Protein AF-A0A922Z106-F1 (afdb_monomer)

Sequence (443 aa):
MLRDERNDAAANDSRLRHDCAYTIRCSPRTTSAGAAPHAAPPEKPSVLLQRLDRYILKMATIAAIVLLIGLTSVIWVTQALREVDLITGKGQTVLIFFTVTLLSLPALIAGIAPVALFMATLYTLNRLNSDSELIVMNAAGVAPHRITRPFIVLTIAVSLLVGWMTLSVMPTGFRMLRDLITLIRADFVANVVKEGQFVALDSGVTFHYRERSGDALVGIFMQDRRDPNQPSIYIAERGRTVDVDGNSFLMLEKGTIQRETKNTDTSSIISFERYALNLSALSGDTTGGAGEGDGDKAVYKPRERSTWQLLNQDPNETYYKFQAGRFRAELHNRLSAPLYPMAFMLIAFACIGEARTTRQGRAFAIQSAILIVAATRIGAYMAWTASVRSPLAAAMLYILPVAAIVVSTAVILYGQTVRPLLARAAAPLLLPFSALSARFRRA

pLDDT: mean 77.93, std 18.94, range [30.33, 98.31]

Nearest PDB structures (foldseek):
  6mit-assembly1_F  TM=6.354E-01  e=9.664E-15  Enterobacter cloacae
  8ufh-assembly1_F  TM=6.726E-01  e=2.479E-12  Acinetobacter baylyi ADP1
  5x5y-assembly1_F  TM=5.860E-01  e=3.565E-13  Pseudomonas aeruginosa PAO1
  6mit-assembly1_G  TM=5.768E-01  e=6.108E-12  Enterobacter cloacae subsp. cloacae ATCC 13047
  8frn-assembly1_F  TM=7.310E-01  e=7.278E-10  Acinetobacter baylyi ADP1

Mean predicted aligned error: 15.07 Å

Foldseek 3Di:
DDDDDDDDDDDDDDDDDDDDDPDPDDDDDDDDDDDDPPPPPPDDPVVVLVVLLVVLLVQLVVQLVVLLCVVLVVVLVVVLVVVCVVVVLLVDDPVLSCLLSVLCSLVSSLLCNLVSSLVSLLVSLVVCQVVVVLVVCVVVVNALVSSCVSSVVVLLVSLVSSLCSLQPSQLQSVQVSVVSVLLSLLVSVQPDDPAPDWDQAPQQKIWYFHDDDDQKTAFIWMWHCNDVQKIKIKTAGIWGWDDDPNWIWIKGAFIWIWIDGPPDPDIDIDTDRIDIHTSSVVSDLVLDPPDDDDDDDSDDDLSNDHLVCLVVPDPPDPSCVVQVLLSLLSNLLSVLSSLSSLLLSLLSCLLRSHRDDPPDDSPVSVVVSVVLSVVLVVQLVVLSVCSSPDVVSSVSSNCSSVVSNVLSVCCSVVVVPSVVVVCVVCVVVCVVVVVVVVVVVVD

Structure (mmCIF, N/CA/C/O backbone):
data_AF-A0A922Z106-F1
#
_entry.id   AF-A0A922Z106-F1
#
loop_
_atom_site.group_PDB
_atom_site.id
_atom_site.type_symbol
_atom_site.label_atom_id
_atom_site.label_alt_id
_atom_site.label_comp_id
_atom_site.label_asym_id
_atom_site.label_entity_id
_atom_site.label_seq_id
_atom_site.pdbx_PDB_ins_code
_atom_site.Cartn_x
_atom_site.Cartn_y
_atom_site.Cartn_z
_atom_site.occupancy
_atom_site.B_iso_or_equiv
_atom_site.auth_seq_id
_atom_site.auth_comp_id
_atom_site.auth_asym_id
_atom_site.auth_atom_id
_atom_site.pdbx_PDB_model_num
ATOM 1 N N . MET A 1 1 ? 47.993 51.297 -13.891 1.00 41.34 1 MET A N 1
ATOM 2 C CA . MET A 1 1 ? 48.349 49.920 -13.487 1.00 41.34 1 MET A CA 1
ATOM 3 C C . MET A 1 1 ? 47.682 48.951 -14.447 1.00 41.34 1 MET A C 1
ATOM 5 O O . MET A 1 1 ? 46.467 48.880 -14.428 1.00 41.34 1 MET A O 1
ATOM 9 N N . LEU A 1 2 ? 48.334 48.220 -15.336 1.00 40.34 2 LEU A N 1
ATOM 10 C CA . LEU A 1 2 ? 49.664 48.262 -15.940 1.00 40.34 2 LEU A CA 1
ATOM 11 C C . LEU A 1 2 ? 49.460 47.481 -17.250 1.00 40.34 2 LEU A C 1
ATOM 13 O O . LEU A 1 2 ? 48.942 46.366 -17.234 1.00 40.34 2 LEU A O 1
ATOM 17 N N . ARG A 1 3 ? 49.787 48.116 -18.370 1.00 36.66 3 ARG A N 1
ATOM 18 C CA . ARG A 1 3 ? 49.833 47.544 -19.711 1.00 36.66 3 ARG A CA 1
ATOM 19 C C . ARG A 1 3 ? 51.198 47.951 -20.228 1.00 36.66 3 ARG A C 1
ATOM 21 O O . ARG A 1 3 ? 51.342 49.116 -20.557 1.00 36.66 3 ARG A O 1
ATOM 28 N N . ASP A 1 4 ? 52.164 47.049 -20.209 1.00 37.59 4 ASP A N 1
ATOM 29 C CA . ASP A 1 4 ? 53.276 47.025 -21.156 1.00 37.59 4 ASP A CA 1
ATOM 30 C C . ASP A 1 4 ? 54.152 45.808 -20.881 1.00 37.59 4 ASP A C 1
ATOM 32 O O . ASP A 1 4 ? 54.296 45.421 -19.729 1.00 37.59 4 ASP A O 1
ATOM 36 N N . GLU A 1 5 ? 54.639 45.203 -21.957 1.00 38.47 5 GLU A N 1
ATOM 37 C CA . GLU A 1 5 ? 55.960 44.577 -22.132 1.00 38.47 5 GLU A CA 1
ATOM 38 C C . GLU A 1 5 ? 55.877 43.692 -23.383 1.00 38.47 5 GLU A C 1
ATOM 40 O O . GLU A 1 5 ? 55.663 42.478 -23.365 1.00 38.47 5 GLU A O 1
ATOM 45 N N . ARG A 1 6 ? 55.974 44.381 -24.523 1.00 35.50 6 ARG A N 1
ATOM 46 C CA . ARG A 1 6 ? 56.392 43.838 -25.813 1.00 35.50 6 ARG A CA 1
ATOM 47 C C . ARG A 1 6 ? 57.749 44.454 -26.138 1.00 35.50 6 ARG A C 1
ATOM 49 O O . ARG A 1 6 ? 57.920 45.648 -25.930 1.00 35.50 6 ARG A O 1
ATOM 56 N N . ASN A 1 7 ? 58.581 43.640 -26.783 1.00 32.09 7 ASN A N 1
ATOM 57 C CA . ASN A 1 7 ? 59.912 43.902 -27.335 1.00 32.09 7 ASN A CA 1
ATOM 58 C C . ASN A 1 7 ? 61.069 43.846 -26.341 1.00 32.09 7 ASN A C 1
ATOM 60 O O . ASN A 1 7 ? 61.334 44.810 -25.645 1.00 32.09 7 ASN A O 1
ATOM 64 N N . ASP A 1 8 ? 61.822 42.748 -26.415 1.00 33.12 8 ASP A N 1
ATOM 65 C CA . ASP A 1 8 ? 63.207 42.836 -26.869 1.00 33.12 8 ASP A CA 1
ATOM 66 C C . ASP A 1 8 ? 63.679 41.511 -27.491 1.00 33.12 8 ASP A C 1
ATOM 68 O O . ASP A 1 8 ? 63.189 40.431 -27.168 1.00 33.12 8 ASP A O 1
ATOM 72 N N . ALA A 1 9 ? 64.644 41.651 -28.401 1.00 32.72 9 ALA A N 1
ATOM 73 C CA . ALA A 1 9 ? 65.505 40.622 -28.987 1.00 32.72 9 ALA A CA 1
ATOM 74 C C . ALA A 1 9 ? 64.924 39.713 -30.091 1.00 32.72 9 ALA A C 1
ATOM 76 O O . ALA A 1 9 ? 64.709 38.511 -29.939 1.00 32.72 9 ALA A O 1
ATOM 77 N N . ALA A 1 10 ? 64.830 40.296 -31.288 1.00 33.44 10 ALA A N 1
ATOM 78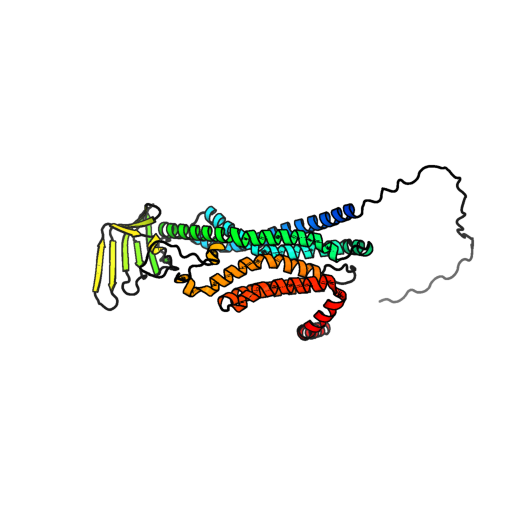 C CA . ALA A 1 10 ? 65.251 39.599 -32.498 1.00 33.44 10 ALA A CA 1
ATOM 79 C C . ALA A 1 10 ? 66.791 39.449 -32.527 1.00 33.44 10 ALA A C 1
ATOM 81 O O . ALA A 1 10 ? 67.492 40.298 -31.983 1.00 33.44 10 ALA A O 1
ATOM 82 N N . ALA A 1 11 ? 67.258 38.437 -33.271 1.00 32.94 11 ALA A N 1
ATOM 83 C CA . ALA A 1 11 ? 68.623 38.198 -33.779 1.00 32.94 11 ALA A CA 1
ATOM 84 C C . ALA A 1 11 ? 69.493 37.169 -33.029 1.00 32.94 11 ALA A C 1
ATOM 86 O O . ALA A 1 11 ? 70.209 37.506 -32.095 1.00 32.94 11 ALA A O 1
ATOM 87 N N . ASN A 1 12 ? 69.444 35.926 -33.525 1.00 30.55 12 ASN A N 1
ATOM 88 C CA . ASN A 1 12 ? 70.511 34.921 -33.727 1.00 30.55 12 ASN A CA 1
ATOM 89 C C . ASN A 1 12 ? 69.843 33.540 -33.637 1.00 30.55 12 ASN A C 1
ATOM 91 O O . ASN A 1 12 ? 69.016 33.314 -32.770 1.00 30.55 12 ASN A O 1
ATOM 95 N N . ASP A 1 13 ? 70.109 32.531 -34.442 1.00 32.84 13 ASP A N 1
ATOM 96 C CA . ASP A 1 13 ? 71.112 32.320 -35.461 1.00 32.84 13 ASP A CA 1
ATOM 97 C C . ASP A 1 13 ? 70.564 31.160 -36.300 1.00 32.84 13 ASP A C 1
ATOM 99 O O . ASP A 1 13 ? 70.066 30.148 -35.801 1.00 32.84 13 ASP A O 1
ATOM 103 N N . SER A 1 14 ? 70.602 31.355 -37.603 1.00 36.03 14 SER A N 1
ATOM 104 C CA . SER A 1 14 ? 70.469 30.324 -38.609 1.00 36.03 14 SER A CA 1
ATOM 105 C C . SER A 1 14 ? 71.502 29.220 -38.395 1.00 36.03 14 SER A C 1
ATOM 107 O O . SER A 1 14 ? 72.675 29.453 -38.664 1.00 36.03 14 SER A O 1
ATOM 109 N N . ARG A 1 15 ? 71.091 27.995 -38.043 1.00 34.75 15 ARG A N 1
ATOM 110 C CA . ARG A 1 15 ? 71.795 26.765 -38.455 1.00 34.75 15 ARG A CA 1
ATOM 111 C C . ARG A 1 15 ? 71.027 25.504 -38.068 1.00 34.75 15 ARG A C 1
ATOM 113 O O . ARG A 1 15 ? 70.429 25.423 -37.007 1.00 34.75 15 ARG A O 1
ATOM 120 N N . LEU A 1 16 ? 71.154 24.513 -38.952 1.00 37.75 16 LEU A N 1
ATOM 121 C CA . LEU A 1 16 ? 70.816 23.096 -38.783 1.00 37.75 16 LEU A CA 1
ATOM 122 C C . LEU A 1 16 ? 69.356 22.715 -39.060 1.00 37.75 16 LEU A C 1
ATOM 124 O O . LEU A 1 16 ? 68.618 22.201 -38.226 1.00 37.75 16 LEU A O 1
ATOM 128 N N . ARG A 1 17 ? 69.013 22.837 -40.349 1.00 34.25 17 ARG A N 1
ATOM 129 C CA . ARG A 1 17 ? 68.288 21.767 -41.042 1.00 34.25 17 ARG A CA 1
ATOM 130 C C . ARG A 1 17 ? 69.083 20.468 -40.873 1.00 34.25 17 ARG A C 1
ATOM 132 O O . ARG A 1 17 ? 70.209 20.401 -41.352 1.00 34.25 17 ARG A O 1
ATOM 139 N N . HIS A 1 18 ? 68.495 19.458 -40.247 1.00 37.00 18 HIS A N 1
ATOM 140 C CA . HIS A 1 18 ? 68.815 18.073 -40.561 1.00 37.00 18 HIS A CA 1
ATOM 141 C C . HIS A 1 18 ? 67.569 17.202 -40.439 1.00 37.00 18 HIS A C 1
ATOM 143 O O . HIS A 1 18 ? 66.842 17.222 -39.450 1.00 37.00 18 HIS A O 1
ATOM 149 N N . ASP A 1 19 ? 67.354 16.488 -41.532 1.00 36.62 19 ASP A N 1
ATOM 150 C CA . ASP A 1 19 ? 66.436 15.395 -41.779 1.00 36.62 19 ASP A CA 1
ATOM 151 C C . ASP A 1 19 ? 66.160 14.477 -40.582 1.00 36.62 19 ASP A C 1
ATOM 153 O O . ASP A 1 19 ? 67.073 13.947 -39.953 1.00 36.62 19 ASP A O 1
ATOM 157 N N . CYS A 1 20 ? 64.881 14.161 -40.374 1.00 34.28 20 CYS A N 1
ATOM 158 C CA . CYS A 1 20 ? 64.475 12.837 -39.908 1.00 34.28 20 CYS A CA 1
ATOM 159 C C . CYS A 1 20 ? 63.059 12.523 -40.400 1.00 34.28 20 CYS A C 1
ATOM 161 O O . CYS A 1 20 ? 62.062 12.660 -39.693 1.00 34.28 20 CYS A O 1
ATOM 163 N N . ALA A 1 21 ? 62.987 12.087 -41.658 1.00 36.94 21 ALA A N 1
ATOM 164 C CA . ALA A 1 21 ? 61.873 11.309 -42.170 1.00 36.94 21 ALA A CA 1
ATOM 165 C C . ALA A 1 21 ? 61.854 9.944 -41.457 1.00 36.94 21 ALA A C 1
ATOM 167 O O . ALA A 1 21 ? 62.708 9.090 -41.702 1.00 36.94 21 ALA A O 1
ATOM 168 N N . TYR A 1 22 ? 60.887 9.722 -40.564 1.00 38.25 22 TYR A N 1
ATOM 169 C CA . TYR A 1 22 ? 60.673 8.408 -39.959 1.00 38.25 22 TYR A CA 1
ATOM 170 C C . TYR A 1 22 ? 59.857 7.525 -40.912 1.00 38.25 22 TYR A C 1
ATOM 172 O O . TYR A 1 22 ? 58.638 7.404 -40.824 1.00 38.25 22 TYR A O 1
ATOM 180 N N . THR A 1 23 ? 60.561 6.926 -41.867 1.00 38.75 23 THR A N 1
ATOM 181 C CA . THR A 1 23 ? 60.069 5.829 -42.707 1.00 38.75 23 THR A CA 1
ATOM 182 C C . THR A 1 23 ? 60.157 4.530 -41.904 1.00 38.75 23 THR A C 1
ATOM 184 O O . THR A 1 23 ? 61.252 4.013 -41.676 1.00 38.75 23 THR A O 1
ATOM 187 N N . ILE A 1 24 ? 59.020 3.986 -41.460 1.00 42.62 24 ILE A N 1
ATOM 188 C CA . ILE A 1 24 ? 58.967 2.659 -40.830 1.00 42.62 24 ILE A CA 1
ATOM 189 C C . ILE A 1 24 ? 59.237 1.606 -41.908 1.00 42.62 24 ILE A C 1
ATOM 191 O O . ILE A 1 24 ? 58.401 1.311 -42.760 1.00 42.62 24 ILE A O 1
ATOM 195 N N . ARG A 1 25 ? 60.450 1.058 -41.871 1.00 33.31 25 ARG A N 1
ATOM 196 C CA . ARG A 1 25 ? 60.934 -0.032 -42.716 1.00 33.31 25 ARG A CA 1
ATOM 197 C C . ARG A 1 25 ? 60.332 -1.352 -42.210 1.00 33.31 25 ARG A C 1
ATOM 199 O O . ARG A 1 25 ? 60.657 -1.798 -41.113 1.00 33.31 25 ARG A O 1
ATOM 206 N N . CYS A 1 26 ? 59.460 -1.980 -43.002 1.00 35.97 26 CYS A N 1
ATOM 207 C CA . CYS A 1 26 ? 59.032 -3.363 -42.773 1.00 35.97 26 CYS A CA 1
ATOM 208 C C . CYS A 1 26 ? 60.238 -4.304 -42.927 1.00 35.97 26 CYS A C 1
ATOM 210 O O . CYS A 1 26 ? 60.896 -4.303 -43.965 1.00 35.97 26 CYS A O 1
ATOM 212 N N . SER A 1 27 ? 60.518 -5.098 -41.893 1.00 35.34 27 SER A N 1
ATOM 213 C CA . SER A 1 27 ? 61.472 -6.211 -41.933 1.00 35.34 27 SER A CA 1
ATOM 214 C C . SER A 1 27 ? 60.692 -7.530 -42.024 1.00 35.34 27 SER A C 1
ATOM 216 O O . SER A 1 27 ? 59.724 -7.695 -41.275 1.00 35.34 27 SER A O 1
ATOM 218 N N . PRO A 1 28 ? 61.064 -8.466 -42.916 1.00 45.06 28 PRO A N 1
ATOM 219 C CA . PRO A 1 28 ? 60.373 -9.738 -43.051 1.00 45.06 28 PRO A CA 1
ATOM 220 C C . PRO A 1 28 ? 60.806 -10.656 -41.906 1.00 45.06 28 PRO A C 1
ATOM 222 O O . PRO A 1 28 ? 61.946 -11.120 -41.863 1.00 45.06 28 PRO A O 1
ATOM 225 N N . ARG A 1 29 ? 59.902 -10.916 -40.954 1.00 39.09 29 ARG A N 1
ATOM 226 C CA . ARG A 1 29 ? 60.135 -11.935 -39.928 1.00 39.09 29 ARG A CA 1
ATOM 227 C C . ARG A 1 29 ? 59.640 -13.283 -40.434 1.00 39.09 29 ARG A C 1
ATOM 229 O O . ARG A 1 29 ? 58.473 -13.461 -40.765 1.00 39.09 29 ARG A O 1
ATOM 236 N N . THR A 1 30 ? 60.602 -14.185 -40.499 1.00 41.50 30 THR A N 1
ATOM 237 C CA . THR A 1 30 ? 60.522 -15.612 -40.766 1.00 41.50 30 THR A CA 1
ATOM 238 C C . THR A 1 30 ? 59.333 -16.296 -40.091 1.00 41.50 30 THR A C 1
ATOM 240 O O . THR A 1 30 ? 59.036 -16.106 -38.913 1.00 41.50 30 THR A O 1
ATOM 243 N N . THR A 1 31 ? 58.679 -17.141 -40.879 1.00 45.88 31 THR A N 1
ATOM 244 C CA . THR A 1 31 ? 57.683 -18.136 -40.492 1.00 45.88 31 THR A CA 1
ATOM 245 C C . THR A 1 31 ? 58.230 -19.083 -39.421 1.00 45.88 31 THR A C 1
ATOM 247 O O . THR A 1 31 ? 59.038 -19.957 -39.729 1.00 45.88 31 THR A O 1
ATOM 250 N N . SER A 1 32 ? 57.745 -18.966 -38.183 1.00 40.72 32 SER A N 1
ATOM 251 C CA . SER A 1 32 ? 57.681 -20.094 -37.250 1.00 40.72 32 SER A CA 1
ATOM 252 C C . SER A 1 32 ? 56.220 -20.497 -37.081 1.00 40.72 32 SER A C 1
ATOM 254 O O . SER A 1 32 ? 55.388 -19.721 -36.609 1.00 40.72 32 SER A O 1
ATOM 256 N N . ALA A 1 33 ? 55.916 -21.709 -37.526 1.00 46.78 33 ALA A N 1
ATOM 257 C CA . ALA A 1 33 ? 54.630 -22.354 -37.364 1.00 46.78 33 ALA A CA 1
ATOM 258 C C . ALA A 1 33 ? 54.289 -22.560 -35.878 1.00 46.78 33 ALA A C 1
ATOM 260 O O . ALA A 1 33 ? 55.163 -22.877 -35.077 1.00 46.78 33 ALA A O 1
ATOM 261 N N . GLY A 1 34 ? 52.995 -22.466 -35.556 1.00 48.16 34 GLY A N 1
ATOM 262 C CA . GLY A 1 34 ? 52.405 -23.190 -34.428 1.00 48.16 34 GLY A CA 1
ATOM 263 C C . GLY A 1 34 ? 52.253 -22.430 -33.111 1.00 48.16 34 GLY A C 1
ATOM 264 O O . GLY A 1 34 ? 52.932 -22.743 -32.145 1.00 48.16 34 GLY A O 1
ATOM 265 N N . ALA A 1 35 ? 51.279 -21.521 -33.044 1.00 41.03 35 ALA A N 1
ATOM 266 C CA . ALA A 1 35 ? 50.415 -21.348 -31.870 1.00 41.03 35 ALA A CA 1
ATOM 267 C C . ALA A 1 35 ? 49.226 -20.471 -32.280 1.00 41.03 35 ALA A C 1
ATOM 269 O O . ALA A 1 35 ? 49.298 -19.243 -32.268 1.00 41.03 35 ALA A O 1
ATOM 270 N N . ALA A 1 36 ? 48.134 -21.104 -32.710 1.00 49.97 36 ALA A N 1
ATOM 271 C CA . ALA A 1 36 ? 46.867 -20.404 -32.864 1.00 49.97 36 ALA A CA 1
ATOM 272 C C . ALA A 1 36 ? 46.459 -19.826 -31.495 1.00 49.97 36 ALA A C 1
ATOM 274 O O . ALA A 1 36 ? 46.555 -20.546 -30.496 1.00 49.97 36 ALA A O 1
ATOM 275 N N . PRO A 1 37 ? 45.981 -18.572 -31.401 1.00 50.16 37 PRO A N 1
ATOM 276 C CA . PRO A 1 37 ? 45.274 -18.159 -30.204 1.00 50.16 37 PRO A CA 1
ATOM 277 C C . PRO A 1 37 ? 44.054 -19.074 -30.093 1.00 50.16 37 PRO A C 1
ATOM 279 O O . PRO A 1 37 ? 43.252 -19.149 -31.024 1.00 50.16 37 PRO A O 1
ATOM 282 N N . HIS A 1 38 ? 43.939 -19.813 -28.987 1.00 53.53 38 HIS A N 1
ATOM 283 C CA . HIS A 1 38 ? 42.717 -20.528 -28.641 1.00 53.53 38 HIS A CA 1
ATOM 284 C C . HIS A 1 38 ? 41.582 -19.500 -28.564 1.00 53.53 38 HIS A C 1
ATOM 286 O O . HIS A 1 38 ? 41.354 -18.874 -27.531 1.00 53.53 38 HIS A O 1
ATOM 292 N N . ALA A 1 39 ? 40.895 -19.288 -29.686 1.00 55.50 39 ALA A N 1
ATOM 293 C CA . ALA A 1 39 ? 39.631 -18.588 -29.723 1.00 55.50 39 ALA A CA 1
ATOM 294 C C . ALA A 1 39 ? 38.683 -19.393 -28.835 1.00 55.50 39 ALA A C 1
ATOM 296 O O . ALA A 1 39 ? 38.383 -20.555 -29.124 1.00 55.50 39 ALA A O 1
ATOM 297 N N . ALA A 1 40 ? 38.286 -18.795 -27.711 1.00 57.06 40 ALA A N 1
ATOM 298 C CA . ALA A 1 40 ? 37.275 -19.363 -26.839 1.00 57.06 40 ALA A CA 1
ATOM 299 C C . ALA A 1 40 ? 36.061 -19.770 -27.695 1.00 57.06 40 ALA A C 1
ATOM 301 O O . ALA A 1 40 ? 35.667 -19.005 -28.585 1.00 57.06 40 ALA A O 1
ATOM 302 N N . PRO A 1 41 ? 35.485 -20.966 -27.484 1.00 56.38 41 PRO A N 1
ATOM 303 C CA . PRO A 1 41 ? 34.347 -21.406 -28.276 1.00 56.38 41 PRO A CA 1
ATOM 304 C C . PRO A 1 41 ? 33.207 -20.386 -28.130 1.00 56.38 41 PRO A C 1
ATOM 306 O O . PRO A 1 41 ? 33.014 -19.859 -27.030 1.00 56.38 41 PRO A O 1
ATOM 309 N N . PRO A 1 42 ? 32.444 -20.092 -29.199 1.00 55.59 42 PRO A N 1
ATOM 310 C CA . PRO A 1 42 ? 31.324 -19.165 -29.115 1.00 55.59 42 PRO A CA 1
ATOM 311 C C . PRO A 1 42 ? 30.325 -19.694 -28.079 1.00 55.59 42 PRO A C 1
ATOM 313 O O . PRO A 1 42 ? 29.664 -20.712 -28.302 1.00 55.59 42 PRO A O 1
ATOM 316 N N . GLU A 1 43 ? 30.235 -19.035 -26.917 1.00 56.00 43 GLU A N 1
ATOM 317 C CA . GLU A 1 43 ? 29.192 -19.336 -25.937 1.00 56.00 43 GLU A CA 1
ATOM 318 C C . GLU A 1 43 ? 27.840 -19.213 -26.649 1.00 56.00 43 GLU A C 1
ATOM 320 O O . GLU A 1 43 ? 27.534 -18.193 -27.271 1.00 56.00 43 GLU A O 1
ATOM 325 N N . LYS A 1 44 ? 27.027 -20.277 -26.589 1.00 48.84 44 LYS A N 1
ATOM 326 C CA . LYS A 1 44 ? 25.702 -20.296 -27.218 1.00 48.84 44 LYS A CA 1
ATOM 327 C C . LYS A 1 44 ? 24.916 -19.061 -26.747 1.00 48.84 44 LYS A C 1
ATOM 329 O O . LYS A 1 44 ? 24.841 -18.840 -25.534 1.00 48.84 44 LYS A O 1
ATOM 334 N N . PRO A 1 45 ? 24.273 -18.295 -27.651 1.00 57.38 45 PRO A N 1
ATOM 335 C CA . PRO A 1 45 ? 23.611 -17.037 -27.303 1.00 57.38 45 PRO A CA 1
ATOM 336 C C . PRO A 1 45 ? 22.604 -17.184 -26.151 1.00 57.38 45 PRO A C 1
ATOM 338 O O . PRO A 1 45 ? 22.452 -16.268 -25.350 1.00 57.38 45 PRO A O 1
ATOM 341 N N . SER A 1 46 ? 21.981 -18.359 -25.986 1.00 62.06 46 SER A N 1
ATOM 342 C CA . SER A 1 46 ? 21.060 -18.662 -24.882 1.00 62.06 46 SER A CA 1
ATOM 343 C C . SER A 1 46 ? 21.684 -18.575 -23.482 1.00 62.06 46 SER A C 1
ATOM 345 O O . SER A 1 46 ? 20.983 -18.223 -22.538 1.00 62.06 46 SER A O 1
ATOM 347 N N . VAL A 1 47 ? 22.976 -18.878 -23.325 1.00 63.91 47 VAL A N 1
ATOM 348 C CA . VAL A 1 47 ? 23.651 -18.927 -22.014 1.00 63.91 47 VAL A CA 1
ATOM 349 C C . VAL A 1 47 ? 24.068 -17.523 -21.565 1.00 63.91 47 VAL A C 1
ATOM 351 O O . VAL A 1 47 ? 23.857 -17.147 -20.413 1.00 63.91 47 VAL A O 1
ATOM 354 N N . LEU A 1 48 ? 24.576 -16.711 -22.497 1.00 61.81 48 LEU A N 1
ATOM 355 C CA . LEU A 1 48 ? 24.919 -15.300 -22.277 1.00 61.81 48 LEU A CA 1
ATOM 356 C C . LEU A 1 48 ? 23.667 -14.461 -21.965 1.00 61.81 48 LEU A C 1
ATOM 358 O O . LEU A 1 48 ? 23.669 -13.653 -21.036 1.00 61.81 48 LEU A O 1
ATOM 362 N N . LEU A 1 49 ? 22.562 -14.738 -22.669 1.00 64.50 49 LEU A N 1
ATOM 363 C CA . LEU A 1 49 ? 21.250 -14.130 -22.418 1.00 64.50 49 LEU A CA 1
ATOM 364 C C . LEU A 1 49 ? 20.736 -14.426 -20.997 1.00 64.50 49 LEU A C 1
ATOM 366 O O . LEU A 1 49 ? 20.269 -13.521 -20.311 1.00 64.50 49 LEU A O 1
ATOM 370 N N . GLN A 1 50 ? 20.895 -15.660 -20.507 1.00 80.06 50 GLN A N 1
ATOM 371 C CA . GLN A 1 50 ? 20.500 -16.024 -19.139 1.00 80.06 50 GLN A CA 1
ATOM 372 C C . GLN A 1 50 ? 21.350 -15.339 -18.057 1.00 80.06 50 GLN A C 1
ATOM 374 O O . GLN A 1 50 ? 20.853 -15.081 -16.958 1.00 80.06 50 GLN A O 1
ATOM 379 N N . ARG A 1 51 ? 22.624 -15.034 -18.341 1.00 86.75 51 ARG A N 1
ATOM 380 C CA . ARG A 1 51 ? 23.498 -14.316 -17.398 1.00 86.75 51 ARG A CA 1
ATOM 381 C C . ARG A 1 51 ? 23.101 -12.846 -17.261 1.00 86.75 51 ARG A C 1
ATOM 383 O O . ARG A 1 51 ? 23.030 -12.366 -16.131 1.00 86.75 51 ARG A O 1
ATOM 390 N N . LEU A 1 52 ? 22.788 -12.168 -18.370 1.00 89.50 52 LEU A N 1
ATOM 391 C CA . LEU A 1 52 ? 22.309 -10.777 -18.360 1.00 89.50 52 LEU A CA 1
ATOM 392 C C . LEU A 1 52 ? 20.983 -10.639 -17.606 1.00 89.50 52 LEU A C 1
ATOM 394 O O . LEU A 1 52 ? 20.876 -9.810 -16.703 1.00 89.50 52 LEU A O 1
ATOM 398 N N . ASP A 1 53 ? 20.008 -11.502 -17.902 1.00 91.06 53 ASP A N 1
ATOM 399 C CA . ASP A 1 53 ? 18.713 -11.488 -17.215 1.00 91.06 53 ASP A CA 1
ATOM 400 C C . ASP A 1 53 ? 18.883 -11.696 -15.703 1.00 91.06 53 ASP A C 1
ATOM 402 O O . ASP A 1 53 ? 18.295 -10.974 -14.899 1.00 91.06 53 ASP A O 1
ATOM 406 N N . ARG A 1 54 ? 19.743 -12.639 -15.293 1.00 93.25 54 ARG A N 1
ATOM 407 C CA . ARG A 1 54 ? 20.035 -12.900 -13.876 1.00 93.25 54 ARG A CA 1
ATOM 408 C C . ARG A 1 54 ? 20.748 -11.733 -13.198 1.00 93.25 54 ARG A C 1
ATOM 410 O O . ARG A 1 54 ? 20.454 -11.446 -12.039 1.00 93.25 54 ARG A O 1
ATOM 417 N N . TYR A 1 55 ? 21.676 -11.079 -13.891 1.00 94.81 55 TYR A N 1
ATOM 418 C CA . TYR A 1 55 ? 22.387 -9.913 -13.375 1.00 94.81 55 TYR A CA 1
ATOM 419 C C . TYR A 1 55 ? 21.421 -8.754 -13.103 1.00 94.81 55 TYR A C 1
ATOM 421 O O . TYR A 1 55 ? 21.351 -8.270 -11.970 1.00 94.81 55 TYR A O 1
ATOM 429 N N . ILE A 1 56 ? 20.600 -8.390 -14.096 1.00 95.25 56 ILE A N 1
ATOM 430 C CA . ILE A 1 56 ? 19.609 -7.312 -13.973 1.00 95.25 56 ILE A CA 1
ATOM 431 C C . ILE A 1 56 ? 18.565 -7.664 -12.910 1.00 95.25 56 ILE A C 1
ATOM 433 O O . ILE A 1 56 ? 18.245 -6.827 -12.066 1.00 95.25 56 ILE A O 1
ATOM 437 N N . LEU A 1 57 ? 18.078 -8.911 -12.890 1.00 96.12 57 LEU A N 1
ATOM 438 C CA . LEU A 1 57 ? 17.122 -9.378 -11.886 1.00 96.12 57 LEU A CA 1
ATOM 439 C C . LEU A 1 57 ? 17.697 -9.275 -10.471 1.00 96.12 57 LEU A C 1
ATOM 441 O O . LEU A 1 57 ? 17.027 -8.752 -9.583 1.00 96.12 57 LEU A O 1
ATOM 445 N N . LYS A 1 58 ? 18.934 -9.737 -10.245 1.00 97.12 58 LYS A N 1
ATOM 446 C CA . LYS A 1 58 ? 19.596 -9.658 -8.935 1.00 97.12 58 LYS A CA 1
ATOM 447 C C . LYS A 1 58 ? 19.740 -8.206 -8.490 1.00 97.12 58 LYS A C 1
ATOM 449 O O . LYS A 1 58 ? 19.403 -7.877 -7.356 1.00 97.12 58 LYS A O 1
ATOM 454 N N . MET A 1 59 ? 20.192 -7.337 -9.389 1.00 97.19 59 MET A N 1
ATOM 455 C CA . MET A 1 59 ? 20.366 -5.914 -9.115 1.00 97.19 59 MET A CA 1
ATOM 456 C C . MET A 1 59 ? 19.038 -5.224 -8.769 1.00 97.19 59 MET A C 1
ATOM 458 O O . MET A 1 59 ? 18.960 -4.514 -7.767 1.00 97.19 59 MET A O 1
ATOM 462 N N . ALA A 1 60 ? 17.986 -5.470 -9.555 1.00 97.12 60 ALA A N 1
ATOM 463 C CA . ALA A 1 60 ? 16.649 -4.927 -9.320 1.00 97.12 60 ALA A CA 1
ATOM 464 C C . ALA A 1 60 ? 16.017 -5.472 -8.030 1.00 97.12 60 ALA A C 1
ATOM 466 O O . ALA A 1 60 ? 15.405 -4.718 -7.280 1.00 97.12 60 ALA A O 1
ATOM 467 N N . THR A 1 61 ? 16.209 -6.760 -7.733 1.00 98.06 61 THR A N 1
ATOM 468 C CA . THR A 1 61 ? 15.679 -7.402 -6.519 1.00 98.06 61 THR A CA 1
ATOM 469 C C . THR A 1 61 ? 16.332 -6.834 -5.263 1.00 98.06 61 THR A C 1
ATOM 471 O O . THR A 1 61 ? 15.630 -6.484 -4.318 1.00 98.06 61 THR A O 1
ATOM 474 N N . ILE A 1 62 ? 17.662 -6.681 -5.257 1.00 98.25 62 ILE A N 1
ATOM 475 C CA . ILE A 1 62 ? 18.383 -6.075 -4.127 1.00 98.25 62 ILE A CA 1
ATOM 476 C C . ILE A 1 62 ? 17.901 -4.638 -3.912 1.00 98.25 62 ILE A C 1
ATOM 478 O O . ILE A 1 62 ? 17.566 -4.273 -2.787 1.00 98.25 62 ILE A O 1
ATOM 482 N N . ALA A 1 63 ? 17.798 -3.841 -4.981 1.00 97.94 63 ALA A N 1
ATOM 483 C CA . ALA A 1 63 ? 17.282 -2.478 -4.886 1.00 97.94 63 ALA A CA 1
ATOM 484 C C . ALA A 1 63 ? 15.841 -2.444 -4.344 1.00 97.94 63 ALA A C 1
ATOM 486 O O . ALA A 1 63 ? 15.543 -1.639 -3.465 1.00 97.94 63 ALA A O 1
ATOM 487 N N . ALA A 1 64 ? 14.964 -3.341 -4.808 1.00 98.00 64 ALA A N 1
ATOM 488 C CA . ALA A 1 64 ? 13.577 -3.431 -4.354 1.00 98.00 64 ALA A CA 1
ATOM 489 C C . ALA A 1 64 ? 13.466 -3.796 -2.872 1.00 98.00 64 ALA A C 1
ATOM 491 O O . ALA A 1 64 ? 12.703 -3.154 -2.158 1.00 98.00 64 ALA A O 1
ATOM 492 N N . ILE A 1 65 ? 14.248 -4.767 -2.392 1.00 98.25 65 ILE A N 1
ATOM 493 C CA . ILE A 1 65 ? 14.255 -5.168 -0.978 1.00 98.25 65 ILE A CA 1
ATOM 494 C C . ILE A 1 65 ? 14.778 -4.031 -0.098 1.00 98.25 65 ILE A C 1
ATOM 496 O O . ILE A 1 65 ? 14.141 -3.690 0.895 1.00 98.25 65 ILE A O 1
ATOM 500 N N . VAL A 1 66 ? 15.899 -3.407 -0.475 1.00 98.31 66 VAL A N 1
ATOM 501 C CA . VAL A 1 66 ? 16.489 -2.298 0.293 1.00 98.31 66 VAL A CA 1
ATOM 502 C C . VAL A 1 66 ? 15.526 -1.115 0.370 1.00 98.31 66 VAL A C 1
ATOM 504 O O . VAL A 1 66 ? 15.308 -0.574 1.452 1.00 98.31 66 VAL A O 1
ATOM 507 N N . LEU A 1 67 ? 14.905 -0.735 -0.750 1.00 97.94 67 LEU A N 1
ATOM 508 C CA . LEU A 1 67 ? 13.932 0.358 -0.782 1.00 97.94 67 LEU A CA 1
ATOM 509 C C . LEU A 1 67 ? 12.649 0.009 -0.027 1.00 97.94 67 LEU A C 1
ATOM 511 O O . LEU A 1 67 ? 12.112 0.865 0.668 1.00 97.94 67 LEU A O 1
ATOM 515 N N . LEU A 1 68 ? 12.166 -1.232 -0.125 1.00 97.69 68 LEU A N 1
ATOM 516 C CA . LEU A 1 68 ? 10.985 -1.681 0.605 1.00 97.69 68 LEU A CA 1
ATOM 517 C C . LEU A 1 68 ? 11.221 -1.627 2.113 1.00 97.69 68 LEU A C 1
ATOM 519 O O . LEU A 1 68 ? 10.411 -1.033 2.820 1.00 97.69 68 LEU A O 1
ATOM 523 N N . ILE A 1 69 ? 12.326 -2.201 2.595 1.00 97.44 69 ILE A N 1
ATOM 524 C CA . ILE A 1 69 ? 12.683 -2.185 4.017 1.00 97.44 69 ILE A CA 1
ATOM 525 C C . ILE A 1 69 ? 12.905 -0.743 4.471 1.00 97.44 69 ILE A C 1
ATOM 527 O O . ILE A 1 69 ? 12.263 -0.318 5.420 1.00 97.44 69 ILE A O 1
ATOM 531 N N . GLY A 1 70 ? 13.720 0.042 3.761 1.00 97.56 70 GLY A N 1
ATOM 532 C CA . GLY A 1 70 ? 14.019 1.425 4.138 1.00 97.56 70 GLY A CA 1
ATOM 533 C C . GLY A 1 70 ? 12.773 2.311 4.232 1.00 97.56 70 GLY A C 1
ATOM 534 O O . GLY A 1 70 ? 12.562 2.972 5.248 1.00 97.56 70 GLY A O 1
ATOM 535 N N . LEU A 1 71 ? 11.907 2.291 3.212 1.00 96.38 71 LEU A N 1
ATOM 536 C CA . LEU A 1 71 ? 10.662 3.068 3.220 1.00 96.38 71 LEU A CA 1
ATOM 537 C C . LEU A 1 71 ? 9.684 2.570 4.291 1.00 96.38 71 LEU A C 1
ATOM 539 O O . LEU A 1 71 ? 9.054 3.383 4.969 1.00 96.38 71 LEU A O 1
ATOM 543 N N . THR A 1 72 ? 9.575 1.250 4.470 1.00 95.88 72 THR A N 1
ATOM 544 C CA . THR A 1 72 ? 8.706 0.664 5.500 1.00 95.88 72 THR A CA 1
ATOM 545 C C . THR A 1 72 ? 9.196 1.027 6.892 1.00 95.88 72 THR A C 1
ATOM 547 O O . THR A 1 72 ? 8.382 1.453 7.698 1.00 95.88 72 THR A O 1
ATOM 550 N N . SER A 1 73 ? 10.497 0.943 7.174 1.00 94.94 73 SER A N 1
ATOM 551 C CA . SER A 1 73 ? 11.078 1.294 8.472 1.00 94.94 73 SER A CA 1
ATOM 552 C C . SER A 1 73 ? 10.834 2.757 8.830 1.00 94.94 73 SER A C 1
ATOM 554 O O . SER A 1 73 ? 10.390 3.034 9.939 1.00 94.94 73 SER A O 1
ATOM 556 N N . VAL A 1 74 ? 11.055 3.691 7.897 1.00 95.44 74 VAL A N 1
ATOM 557 C CA . VAL A 1 74 ? 10.808 5.123 8.145 1.00 95.44 74 VAL A CA 1
ATOM 558 C C . VAL A 1 74 ? 9.336 5.370 8.477 1.00 95.44 74 VAL A C 1
ATOM 560 O O . VAL A 1 74 ? 9.026 5.997 9.489 1.00 95.44 74 VAL A O 1
ATOM 563 N N . ILE A 1 75 ? 8.415 4.844 7.663 1.00 93.50 75 ILE A N 1
ATOM 564 C CA . ILE A 1 75 ? 6.976 5.035 7.886 1.00 93.50 75 ILE A CA 1
ATOM 565 C C . ILE A 1 75 ? 6.531 4.337 9.175 1.00 93.50 75 ILE A C 1
ATOM 567 O O . ILE A 1 75 ? 5.799 4.930 9.967 1.00 93.50 75 ILE A O 1
ATOM 571 N N . TRP A 1 76 ? 7.003 3.118 9.421 1.00 93.31 76 TRP A N 1
ATOM 572 C CA . TRP A 1 76 ? 6.685 2.348 10.617 1.00 93.31 76 TRP A CA 1
ATOM 573 C C . TRP A 1 76 ? 7.124 3.071 11.888 1.00 93.31 76 TRP A C 1
ATOM 575 O O . TRP A 1 76 ? 6.299 3.228 12.777 1.00 93.31 76 TRP A O 1
ATOM 585 N N . VAL A 1 77 ? 8.345 3.615 11.950 1.00 91.81 77 VAL A N 1
ATOM 586 C CA . VAL A 1 77 ? 8.805 4.403 13.110 1.00 91.81 77 VAL A CA 1
ATOM 587 C C . VAL A 1 77 ? 7.897 5.611 13.346 1.00 91.81 77 VAL A C 1
ATOM 589 O O . VAL A 1 77 ? 7.478 5.851 14.475 1.00 91.81 77 VAL A O 1
ATOM 592 N N . THR A 1 78 ? 7.524 6.350 12.295 1.00 89.88 78 THR A N 1
ATOM 593 C CA . THR A 1 78 ? 6.632 7.514 12.464 1.00 89.88 78 THR A CA 1
ATOM 594 C C . THR A 1 78 ? 5.226 7.141 12.940 1.00 89.88 78 THR A C 1
ATOM 596 O O . THR A 1 78 ? 4.613 7.910 13.678 1.00 89.88 78 THR A O 1
ATOM 599 N N . GLN A 1 79 ? 4.705 5.978 12.537 1.00 86.44 79 GLN A N 1
ATOM 600 C CA . GLN A 1 79 ? 3.406 5.484 13.002 1.00 86.44 79 GLN A CA 1
ATOM 601 C C . GLN A 1 79 ? 3.487 4.946 14.425 1.00 86.44 79 GLN A C 1
ATOM 603 O O . GLN A 1 79 ? 2.654 5.301 15.253 1.00 86.44 79 GLN A O 1
ATOM 608 N N . ALA A 1 80 ? 4.534 4.178 14.715 1.00 86.69 80 ALA A N 1
ATOM 609 C CA . ALA A 1 80 ? 4.838 3.653 16.031 1.00 86.69 80 ALA A CA 1
ATOM 610 C C . ALA A 1 80 ? 4.881 4.792 17.059 1.00 86.69 80 ALA A C 1
ATOM 612 O O . ALA A 1 80 ? 4.156 4.734 18.041 1.00 86.69 80 ALA A O 1
ATOM 613 N N . LEU A 1 81 ? 5.610 5.884 16.790 1.00 85.81 81 LEU A N 1
ATOM 614 C CA . LEU A 1 81 ? 5.674 7.045 17.690 1.00 85.81 81 LEU A CA 1
ATOM 615 C C . LEU A 1 81 ? 4.297 7.663 17.990 1.00 85.81 81 LEU A C 1
ATOM 617 O O . LEU A 1 81 ? 4.020 7.994 19.136 1.00 85.81 81 LEU A O 1
ATOM 621 N N . ARG A 1 82 ? 3.407 7.768 16.994 1.00 78.69 82 ARG A N 1
ATOM 622 C CA . ARG A 1 82 ? 2.039 8.282 17.208 1.00 78.69 82 ARG A CA 1
ATOM 623 C C . ARG A 1 82 ? 1.185 7.342 18.059 1.00 78.69 82 ARG A C 1
ATOM 625 O O . ARG A 1 82 ? 0.317 7.798 18.797 1.00 78.69 82 ARG A O 1
ATOM 632 N N . GLU A 1 83 ? 1.399 6.037 17.933 1.00 74.94 83 GLU A N 1
ATOM 633 C CA . GLU A 1 83 ? 0.689 5.027 18.719 1.00 74.94 83 GLU A CA 1
ATOM 634 C C . GLU A 1 83 ? 1.251 4.902 20.147 1.00 74.94 83 GLU A C 1
ATOM 636 O O . GLU A 1 83 ? 0.486 4.590 21.061 1.00 74.94 83 GLU A O 1
ATOM 641 N N . VAL A 1 84 ? 2.540 5.213 20.374 1.00 76.88 84 VAL A N 1
ATOM 642 C CA . VAL A 1 84 ? 3.154 5.238 21.718 1.00 76.88 84 VAL A CA 1
ATOM 643 C C . VAL A 1 84 ? 2.411 6.211 22.622 1.00 76.88 84 VAL A C 1
ATOM 645 O O . VAL A 1 84 ? 2.088 5.838 23.747 1.00 76.88 84 VAL A O 1
ATOM 648 N N . ASP A 1 85 ? 2.100 7.418 22.148 1.00 65.94 85 ASP A N 1
ATOM 649 C CA . ASP A 1 85 ? 1.407 8.432 22.957 1.00 65.94 85 ASP A CA 1
ATOM 650 C C . ASP A 1 85 ? 0.023 7.937 23.403 1.00 65.94 85 ASP A C 1
ATOM 652 O O . ASP A 1 85 ? -0.381 8.100 24.559 1.00 65.94 85 ASP A O 1
ATOM 656 N N . LEU A 1 86 ? -0.680 7.251 22.497 1.00 62.41 86 LEU A N 1
ATOM 657 C CA . LEU A 1 86 ? -1.998 6.679 22.757 1.00 62.41 86 LEU A CA 1
ATOM 658 C C . LEU A 1 86 ? -1.943 5.517 23.761 1.00 62.41 86 LEU A C 1
ATOM 660 O O . LEU A 1 86 ? -2.880 5.336 24.537 1.00 62.41 86 LEU A O 1
ATOM 664 N N . ILE A 1 87 ? -0.884 4.706 23.724 1.00 65.38 87 ILE A N 1
ATOM 665 C CA . ILE A 1 87 ? -0.762 3.473 24.516 1.00 65.38 87 ILE A CA 1
ATOM 666 C C . ILE A 1 87 ? -0.111 3.747 25.881 1.00 65.38 87 ILE A C 1
ATOM 668 O O . ILE A 1 87 ? -0.577 3.236 26.899 1.00 65.38 87 ILE A O 1
ATOM 672 N N . THR A 1 88 ? 0.885 4.632 25.932 1.00 62.78 88 THR A N 1
ATOM 673 C CA . THR A 1 88 ? 1.534 5.094 27.173 1.00 62.78 88 THR A CA 1
ATOM 674 C C . THR A 1 88 ? 0.573 5.927 28.011 1.00 62.78 88 THR A C 1
ATOM 676 O O . THR A 1 88 ? 0.491 5.737 29.224 1.00 62.78 88 THR A O 1
ATOM 679 N N . GLY A 1 89 ? -0.249 6.773 27.373 1.00 60.31 89 GLY A N 1
ATOM 680 C CA . GLY A 1 89 ? -1.335 7.482 28.055 1.00 60.31 89 GLY A CA 1
ATOM 681 C C . GLY A 1 89 ? -2.335 6.541 28.737 1.00 60.31 89 GLY A C 1
ATOM 682 O O . GLY A 1 89 ? -3.022 6.959 29.671 1.00 60.31 89 GLY A O 1
ATOM 683 N N . LYS A 1 90 ? -2.361 5.270 28.306 1.00 59.16 90 LYS A N 1
ATOM 684 C CA . LYS A 1 90 ? -3.230 4.210 28.803 1.00 59.16 90 LYS A CA 1
ATOM 685 C C . LYS A 1 90 ? -2.539 3.151 29.671 1.00 59.16 90 LYS A C 1
ATOM 687 O O . LYS A 1 90 ? -3.138 2.110 29.900 1.00 59.16 90 LYS A O 1
ATOM 692 N N . GLY A 1 91 ? -1.308 3.383 30.135 1.00 60.16 91 GLY A N 1
ATOM 693 C CA . GLY A 1 91 ? -0.636 2.521 31.123 1.00 60.16 91 GLY A CA 1
ATOM 694 C C . GLY A 1 91 ? -0.343 1.079 30.676 1.00 60.16 91 GLY A C 1
ATOM 695 O O . GLY A 1 91 ? -0.172 0.208 31.521 1.00 60.16 91 GLY A O 1
ATOM 696 N N . GLN A 1 92 ? -0.311 0.802 29.371 1.00 68.00 92 GLN A N 1
ATOM 697 C CA . GLN A 1 92 ? -0.144 -0.554 28.832 1.00 68.00 92 GLN A CA 1
ATOM 698 C C . GLN A 1 92 ? 1.328 -0.975 28.710 1.00 68.00 92 GLN A C 1
ATOM 700 O O . GLN A 1 92 ? 2.229 -0.145 28.581 1.00 68.00 92 GLN A O 1
ATOM 705 N N . THR A 1 93 ? 1.581 -2.288 28.702 1.00 76.19 93 THR A N 1
ATOM 706 C CA . THR A 1 93 ? 2.934 -2.847 28.566 1.00 76.19 93 THR A CA 1
ATOM 707 C C . THR A 1 93 ? 3.542 -2.537 27.193 1.00 76.19 93 THR A C 1
ATOM 709 O O . THR A 1 93 ? 2.879 -2.642 26.161 1.00 76.19 93 THR A O 1
ATOM 712 N N . VAL A 1 94 ? 4.852 -2.267 27.155 1.00 79.50 94 VAL A N 1
ATOM 713 C CA . VAL A 1 94 ? 5.634 -2.063 25.915 1.00 79.50 94 VAL A CA 1
ATOM 714 C C . VAL A 1 94 ? 5.474 -3.228 24.921 1.00 79.50 94 VAL A C 1
ATOM 716 O O . VAL A 1 94 ? 5.475 -3.031 23.709 1.00 79.50 94 VAL A O 1
ATOM 719 N N . LEU A 1 95 ? 5.269 -4.451 25.415 1.00 82.19 95 LEU A N 1
ATOM 720 C CA . LEU A 1 95 ? 5.041 -5.637 24.588 1.00 82.19 95 LEU A CA 1
ATOM 721 C C . LEU A 1 95 ? 3.720 -5.575 23.796 1.00 82.19 95 LEU A C 1
ATOM 723 O O . LEU A 1 95 ? 3.671 -5.970 22.630 1.00 82.19 95 LEU A O 1
ATOM 727 N N . ILE A 1 96 ? 2.661 -5.028 24.398 1.00 80.88 96 ILE A N 1
ATOM 728 C CA . ILE A 1 96 ? 1.364 -4.832 23.736 1.00 80.88 96 ILE A CA 1
ATOM 729 C C . ILE A 1 96 ? 1.506 -3.791 22.628 1.00 80.88 96 ILE A C 1
ATOM 731 O O . ILE A 1 96 ? 1.034 -4.007 21.514 1.00 80.88 96 ILE A O 1
ATOM 735 N N . PHE A 1 97 ? 2.238 -2.708 22.898 1.00 83.06 97 PHE A N 1
ATOM 736 C CA . PHE A 1 97 ? 2.579 -1.704 21.893 1.00 83.06 97 PHE A CA 1
ATOM 737 C C . PHE A 1 97 ? 3.282 -2.314 20.667 1.00 83.06 97 PHE A C 1
ATOM 739 O O . PHE A 1 97 ? 2.864 -2.087 19.528 1.00 83.06 97 PHE A O 1
ATOM 746 N N . PHE A 1 98 ? 4.314 -3.135 20.882 1.00 86.19 98 PHE A N 1
ATOM 747 C CA . PHE A 1 98 ? 4.991 -3.818 19.778 1.00 86.19 98 PHE A CA 1
ATOM 748 C C . PHE A 1 98 ? 4.052 -4.762 19.024 1.00 86.19 98 PHE A C 1
ATOM 750 O O . PHE A 1 98 ? 4.089 -4.804 17.801 1.00 86.19 98 PHE A O 1
ATOM 757 N N . THR A 1 99 ? 3.169 -5.474 19.723 1.00 87.06 99 THR A N 1
ATOM 758 C CA . THR A 1 99 ? 2.208 -6.389 19.089 1.00 87.06 99 THR A CA 1
ATOM 759 C C . THR A 1 99 ? 1.220 -5.638 18.189 1.00 87.06 99 THR A C 1
ATOM 761 O O . THR A 1 99 ? 1.024 -6.018 17.035 1.00 87.06 99 THR A O 1
ATOM 764 N N . VAL A 1 100 ? 0.649 -4.534 18.681 1.00 84.81 100 VAL A N 1
ATOM 765 C CA . VAL A 1 100 ? -0.276 -3.652 17.944 1.00 84.81 100 VAL A CA 1
ATOM 766 C C . VAL A 1 100 ? 0.388 -3.088 16.684 1.00 84.81 100 VAL A C 1
ATOM 768 O O . VAL A 1 100 ? -0.149 -3.216 15.581 1.00 84.81 100 VAL A O 1
ATOM 771 N N . THR A 1 101 ? 1.586 -2.518 16.828 1.00 87.19 101 THR A N 1
ATOM 772 C CA . THR A 1 101 ? 2.315 -1.908 15.705 1.00 87.19 101 THR A CA 1
ATOM 773 C C . THR A 1 101 ? 2.778 -2.946 14.677 1.00 87.19 101 THR A C 1
ATOM 775 O O . THR A 1 101 ? 2.756 -2.676 13.473 1.00 87.19 101 THR A O 1
ATOM 778 N N . LEU A 1 102 ? 3.167 -4.149 15.118 1.00 89.56 102 LEU A N 1
ATOM 779 C CA . LEU A 1 102 ? 3.581 -5.244 14.237 1.00 89.56 102 LEU A CA 1
ATOM 780 C C . LEU A 1 102 ? 2.400 -5.811 13.436 1.00 89.56 102 LEU A C 1
ATOM 782 O O . LEU A 1 102 ? 2.558 -6.131 12.260 1.00 89.56 102 LEU A O 1
ATOM 786 N N . LEU A 1 103 ? 1.200 -5.872 14.019 1.00 89.12 103 LEU A N 1
ATOM 787 C CA . LEU A 1 103 ? -0.019 -6.285 13.310 1.00 89.12 103 LEU A CA 1
ATOM 788 C C . LEU A 1 103 ? -0.420 -5.323 12.182 1.00 89.12 103 LEU A C 1
ATOM 790 O O . LEU A 1 103 ? -1.068 -5.739 11.220 1.00 89.12 103 LEU A O 1
ATOM 794 N N . SER A 1 104 ? 0.010 -4.062 12.257 1.00 86.94 104 SER A N 1
ATOM 795 C CA . SER A 1 104 ? -0.202 -3.058 11.209 1.00 86.94 104 SER A CA 1
ATOM 796 C C . SER A 1 104 ? 0.838 -3.119 10.076 1.00 86.94 104 SER A C 1
ATOM 798 O O . SER A 1 104 ? 0.573 -2.619 8.977 1.00 86.94 104 SER A O 1
ATOM 800 N N . LEU A 1 105 ? 1.997 -3.766 10.277 1.00 91.94 105 LEU A N 1
ATOM 801 C CA . LEU A 1 105 ? 3.073 -3.842 9.271 1.00 91.94 105 LEU A CA 1
ATOM 802 C C . LEU A 1 105 ? 2.658 -4.457 7.927 1.00 91.94 105 LEU A C 1
ATOM 804 O O . LEU A 1 105 ? 3.037 -3.888 6.900 1.00 91.94 105 LEU A O 1
ATOM 808 N N . PRO A 1 106 ? 1.891 -5.565 7.859 1.00 93.00 106 PRO A N 1
ATOM 809 C CA . PRO A 1 106 ? 1.490 -6.151 6.579 1.00 93.00 106 PRO A CA 1
ATOM 810 C C . PRO A 1 106 ? 0.755 -5.155 5.676 1.00 93.00 106 PRO A C 1
ATOM 812 O O . PRO A 1 106 ? 0.977 -5.124 4.465 1.00 93.00 106 PRO A O 1
ATOM 815 N N . ALA A 1 107 ? -0.074 -4.288 6.269 1.00 91.94 107 ALA A N 1
ATOM 816 C CA . ALA A 1 107 ? -0.783 -3.246 5.539 1.00 91.94 107 ALA A CA 1
ATOM 817 C C . ALA A 1 107 ? 0.167 -2.166 4.995 1.00 91.94 107 ALA A C 1
ATOM 819 O O . ALA A 1 107 ? -0.034 -1.679 3.879 1.00 91.94 107 ALA A O 1
ATOM 820 N N . LEU A 1 108 ? 1.218 -1.817 5.747 1.00 93.56 108 LEU A N 1
ATOM 821 C CA . LEU A 1 108 ? 2.253 -0.885 5.292 1.00 93.56 108 LEU A CA 1
ATOM 822 C C . LEU A 1 108 ? 3.057 -1.469 4.137 1.00 93.56 108 LEU A C 1
ATOM 824 O O . LEU A 1 108 ? 3.185 -0.822 3.099 1.00 93.56 108 LEU A O 1
ATOM 828 N N . ILE A 1 109 ? 3.526 -2.709 4.280 1.00 95.62 109 ILE A N 1
ATOM 829 C CA . ILE A 1 109 ? 4.296 -3.403 3.245 1.00 95.62 109 ILE A CA 1
ATOM 830 C C . ILE A 1 109 ? 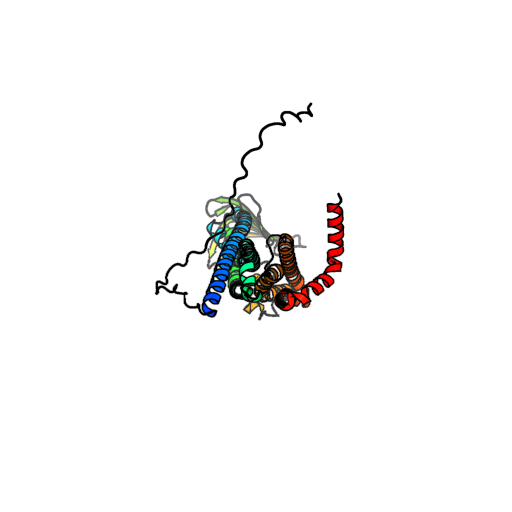3.477 -3.498 1.953 1.00 95.62 109 ILE A C 1
ATOM 832 O O . ILE A 1 109 ? 3.976 -3.130 0.890 1.00 95.62 109 ILE A O 1
ATOM 836 N N . ALA A 1 110 ? 2.206 -3.908 2.029 1.00 95.31 110 ALA A N 1
ATOM 837 C CA . ALA A 1 110 ? 1.331 -4.001 0.859 1.00 95.31 110 ALA A CA 1
ATOM 838 C C . ALA A 1 110 ? 1.112 -2.644 0.163 1.00 95.31 110 ALA A C 1
ATOM 840 O O . ALA A 1 110 ? 1.035 -2.580 -1.065 1.00 95.31 110 ALA A O 1
ATOM 841 N N . GLY A 1 111 ? 1.038 -1.550 0.930 1.00 93.50 111 GLY A N 1
ATOM 842 C CA . GLY A 1 111 ? 0.901 -0.196 0.390 1.00 93.50 111 GLY A CA 1
ATOM 843 C C . GLY A 1 111 ? 2.186 0.367 -0.231 1.00 93.50 111 GLY A C 1
ATOM 844 O O . GLY A 1 111 ? 2.112 1.111 -1.210 1.00 93.50 111 GLY A O 1
ATOM 845 N N . ILE A 1 112 ? 3.352 0.017 0.321 1.00 96.06 112 ILE A N 1
ATOM 846 C CA . ILE A 1 112 ? 4.666 0.555 -0.069 1.00 96.06 112 ILE A CA 1
ATOM 847 C C . ILE A 1 112 ? 5.310 -0.268 -1.193 1.00 96.06 112 ILE A C 1
ATOM 849 O O . ILE A 1 112 ? 5.997 0.300 -2.043 1.00 96.06 112 ILE A O 1
ATOM 853 N N . ALA A 1 113 ? 5.058 -1.578 -1.261 1.00 97.25 113 ALA A N 1
ATOM 854 C CA . ALA A 1 113 ? 5.668 -2.489 -2.233 1.00 97.25 113 ALA A CA 1
ATOM 855 C C . ALA A 1 113 ? 5.580 -2.037 -3.708 1.00 97.25 113 ALA A C 1
ATOM 857 O O . ALA A 1 113 ? 6.616 -2.070 -4.378 1.00 97.25 113 ALA A O 1
ATOM 858 N N . PRO A 1 114 ? 4.436 -1.541 -4.233 1.00 97.06 114 PRO A N 1
ATOM 859 C CA . PRO A 1 114 ? 4.376 -1.024 -5.603 1.00 97.06 114 PRO A CA 1
ATOM 860 C C . PRO A 1 114 ? 5.331 0.159 -5.839 1.00 97.06 114 PRO A C 1
ATOM 862 O O . PRO A 1 114 ? 5.962 0.260 -6.890 1.00 97.06 114 PRO A O 1
ATOM 865 N N . VAL A 1 115 ? 5.455 1.056 -4.855 1.00 96.75 115 VAL A N 1
ATOM 866 C CA . VAL A 1 115 ? 6.304 2.256 -4.938 1.00 96.75 115 VAL A CA 1
ATOM 867 C C . VAL A 1 115 ? 7.780 1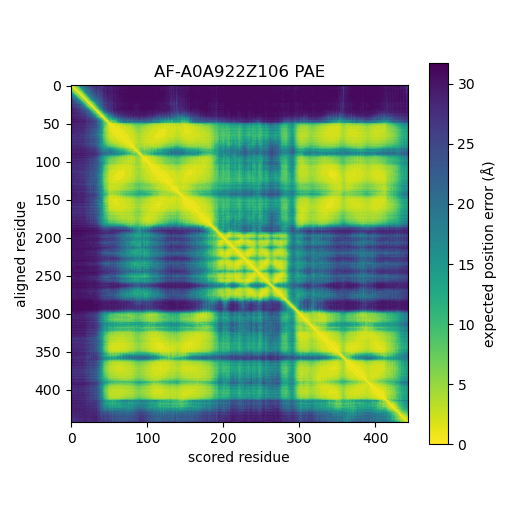.889 -4.794 1.00 96.75 115 VAL A C 1
ATOM 869 O O . VAL A 1 115 ? 8.618 2.408 -5.528 1.00 96.75 115 VAL A O 1
ATOM 872 N N . ALA A 1 116 ? 8.108 0.955 -3.900 1.00 97.75 116 ALA A N 1
ATOM 873 C CA . ALA A 1 116 ? 9.464 0.433 -3.758 1.00 97.75 116 ALA A CA 1
ATOM 874 C C . ALA A 1 116 ? 9.942 -0.253 -5.049 1.00 97.75 116 ALA A C 1
ATOM 876 O O . ALA A 1 116 ? 11.054 0.011 -5.503 1.00 97.75 116 ALA A O 1
ATOM 877 N N . LEU A 1 117 ? 9.089 -1.062 -5.689 1.00 98.12 117 LEU A N 1
ATOM 878 C CA . LEU A 1 117 ? 9.385 -1.695 -6.979 1.00 98.12 117 LEU A CA 1
ATOM 879 C C . LEU A 1 117 ? 9.616 -0.664 -8.094 1.00 98.12 117 LEU A C 1
ATOM 881 O O . LEU A 1 117 ? 10.550 -0.800 -8.887 1.00 98.12 117 LEU A O 1
ATOM 885 N N . PHE A 1 118 ? 8.788 0.381 -8.147 1.00 98.06 118 PHE A N 1
ATOM 886 C CA . PHE A 1 118 ? 8.963 1.498 -9.075 1.00 98.06 118 PHE A CA 1
ATOM 887 C C . PHE A 1 118 ? 10.321 2.178 -8.897 1.00 98.06 118 PHE A C 1
ATOM 889 O O . PHE A 1 118 ? 11.090 2.290 -9.852 1.00 98.06 118 PHE A O 1
ATOM 896 N N . MET A 1 119 ? 10.643 2.573 -7.665 1.00 97.50 119 MET A N 1
ATOM 897 C CA . MET A 1 119 ? 11.908 3.229 -7.335 1.00 97.50 119 MET A CA 1
ATOM 898 C C . MET A 1 119 ? 13.110 2.322 -7.621 1.00 97.50 119 MET A C 1
ATOM 900 O O . MET A 1 119 ? 14.116 2.794 -8.148 1.00 97.50 119 MET A O 1
ATOM 904 N N . ALA A 1 120 ? 12.997 1.020 -7.355 1.00 97.75 120 ALA A N 1
ATOM 905 C CA . ALA A 1 120 ? 14.027 0.041 -7.685 1.00 97.75 120 ALA A CA 1
ATOM 906 C C . ALA A 1 120 ? 14.247 -0.071 -9.195 1.00 97.75 120 ALA A C 1
ATOM 908 O O . ALA A 1 120 ? 15.384 -0.056 -9.656 1.00 97.75 120 ALA A O 1
ATOM 909 N N . THR A 1 121 ? 13.163 -0.104 -9.971 1.00 96.69 121 THR A N 1
ATOM 910 C CA . THR A 1 121 ? 13.222 -0.136 -11.438 1.00 96.69 121 THR A CA 1
ATOM 911 C C . THR A 1 121 ? 13.890 1.124 -11.986 1.00 96.69 121 THR A C 1
ATOM 913 O O . THR A 1 121 ? 14.796 1.027 -12.813 1.00 96.69 121 THR A O 1
ATOM 916 N N . LEU A 1 122 ? 13.504 2.305 -11.486 1.00 95.00 122 LEU A N 1
ATOM 917 C CA . LEU A 1 122 ? 14.145 3.575 -11.838 1.00 95.00 122 LEU A CA 1
ATOM 918 C C . LEU A 1 122 ? 15.639 3.565 -11.501 1.00 95.00 122 LEU A C 1
ATOM 920 O O . LEU A 1 122 ? 16.456 3.929 -12.344 1.00 95.00 122 LEU A O 1
ATOM 924 N N . TYR A 1 123 ? 15.994 3.143 -10.286 1.00 95.62 123 TYR A N 1
ATOM 925 C CA . TYR A 1 123 ? 17.377 3.078 -9.825 1.00 95.62 123 TYR A CA 1
ATOM 926 C C . TYR A 1 123 ? 18.219 2.156 -10.710 1.00 95.62 123 TYR A C 1
ATOM 928 O O . TYR A 1 123 ? 19.265 2.574 -11.205 1.00 95.62 123 TYR A O 1
ATOM 936 N N . THR A 1 124 ? 17.749 0.933 -10.965 1.00 95.94 124 THR A N 1
ATOM 937 C CA . THR A 1 124 ? 18.462 -0.048 -11.789 1.00 95.94 124 THR A CA 1
ATOM 938 C C . THR A 1 124 ? 18.616 0.444 -13.227 1.00 95.94 124 THR A C 1
ATOM 940 O O . THR A 1 124 ? 19.732 0.456 -13.737 1.00 95.94 124 THR A O 1
ATOM 943 N N . LEU A 1 125 ? 17.549 0.930 -13.872 1.00 93.56 125 LEU A N 1
ATOM 944 C CA . LEU A 1 125 ? 17.628 1.468 -15.241 1.00 93.56 125 LEU A CA 1
ATOM 945 C C . LEU A 1 125 ? 18.508 2.717 -15.344 1.00 93.56 125 LEU A C 1
ATOM 947 O O . LEU A 1 125 ? 19.134 2.958 -16.380 1.00 93.56 125 LEU A O 1
ATOM 951 N N . ASN A 1 126 ? 18.542 3.542 -14.299 1.00 92.00 126 ASN A N 1
ATOM 952 C CA . ASN A 1 126 ? 19.416 4.703 -14.273 1.00 92.00 126 ASN A CA 1
ATOM 953 C C . ASN A 1 126 ? 20.877 4.277 -14.130 1.00 92.00 126 ASN A C 1
ATOM 955 O O . ASN A 1 126 ? 21.712 4.736 -14.901 1.00 92.00 126 ASN A O 1
ATOM 959 N N . ARG A 1 127 ? 21.170 3.350 -13.213 1.00 93.06 127 ARG A N 1
ATOM 960 C CA . ARG A 1 127 ? 22.525 2.849 -12.982 1.00 93.06 127 ARG A CA 1
ATOM 961 C C . ARG A 1 127 ? 23.093 2.124 -14.202 1.00 93.06 127 ARG A C 1
ATOM 963 O O . ARG A 1 127 ? 24.160 2.502 -14.660 1.00 93.06 127 ARG A O 1
ATOM 970 N N . LEU A 1 128 ? 22.330 1.213 -14.813 1.00 92.62 128 LEU A N 1
ATOM 971 C CA . LEU A 1 128 ? 22.730 0.537 -16.057 1.00 92.62 128 LEU A CA 1
ATOM 972 C C . LEU A 1 128 ? 23.015 1.525 -17.203 1.00 92.62 128 LEU A C 1
ATOM 974 O O . LEU A 1 128 ? 23.801 1.235 -18.097 1.00 92.62 128 LEU A O 1
ATOM 978 N N . ASN A 1 129 ? 22.367 2.692 -17.226 1.00 90.19 129 ASN A N 1
ATOM 979 C CA . ASN A 1 129 ? 22.650 3.711 -18.238 1.00 90.19 129 ASN A CA 1
ATOM 980 C C . ASN A 1 129 ? 23.861 4.576 -17.887 1.00 90.19 129 ASN A C 1
ATOM 982 O O . ASN A 1 129 ? 24.622 4.924 -18.782 1.00 90.19 129 ASN A O 1
ATOM 986 N N . SER A 1 130 ? 24.021 4.947 -16.613 1.00 89.50 130 SER A N 1
ATOM 987 C CA . SER A 1 130 ? 25.177 5.709 -16.125 1.00 89.50 130 SER A CA 1
ATOM 988 C C . SER A 1 130 ? 26.475 4.934 -16.322 1.00 89.50 130 SER A C 1
ATOM 990 O O . SER A 1 130 ? 27.458 5.501 -16.791 1.00 89.50 130 SER A O 1
ATOM 992 N N . ASP A 1 131 ? 26.431 3.623 -16.087 1.00 92.19 131 ASP A N 1
ATOM 993 C CA . ASP A 1 131 ? 27.548 2.701 -16.306 1.00 92.19 131 ASP A CA 1
ATOM 994 C C . ASP A 1 131 ? 27.700 2.334 -17.803 1.00 92.19 131 ASP A C 1
ATOM 996 O O . ASP A 1 131 ? 28.500 1.483 -18.177 1.00 92.19 131 ASP A O 1
ATOM 1000 N N . SER A 1 132 ? 26.935 2.988 -18.691 1.00 91.25 132 SER A N 1
ATOM 1001 C CA . SER A 1 132 ? 26.883 2.761 -20.145 1.00 91.25 132 SER A CA 1
ATOM 1002 C C . SER A 1 132 ? 26.517 1.333 -20.576 1.00 91.25 132 SER A C 1
ATOM 1004 O O . SER A 1 132 ? 26.537 1.031 -21.769 1.00 91.25 132 SER A O 1
ATOM 1006 N N . GLU A 1 133 ? 26.089 0.470 -19.656 1.00 92.81 133 GLU A N 1
ATOM 1007 C CA . GLU A 1 133 ? 25.702 -0.910 -19.944 1.00 92.81 133 GLU A CA 1
ATOM 1008 C C . GLU A 1 133 ? 24.484 -0.982 -20.879 1.00 92.81 133 GLU A C 1
ATOM 1010 O O . GLU A 1 133 ? 24.491 -1.761 -21.831 1.00 92.81 133 GLU A O 1
ATOM 1015 N N . LEU A 1 134 ? 23.458 -0.134 -20.689 1.00 89.12 134 LEU A N 1
ATOM 1016 C CA . LEU A 1 134 ? 22.303 -0.078 -21.608 1.00 89.12 134 LEU A CA 1
ATOM 1017 C C . LEU A 1 134 ? 22.713 0.326 -23.030 1.00 89.12 134 LEU A C 1
ATOM 1019 O O . LEU A 1 134 ? 22.136 -0.162 -24.001 1.00 89.12 134 LEU A O 1
ATOM 1023 N N . ILE A 1 135 ? 23.698 1.219 -23.157 1.00 88.50 135 ILE A N 1
ATOM 1024 C CA . ILE A 1 135 ? 24.185 1.706 -24.453 1.00 88.50 135 ILE A CA 1
ATOM 1025 C C . ILE A 1 135 ? 24.952 0.587 -25.163 1.00 88.50 135 ILE A C 1
ATOM 1027 O O . ILE A 1 135 ? 24.695 0.332 -26.337 1.00 88.50 135 ILE A O 1
ATOM 1031 N N . VAL A 1 136 ? 25.832 -0.118 -24.442 1.00 90.50 136 VAL A N 1
ATOM 1032 C CA . VAL A 1 136 ? 26.588 -1.266 -24.967 1.00 90.50 136 VAL A CA 1
ATOM 1033 C C . VAL A 1 136 ? 25.650 -2.404 -25.370 1.00 90.50 136 VAL A C 1
ATOM 1035 O O . VAL A 1 136 ? 25.796 -2.949 -26.460 1.00 90.50 136 VAL A O 1
ATOM 1038 N N . MET A 1 137 ? 24.644 -2.726 -24.550 1.00 89.69 137 MET A N 1
ATOM 1039 C CA . MET A 1 137 ? 23.632 -3.736 -24.884 1.00 89.69 137 MET A CA 1
ATOM 1040 C C . MET A 1 137 ? 22.871 -3.380 -26.168 1.00 89.69 137 MET A C 1
ATOM 1042 O O . MET A 1 137 ? 22.699 -4.234 -27.039 1.00 89.69 137 MET A O 1
ATOM 1046 N N . ASN A 1 138 ? 22.456 -2.119 -26.313 1.00 87.06 138 ASN A N 1
ATOM 1047 C CA . ASN A 1 138 ? 21.766 -1.651 -27.514 1.00 87.06 138 ASN A CA 1
ATOM 1048 C C . ASN A 1 138 ? 22.686 -1.687 -28.752 1.00 87.06 138 ASN A C 1
ATOM 1050 O O . ASN A 1 138 ? 22.263 -2.117 -29.822 1.00 87.06 138 ASN A O 1
ATOM 1054 N N . ALA A 1 139 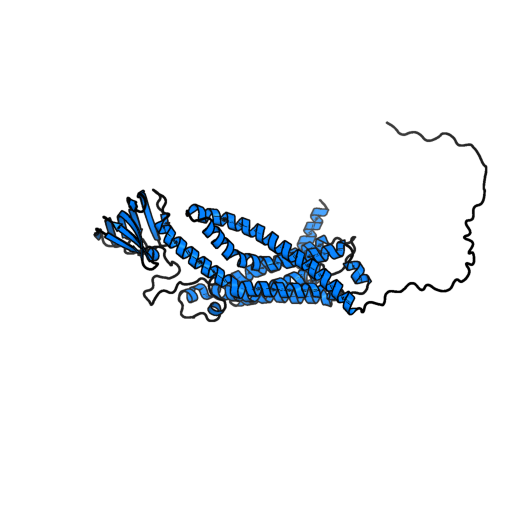? 23.963 -1.311 -28.604 1.00 87.56 139 ALA A N 1
ATOM 1055 C CA . ALA A 1 139 ? 24.965 -1.392 -29.671 1.00 87.56 139 ALA A CA 1
ATOM 1056 C C . ALA A 1 139 ? 25.288 -2.842 -30.079 1.00 87.56 139 ALA A C 1
ATOM 1058 O O . ALA A 1 139 ? 25.545 -3.108 -31.249 1.00 87.56 139 ALA A O 1
ATOM 1059 N N . ALA A 1 140 ? 25.213 -3.789 -29.139 1.00 88.25 140 ALA A N 1
ATOM 1060 C CA . ALA A 1 140 ? 25.361 -5.224 -29.383 1.00 88.25 140 ALA A CA 1
ATOM 1061 C C . ALA A 1 140 ? 24.106 -5.881 -30.003 1.00 88.25 140 ALA A C 1
ATOM 1063 O O . ALA A 1 140 ? 24.064 -7.099 -30.169 1.00 88.25 140 ALA A O 1
ATOM 1064 N N . GLY A 1 141 ? 23.070 -5.099 -30.333 1.00 85.06 141 GLY A N 1
ATOM 1065 C CA . GLY A 1 141 ? 21.844 -5.586 -30.972 1.00 85.06 141 GLY A CA 1
ATOM 1066 C C . GLY A 1 141 ? 20.818 -6.201 -30.014 1.00 85.06 141 GLY A C 1
ATOM 1067 O O . GLY A 1 141 ? 19.872 -6.854 -30.461 1.00 85.06 141 GLY A O 1
ATOM 1068 N N . VAL A 1 142 ? 20.957 -6.009 -28.696 1.00 85.06 142 VAL A N 1
ATOM 1069 C CA . VAL A 1 142 ? 19.935 -6.438 -27.732 1.00 85.06 142 VAL A CA 1
ATOM 1070 C C . VAL A 1 142 ? 18.744 -5.489 -27.813 1.00 85.06 142 VAL A C 1
ATOM 1072 O O . VAL A 1 142 ? 18.836 -4.314 -27.468 1.00 85.06 142 VAL A O 1
ATOM 1075 N N . ALA A 1 143 ? 17.594 -6.011 -28.241 1.00 81.81 143 ALA A N 1
ATOM 1076 C CA . ALA A 1 143 ? 16.386 -5.206 -28.352 1.00 81.81 143 ALA A CA 1
ATOM 1077 C C . ALA A 1 143 ? 15.916 -4.672 -26.973 1.00 81.81 143 ALA A C 1
ATOM 1079 O O . ALA A 1 143 ? 15.847 -5.458 -26.020 1.00 81.81 143 ALA A O 1
ATOM 1080 N N . PRO A 1 144 ? 15.496 -3.392 -26.854 1.00 77.94 144 PRO A N 1
ATOM 1081 C CA . PRO A 1 144 ? 15.121 -2.777 -25.572 1.00 77.94 144 PRO A CA 1
ATOM 1082 C C . PRO A 1 144 ? 14.021 -3.517 -24.797 1.00 77.94 144 PRO A C 1
ATOM 1084 O O . PRO A 1 144 ? 14.084 -3.622 -23.576 1.00 77.94 144 PRO A O 1
ATOM 1087 N N . HIS A 1 145 ? 13.040 -4.105 -25.491 1.00 80.25 145 HIS A N 1
ATOM 1088 C CA . HIS A 1 145 ? 11.946 -4.861 -24.866 1.00 80.25 145 HIS A CA 1
ATOM 1089 C C . HIS A 1 145 ? 12.409 -6.159 -24.177 1.00 80.25 145 HIS A C 1
ATOM 1091 O O . HIS A 1 145 ? 11.692 -6.711 -23.343 1.00 80.25 145 HIS A O 1
ATOM 1097 N N . ARG A 1 146 ? 13.599 -6.683 -24.510 1.00 84.38 146 ARG A N 1
ATOM 1098 C CA . ARG A 1 146 ? 14.146 -7.863 -23.822 1.00 84.38 146 ARG A CA 1
ATOM 1099 C C . ARG A 1 146 ? 14.607 -7.522 -22.412 1.00 84.38 146 ARG A C 1
ATOM 1101 O O . ARG A 1 146 ? 14.390 -8.323 -21.510 1.00 84.38 146 ARG A O 1
ATOM 1108 N N . ILE A 1 147 ? 15.133 -6.313 -22.214 1.00 89.38 147 ILE A N 1
ATOM 1109 C CA . ILE A 1 147 ? 15.582 -5.803 -20.911 1.00 89.38 147 ILE A CA 1
ATOM 1110 C C . ILE A 1 147 ? 14.407 -5.729 -19.919 1.00 89.38 147 ILE A C 1
ATOM 1112 O O . ILE A 1 147 ? 14.610 -5.835 -18.715 1.00 89.38 147 ILE A O 1
ATOM 1116 N N . THR A 1 148 ? 13.162 -5.632 -20.401 1.00 90.88 148 THR A N 1
ATOM 1117 C CA . THR A 1 148 ? 11.949 -5.627 -19.566 1.00 90.88 148 THR A CA 1
ATOM 1118 C C . THR A 1 148 ? 11.665 -6.978 -18.893 1.00 90.88 148 THR A C 1
ATOM 1120 O O . THR A 1 148 ? 11.043 -7.009 -17.834 1.00 90.88 148 THR A O 1
ATOM 1123 N N . ARG A 1 149 ? 12.114 -8.108 -19.460 1.00 91.56 149 ARG A N 1
ATOM 1124 C CA . ARG A 1 149 ? 11.805 -9.462 -18.951 1.00 91.56 149 ARG A CA 1
ATOM 1125 C C . ARG A 1 149 ? 12.183 -9.689 -17.480 1.00 91.56 149 ARG A C 1
ATOM 1127 O O . ARG A 1 149 ? 11.295 -10.100 -16.731 1.00 91.56 149 ARG A O 1
ATOM 1134 N N . PRO A 1 150 ? 13.423 -9.417 -17.023 1.00 93.44 150 PRO A N 1
ATOM 1135 C CA . PRO A 1 150 ? 13.773 -9.579 -15.610 1.00 93.44 150 PRO A CA 1
ATOM 1136 C C . PRO A 1 150 ? 12.913 -8.702 -14.687 1.00 93.44 150 PRO A C 1
ATOM 1138 O O . PRO A 1 150 ? 12.521 -9.149 -13.611 1.00 93.44 150 PRO A O 1
ATOM 1141 N N . PHE A 1 151 ? 12.532 -7.495 -15.121 1.00 95.69 151 PHE A N 1
ATOM 1142 C CA . PHE A 1 151 ? 11.622 -6.644 -14.350 1.00 95.69 151 PHE A CA 1
ATOM 1143 C C . PHE A 1 151 ? 10.204 -7.219 -14.284 1.00 95.69 151 PHE A C 1
ATOM 1145 O O . PHE A 1 151 ? 9.590 -7.159 -13.223 1.00 95.69 151 PHE A O 1
ATOM 1152 N N . ILE A 1 152 ? 9.685 -7.818 -15.362 1.00 95.62 152 ILE A N 1
ATOM 1153 C CA . ILE A 1 152 ? 8.371 -8.488 -15.361 1.00 95.62 152 ILE A CA 1
ATOM 1154 C C . ILE A 1 152 ? 8.358 -9.653 -14.369 1.00 95.62 152 ILE A C 1
ATOM 1156 O O . ILE A 1 152 ? 7.423 -9.755 -13.581 1.00 95.62 152 ILE A O 1
ATOM 1160 N N . VAL A 1 153 ? 9.401 -10.489 -14.353 1.00 95.75 153 VAL A N 1
ATOM 1161 C CA . VAL A 1 153 ? 9.507 -11.611 -13.401 1.00 95.75 153 VAL A CA 1
ATOM 1162 C C . VAL A 1 153 ? 9.480 -11.106 -11.957 1.00 95.75 153 VAL A C 1
ATOM 1164 O O . VAL A 1 153 ? 8.685 -11.590 -11.151 1.00 95.75 153 VAL A O 1
ATOM 1167 N N . LEU A 1 154 ? 10.288 -10.087 -11.643 1.00 97.25 154 LEU A N 1
ATOM 1168 C CA . LEU A 1 154 ? 10.287 -9.455 -10.321 1.00 97.25 154 LEU A CA 1
ATOM 1169 C C . LEU A 1 154 ? 8.914 -8.860 -9.973 1.00 97.25 154 LEU A C 1
ATOM 1171 O O . LEU A 1 154 ? 8.432 -8.996 -8.853 1.00 97.25 154 LEU A O 1
ATOM 1175 N N . THR A 1 155 ? 8.264 -8.227 -10.943 1.00 97.56 155 THR A N 1
ATOM 1176 C CA . THR A 1 155 ? 6.970 -7.570 -10.756 1.00 97.56 155 THR A CA 1
ATOM 1177 C C . THR A 1 155 ? 5.855 -8.562 -10.483 1.00 97.56 155 THR A C 1
ATOM 1179 O O . THR A 1 155 ? 5.054 -8.322 -9.588 1.00 97.56 155 THR A O 1
ATOM 1182 N N . ILE A 1 156 ? 5.826 -9.696 -11.185 1.00 97.75 156 ILE A N 1
ATOM 1183 C CA . ILE A 1 156 ? 4.871 -10.776 -10.914 1.00 97.75 156 ILE A CA 1
ATOM 1184 C C . ILE A 1 156 ? 5.062 -11.292 -9.484 1.00 97.75 156 ILE A C 1
ATOM 1186 O O . ILE A 1 156 ? 4.080 -11.436 -8.758 1.00 97.75 156 ILE A O 1
ATOM 1190 N N . ALA A 1 157 ? 6.309 -11.495 -9.043 1.00 97.56 157 ALA A N 1
ATOM 1191 C CA . ALA A 1 157 ? 6.593 -11.913 -7.671 1.00 97.56 157 ALA A CA 1
ATOM 1192 C C . ALA A 1 157 ? 6.087 -10.889 -6.635 1.00 97.56 157 ALA A C 1
ATOM 1194 O O . ALA A 1 157 ? 5.434 -11.266 -5.662 1.00 97.56 157 ALA A O 1
ATOM 1195 N N . VAL A 1 158 ? 6.312 -9.589 -6.865 1.00 97.94 158 VAL A N 1
ATOM 1196 C CA . VAL A 1 15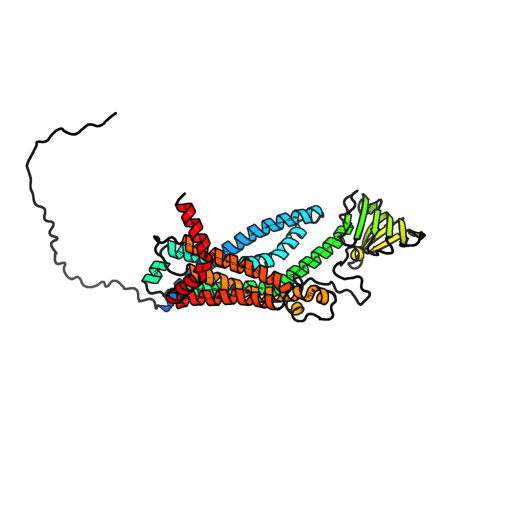8 ? 5.813 -8.518 -5.983 1.00 97.94 158 VAL A CA 1
ATOM 1197 C C . VAL A 1 158 ? 4.285 -8.405 -6.027 1.00 97.94 158 VAL A C 1
ATOM 1199 O O . VAL A 1 158 ? 3.663 -8.236 -4.984 1.00 97.94 158 VAL A O 1
ATOM 1202 N N . SER A 1 159 ? 3.654 -8.535 -7.194 1.00 97.81 159 SER A N 1
ATOM 1203 C CA . SER A 1 159 ? 2.192 -8.542 -7.336 1.00 97.81 159 SER A CA 1
ATOM 1204 C C . SER A 1 159 ? 1.549 -9.703 -6.580 1.00 97.81 159 SER A C 1
ATOM 1206 O O . SER A 1 159 ? 0.548 -9.495 -5.895 1.00 97.81 159 SER A O 1
ATOM 1208 N N . LEU A 1 160 ? 2.134 -10.903 -6.649 1.00 97.62 160 LEU A N 1
ATOM 1209 C CA . LEU A 1 160 ? 1.675 -12.062 -5.881 1.00 97.62 160 LEU A CA 1
ATOM 1210 C C . LEU A 1 160 ? 1.847 -11.844 -4.376 1.00 97.62 160 LEU A C 1
ATOM 1212 O O . LEU A 1 160 ? 0.923 -12.128 -3.619 1.00 97.62 160 LEU A O 1
ATOM 1216 N N . LEU A 1 161 ? 2.981 -11.280 -3.946 1.00 96.88 161 LEU A N 1
ATOM 1217 C CA . LEU A 1 161 ? 3.208 -10.914 -2.546 1.00 96.88 161 LEU A CA 1
ATOM 1218 C C . LEU A 1 161 ? 2.161 -9.904 -2.051 1.00 96.88 161 LEU A C 1
ATOM 1220 O O . LEU A 1 161 ? 1.574 -10.099 -0.990 1.00 96.88 161 LEU A O 1
ATOM 1224 N N . VAL A 1 162 ? 1.895 -8.847 -2.824 1.00 97.44 162 VAL A N 1
ATOM 1225 C CA . VAL A 1 162 ? 0.874 -7.841 -2.492 1.00 97.44 162 VAL A CA 1
ATOM 1226 C C . VAL A 1 162 ? -0.508 -8.485 -2.416 1.00 97.44 162 VAL A C 1
ATOM 1228 O O . VAL A 1 162 ? -1.219 -8.247 -1.446 1.00 97.44 162 VAL A O 1
ATOM 1231 N N . GLY A 1 163 ? -0.874 -9.337 -3.378 1.00 96.38 163 GLY A N 1
ATOM 1232 C CA . GLY A 1 163 ? -2.153 -10.052 -3.365 1.00 96.38 163 GLY A CA 1
ATOM 1233 C C . GLY A 1 163 ? -2.307 -10.989 -2.173 1.00 96.38 163 GLY A C 1
ATOM 1234 O O . GLY A 1 163 ? -3.341 -10.976 -1.512 1.00 96.38 163 GLY A O 1
ATOM 1235 N N . TRP A 1 164 ? -1.267 -11.751 -1.837 1.00 95.88 164 TRP A N 1
ATOM 1236 C CA . TRP A 1 164 ? -1.251 -12.591 -0.640 1.00 95.88 164 TRP A CA 1
ATOM 1237 C C . TRP A 1 164 ? -1.460 -11.756 0.631 1.00 95.88 164 TRP A C 1
ATOM 1239 O O . TRP A 1 164 ? -2.272 -12.103 1.495 1.00 95.88 164 TRP A O 1
ATOM 1249 N N . MET A 1 165 ? -0.746 -10.631 0.745 1.00 94.75 165 MET A N 1
ATOM 1250 C CA . MET A 1 165 ? -0.846 -9.741 1.900 1.00 94.75 165 MET A CA 1
ATOM 1251 C C . MET A 1 165 ? -2.248 -9.141 2.030 1.00 94.75 165 MET A C 1
ATOM 1253 O O . MET A 1 165 ? -2.821 -9.182 3.117 1.00 94.75 165 MET A O 1
ATOM 1257 N N . THR A 1 166 ? -2.835 -8.638 0.941 1.00 94.50 166 THR A N 1
ATOM 1258 C CA . THR A 1 166 ? -4.142 -7.965 0.977 1.00 94.50 166 THR A CA 1
ATOM 1259 C C . THR A 1 166 ? -5.318 -8.918 1.149 1.00 94.50 166 THR A C 1
ATOM 1261 O O . THR A 1 166 ? -6.283 -8.567 1.829 1.00 94.50 166 THR A O 1
ATOM 1264 N N . LEU A 1 167 ? -5.263 -10.109 0.549 1.00 92.88 167 LEU A N 1
ATOM 1265 C CA . LEU A 1 167 ? -6.391 -11.042 0.540 1.00 92.88 167 LEU A CA 1
ATOM 1266 C C . LEU A 1 167 ? -6.465 -11.904 1.807 1.00 92.88 167 LEU A C 1
ATOM 1268 O O . LEU A 1 167 ? -7.580 -12.235 2.222 1.00 92.88 167 LEU A O 1
ATOM 1272 N N . SER A 1 168 ? -5.318 -12.223 2.424 1.00 91.38 168 SER A N 1
ATOM 1273 C CA . SER A 1 168 ? -5.228 -13.208 3.517 1.00 91.38 168 SER A CA 1
ATOM 1274 C C . SER A 1 168 ? -4.616 -12.653 4.808 1.00 91.38 168 SER A C 1
ATOM 1276 O O . SER A 1 168 ? -5.199 -12.803 5.883 1.00 91.38 168 SER A O 1
ATOM 1278 N N . VAL A 1 169 ? -3.455 -11.991 4.731 1.00 93.31 169 VAL A N 1
ATOM 1279 C CA . VAL A 1 169 ? -2.703 -11.575 5.935 1.00 93.31 169 VAL A CA 1
ATOM 1280 C C . VAL A 1 169 ? -3.343 -10.362 6.606 1.00 93.31 169 VAL A C 1
ATOM 1282 O O . VAL A 1 169 ? -3.601 -10.384 7.806 1.00 93.31 169 VAL A O 1
ATOM 1285 N N . MET A 1 170 ? -3.656 -9.323 5.832 1.00 92.56 170 MET A N 1
ATOM 1286 C CA . MET A 1 170 ? -4.275 -8.091 6.323 1.00 92.56 170 MET A CA 1
ATOM 1287 C C . MET A 1 170 ? -5.600 -8.308 7.069 1.00 92.56 170 MET A C 1
ATOM 1289 O O . MET A 1 170 ? -5.714 -7.778 8.172 1.00 92.56 170 MET A O 1
ATOM 1293 N N . PRO A 1 171 ? -6.599 -9.056 6.550 1.00 90.38 171 PRO A N 1
ATOM 1294 C CA . PRO A 1 171 ? -7.848 -9.237 7.288 1.00 90.38 171 PRO A CA 1
ATOM 1295 C C . PRO A 1 171 ? -7.631 -9.964 8.617 1.00 90.38 171 PRO A C 1
ATOM 1297 O O . PRO A 1 171 ? -8.229 -9.588 9.617 1.00 90.38 171 PRO A O 1
ATOM 1300 N N . THR A 1 172 ? -6.741 -10.957 8.650 1.00 89.00 172 THR A N 1
ATOM 1301 C CA . THR A 1 172 ? -6.407 -11.685 9.882 1.00 89.00 172 THR A CA 1
ATOM 1302 C C . THR A 1 172 ? -5.714 -10.769 10.892 1.00 89.00 172 THR A C 1
ATOM 1304 O O . THR A 1 172 ? -6.117 -10.720 12.051 1.00 89.00 172 THR A O 1
ATOM 1307 N N . GLY A 1 173 ? -4.740 -9.972 10.437 1.00 89.56 173 GLY A N 1
ATOM 1308 C CA . GLY A 1 173 ? -4.043 -8.996 11.275 1.00 89.56 173 GLY A CA 1
ATOM 1309 C C . GLY A 1 173 ? -4.980 -7.932 11.847 1.00 89.56 173 GLY A C 1
ATOM 1310 O O . GLY A 1 173 ? -4.915 -7.638 13.035 1.00 89.56 173 GLY A O 1
ATOM 1311 N N . PHE A 1 174 ? -5.912 -7.403 11.047 1.00 88.69 174 PHE A N 1
ATOM 1312 C CA . PHE A 1 174 ? -6.881 -6.421 11.539 1.00 88.69 174 PHE A CA 1
ATOM 1313 C C . PHE A 1 174 ? -7.904 -7.009 12.515 1.00 88.69 174 PHE A C 1
ATOM 1315 O O . PHE A 1 174 ? -8.310 -6.293 13.427 1.00 88.69 174 PHE A O 1
ATOM 1322 N N . ARG A 1 175 ? -8.296 -8.285 12.382 1.00 86.06 175 ARG A N 1
ATOM 1323 C CA . ARG A 1 175 ? -9.125 -8.946 13.408 1.00 86.06 175 ARG A CA 1
ATOM 1324 C C . ARG A 1 175 ? -8.386 -9.097 14.716 1.00 86.06 175 ARG A C 1
ATOM 1326 O O . ARG A 1 175 ? -8.869 -8.605 15.720 1.00 86.06 175 ARG A O 1
ATOM 1333 N N . MET A 1 176 ? -7.191 -9.685 14.682 1.00 86.25 176 MET A N 1
ATOM 1334 C CA . MET A 1 176 ? -6.380 -9.845 15.889 1.00 86.25 176 MET A CA 1
ATOM 1335 C C . MET A 1 176 ? -6.113 -8.489 16.552 1.00 86.25 176 MET A C 1
ATOM 1337 O O . MET A 1 176 ? -6.128 -8.384 17.772 1.00 86.25 176 MET A O 1
ATOM 1341 N N . LEU A 1 177 ? -5.936 -7.429 15.754 1.00 85.31 177 LEU A N 1
ATOM 1342 C CA . LEU A 1 177 ? -5.756 -6.070 16.255 1.00 85.31 177 LEU A CA 1
ATOM 1343 C C . LEU A 1 177 ? -7.025 -5.561 16.942 1.00 85.31 177 LEU A C 1
ATOM 1345 O O . LEU A 1 177 ? -6.948 -4.945 18.001 1.00 85.31 177 LEU A O 1
ATOM 1349 N N . ARG A 1 178 ? -8.193 -5.808 16.342 1.00 81.12 178 ARG A N 1
ATOM 1350 C CA . ARG A 1 178 ? -9.492 -5.456 16.917 1.00 81.12 178 ARG A CA 1
ATOM 1351 C C . ARG A 1 178 ? -9.728 -6.204 18.225 1.00 81.12 178 ARG A C 1
ATOM 1353 O O . ARG A 1 178 ? -10.071 -5.552 19.204 1.00 81.12 178 ARG A O 1
ATOM 1360 N N . ASP A 1 179 ? -9.497 -7.510 18.246 1.00 79.81 179 ASP A N 1
ATOM 1361 C CA . ASP A 1 179 ? -9.681 -8.363 19.422 1.00 79.81 179 ASP A CA 1
ATOM 1362 C C . ASP A 1 179 ? -8.741 -7.924 20.555 1.00 79.81 179 ASP A C 1
ATOM 1364 O O . ASP A 1 179 ? -9.180 -7.727 21.686 1.00 79.81 179 ASP A O 1
ATOM 1368 N N . LEU A 1 180 ? -7.475 -7.636 20.228 1.00 77.44 180 LEU A N 1
ATOM 1369 C CA . LEU A 1 180 ? -6.491 -7.114 21.175 1.00 77.44 180 LEU A CA 1
ATOM 1370 C C . LEU A 1 180 ? -6.903 -5.744 21.732 1.00 77.44 180 LEU A C 1
ATOM 1372 O O . LEU A 1 180 ? -6.817 -5.520 22.933 1.00 77.44 180 LEU A O 1
ATOM 1376 N N . ILE A 1 181 ? -7.394 -4.826 20.891 1.00 74.31 181 ILE A N 1
ATOM 1377 C CA . ILE A 1 181 ? -7.895 -3.519 21.348 1.00 74.31 181 ILE A CA 1
ATOM 1378 C C . ILE A 1 181 ? -9.129 -3.676 22.246 1.00 74.31 181 ILE A C 1
ATOM 1380 O O . ILE A 1 181 ? -9.272 -2.915 23.202 1.00 74.31 181 ILE A O 1
ATOM 1384 N N . THR A 1 182 ? -10.023 -4.618 21.946 1.00 69.06 182 THR A N 1
ATOM 1385 C CA . THR A 1 182 ? -11.214 -4.891 22.763 1.00 69.06 182 THR A CA 1
ATOM 1386 C C . THR A 1 182 ? -10.822 -5.439 24.133 1.00 69.06 182 THR A C 1
ATOM 1388 O O . THR A 1 182 ? -11.303 -4.922 25.140 1.00 69.06 182 THR A O 1
ATOM 1391 N N . LEU A 1 183 ? -9.889 -6.394 24.176 1.00 68.88 183 LEU A N 1
ATOM 1392 C CA . LEU A 1 183 ? -9.340 -6.943 25.417 1.00 68.88 183 LEU A CA 1
ATOM 1393 C C . LEU A 1 183 ? -8.661 -5.847 26.250 1.00 68.88 183 LEU A C 1
ATOM 1395 O O . LEU A 1 183 ? -9.011 -5.644 27.406 1.00 68.88 183 LEU A O 1
ATOM 1399 N N . ILE A 1 184 ? -7.800 -5.036 25.624 1.00 66.75 184 ILE A N 1
ATOM 1400 C CA . ILE A 1 184 ? -7.157 -3.892 26.287 1.00 66.75 184 ILE A CA 1
ATOM 1401 C C . ILE A 1 184 ? -8.193 -2.912 26.836 1.00 66.75 184 ILE A C 1
ATOM 1403 O O . ILE A 1 184 ? -7.983 -2.351 27.902 1.00 66.75 184 ILE A O 1
ATOM 1407 N N . ARG A 1 185 ? -9.293 -2.645 26.120 1.00 64.38 185 ARG A N 1
ATOM 1408 C CA . ARG A 1 185 ? -10.345 -1.736 26.602 1.00 64.38 185 ARG A CA 1
ATOM 1409 C C . ARG A 1 185 ? -11.071 -2.295 27.825 1.00 64.38 185 ARG A C 1
ATOM 1411 O O . ARG A 1 185 ? -11.384 -1.504 28.709 1.00 64.38 185 ARG A O 1
ATOM 1418 N N . ALA A 1 186 ? -11.324 -3.602 27.882 1.00 57.00 186 ALA A N 1
ATOM 1419 C CA . ALA A 1 186 ? -11.895 -4.247 29.064 1.00 57.00 186 ALA A CA 1
ATOM 1420 C C . ALA A 1 1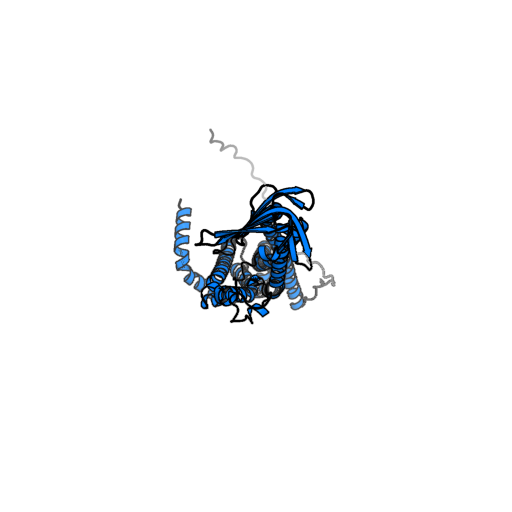86 ? -10.937 -4.127 30.266 1.00 57.00 186 ALA A C 1
ATOM 1422 O O . ALA A 1 186 ? -11.327 -3.602 31.310 1.00 57.00 186 ALA A O 1
ATOM 1423 N N . ASP A 1 187 ? -9.654 -4.441 30.059 1.00 54.94 187 ASP A N 1
ATOM 1424 C CA . ASP A 1 187 ? -8.599 -4.301 31.073 1.00 54.94 187 ASP A CA 1
ATOM 1425 C C . ASP A 1 187 ? -8.353 -2.835 31.483 1.00 54.94 187 ASP A C 1
ATOM 1427 O O . ASP A 1 187 ? -7.970 -2.536 32.615 1.00 54.94 187 ASP A O 1
ATOM 1431 N N . PHE A 1 188 ? -8.575 -1.882 30.572 1.00 55.16 188 PHE A N 1
ATOM 1432 C CA . PHE A 1 188 ? -8.381 -0.447 30.793 1.00 55.16 188 PHE A CA 1
ATOM 1433 C C . PHE A 1 188 ? -9.404 0.136 31.773 1.00 55.16 188 PHE A C 1
ATOM 1435 O O . PHE A 1 188 ? -9.034 0.980 32.589 1.00 55.16 188 PHE A O 1
ATOM 1442 N N . VAL A 1 189 ? -10.661 -0.329 31.750 1.00 53.62 189 VAL A N 1
ATOM 1443 C CA . VAL A 1 189 ? -11.666 0.087 32.749 1.00 53.62 189 VAL A CA 1
ATOM 1444 C C . VAL A 1 189 ? -11.301 -0.441 34.141 1.00 53.62 189 VAL A C 1
ATOM 1446 O O . VAL A 1 189 ? -11.542 0.238 35.136 1.00 53.62 189 VAL A O 1
ATOM 1449 N N . ALA A 1 190 ? -10.645 -1.602 34.214 1.00 51.75 190 ALA A N 1
ATOM 1450 C CA . ALA A 1 190 ? -10.173 -2.193 35.463 1.00 51.75 190 ALA A CA 1
ATOM 1451 C C . ALA A 1 190 ? -8.893 -1.538 36.026 1.00 51.75 190 ALA A C 1
ATOM 1453 O O . ALA A 1 190 ? -8.719 -1.458 37.246 1.00 51.75 190 ALA A O 1
ATOM 1454 N N . ASN A 1 191 ? -7.988 -1.064 35.163 1.00 51.72 191 ASN A N 1
ATOM 1455 C CA . ASN A 1 191 ? -6.642 -0.650 35.580 1.00 51.72 191 ASN A CA 1
ATOM 1456 C C . ASN A 1 191 ? -6.306 0.836 35.387 1.00 51.72 191 ASN A C 1
ATOM 1458 O O . ASN A 1 191 ? -5.343 1.301 35.993 1.00 51.72 191 ASN A O 1
ATOM 1462 N N . VAL A 1 192 ? -7.053 1.599 34.580 1.00 52.53 192 VAL A N 1
ATOM 1463 C CA . VAL A 1 192 ? -6.624 2.942 34.139 1.00 52.53 192 VAL A CA 1
ATOM 1464 C C . VAL A 1 192 ? -7.783 3.929 34.049 1.00 52.53 192 VAL A C 1
ATOM 1466 O O . VAL A 1 192 ? -7.975 4.652 33.071 1.00 52.53 192 VAL A O 1
ATOM 1469 N N . VAL A 1 193 ? -8.519 4.060 35.141 1.00 55.91 193 VAL A N 1
ATOM 1470 C CA . VAL A 1 193 ? -8.940 5.413 35.504 1.00 55.91 193 VAL A CA 1
ATOM 1471 C C . VAL A 1 193 ? -7.788 5.988 36.325 1.00 55.91 193 VAL A C 1
ATOM 1473 O O . VAL A 1 193 ? -7.191 5.283 37.134 1.00 55.91 193 VAL A O 1
ATOM 1476 N N . LYS A 1 194 ? -7.342 7.204 36.021 1.00 57.94 194 LYS A N 1
ATOM 1477 C CA . LYS A 1 194 ? -6.301 7.860 36.822 1.00 57.94 194 LYS A CA 1
ATOM 1478 C C . LYS A 1 194 ? -6.962 8.389 38.089 1.00 57.94 194 LYS A C 1
ATOM 1480 O O . LYS A 1 194 ? -8.072 8.914 38.006 1.00 57.94 194 LYS A O 1
ATOM 1485 N N . GLU A 1 195 ? -6.297 8.244 39.231 1.00 65.81 195 GLU A N 1
ATOM 1486 C CA . GLU A 1 195 ? -6.767 8.787 40.509 1.00 65.81 195 GLU A CA 1
ATOM 1487 C C . GLU A 1 195 ? -7.189 10.255 40.346 1.00 65.81 195 GLU A C 1
ATOM 1489 O O . GLU A 1 195 ? -6.448 11.068 39.785 1.00 65.81 195 GLU A O 1
ATOM 1494 N N . GLY A 1 196 ? -8.410 10.580 40.779 1.00 70.00 196 GLY A N 1
ATOM 1495 C CA . GLY A 1 196 ? -8.917 11.952 40.794 1.00 70.00 196 GLY A CA 1
ATOM 1496 C C . GLY A 1 196 ? -9.269 12.570 39.433 1.00 70.00 196 GLY A C 1
ATOM 1497 O O . GLY A 1 196 ? -9.464 13.784 39.367 1.00 70.00 196 GLY A O 1
ATOM 1498 N N . GLN A 1 197 ? -9.355 11.797 38.340 1.00 75.31 197 GLN A N 1
ATOM 1499 C CA . GLN A 1 197 ? -9.802 12.302 37.031 1.00 75.31 197 GLN A CA 1
ATOM 1500 C C . GLN A 1 197 ? -11.096 11.633 36.563 1.00 75.31 197 GLN A C 1
ATOM 1502 O O . GLN A 1 197 ? -11.261 10.418 36.652 1.00 75.31 197 GLN A O 1
ATOM 1507 N N . PHE A 1 198 ? -12.016 12.435 36.022 1.00 81.06 198 PHE A N 1
ATOM 1508 C CA . PHE A 1 198 ? -13.202 11.925 35.335 1.00 81.06 198 PHE A CA 1
ATOM 1509 C C . PHE A 1 198 ? -12.809 11.419 33.947 1.00 81.06 198 PHE A C 1
ATOM 1511 O O . PHE A 1 198 ? -12.320 12.183 33.114 1.00 81.06 198 PHE A O 1
ATOM 1518 N N . VAL A 1 199 ? -13.046 10.135 33.687 1.00 74.81 199 VAL A N 1
ATOM 1519 C CA . VAL A 1 199 ? -12.816 9.504 32.387 1.00 74.81 199 VAL A CA 1
ATOM 1520 C C . VAL A 1 199 ? -14.167 9.256 31.730 1.00 74.81 199 VAL A C 1
ATOM 1522 O O . VAL A 1 199 ? -14.967 8.459 32.215 1.00 74.81 199 VAL A O 1
ATOM 1525 N N . ALA A 1 200 ? -14.426 9.949 30.625 1.00 72.44 200 ALA A N 1
ATOM 1526 C CA . ALA A 1 200 ? -15.583 9.686 29.779 1.00 72.44 200 ALA A CA 1
ATOM 1527 C C . ALA A 1 200 ? -15.242 8.587 28.762 1.00 72.44 200 ALA A C 1
ATOM 1529 O O . ALA A 1 200 ? -14.249 8.687 28.040 1.00 72.44 200 ALA A O 1
ATOM 1530 N N . LEU A 1 201 ? -16.061 7.539 28.708 1.00 68.12 201 LEU A N 1
ATOM 1531 C CA . LEU A 1 201 ? -15.994 6.485 27.702 1.00 68.12 201 LEU A CA 1
ATOM 1532 C C . LEU A 1 201 ? -16.865 6.856 26.496 1.00 68.12 201 LEU A C 1
ATOM 1534 O O . LEU A 1 201 ? -17.931 7.458 26.639 1.00 68.12 201 LEU A O 1
ATOM 1538 N N . ASP A 1 202 ? -16.458 6.392 25.310 1.00 54.53 202 ASP A N 1
ATOM 1539 C CA . ASP A 1 202 ? -17.223 6.533 24.057 1.00 54.53 202 ASP A CA 1
ATOM 1540 C C . ASP A 1 202 ? -18.644 5.929 24.148 1.00 54.53 202 ASP A C 1
ATOM 1542 O O . ASP A 1 202 ? -19.515 6.263 23.348 1.00 54.53 202 ASP A O 1
ATOM 1546 N N . SER A 1 203 ? -18.890 5.045 25.121 1.00 61.62 203 SER A N 1
ATOM 1547 C CA . SER A 1 203 ? -20.187 4.421 25.399 1.00 61.62 203 SER A CA 1
ATOM 1548 C C . SER A 1 203 ? -21.189 5.334 26.114 1.00 61.62 203 SER A C 1
ATOM 1550 O O . SER A 1 203 ? -22.314 4.909 26.344 1.00 61.62 203 SER A O 1
ATOM 1552 N N . GLY A 1 204 ? -20.827 6.572 26.470 1.00 69.94 204 GLY A N 1
ATOM 1553 C CA . GLY A 1 204 ? -21.705 7.474 27.230 1.00 69.94 204 GLY A CA 1
ATOM 1554 C C . GLY A 1 204 ? -21.679 7.230 28.742 1.00 69.94 204 GLY A C 1
ATOM 1555 O O . GLY A 1 204 ? -22.600 7.636 29.452 1.00 69.94 204 GLY A O 1
ATOM 1556 N N . VAL A 1 205 ? -20.625 6.572 29.229 1.00 81.00 205 VAL A N 1
ATOM 1557 C CA . VAL A 1 205 ? -20.375 6.315 30.649 1.00 81.00 205 VAL A CA 1
ATOM 1558 C C . VAL A 1 205 ? -19.232 7.208 31.118 1.00 81.00 205 VAL A C 1
ATOM 1560 O O . VAL A 1 205 ? -18.166 7.215 30.510 1.00 81.00 205 VAL A O 1
ATOM 1563 N N . THR A 1 206 ? -19.423 7.934 32.213 1.00 84.44 206 THR A N 1
ATOM 1564 C CA . THR A 1 206 ? -18.356 8.692 32.878 1.00 84.44 206 THR A CA 1
ATOM 1565 C C . THR A 1 206 ? -17.979 7.979 34.162 1.00 84.44 206 THR A C 1
ATOM 1567 O O . THR A 1 206 ? -18.851 7.720 34.984 1.00 84.44 206 THR A O 1
ATOM 1570 N N . PHE A 1 207 ? -16.699 7.684 34.361 1.00 85.12 207 PHE A N 1
ATOM 1571 C CA . PHE A 1 207 ? -16.201 6.983 35.540 1.00 85.12 207 PHE A CA 1
ATOM 1572 C C . PHE A 1 207 ? -15.131 7.804 36.262 1.00 85.12 207 PHE A C 1
ATOM 1574 O O . PHE A 1 207 ? -14.285 8.441 35.634 1.00 85.12 207 PHE A O 1
ATOM 1581 N N . HIS A 1 208 ? -15.172 7.783 37.588 1.00 86.19 208 HIS A N 1
ATOM 1582 C CA . HIS A 1 208 ? -14.236 8.458 38.474 1.00 86.19 208 HIS A CA 1
ATOM 1583 C C . HIS A 1 208 ? -14.060 7.638 39.753 1.00 86.19 208 HIS A C 1
ATOM 1585 O O . HIS A 1 208 ? -15.020 7.086 40.288 1.00 86.19 208 HIS A O 1
ATOM 1591 N N . TYR A 1 209 ? -12.849 7.617 40.294 1.00 86.69 209 TYR A N 1
ATOM 1592 C CA . TYR A 1 209 ? -12.601 7.157 41.655 1.00 86.69 209 TYR A CA 1
ATOM 1593 C C . TYR A 1 209 ? -11.569 8.064 42.327 1.00 86.69 209 TYR A C 1
ATOM 1595 O O . TYR A 1 209 ? -10.768 8.719 41.656 1.00 86.69 209 TYR A O 1
ATOM 1603 N N . ARG A 1 210 ? -11.619 8.139 43.657 1.00 86.50 210 ARG A N 1
ATOM 1604 C CA . ARG A 1 210 ? -10.810 9.085 44.432 1.00 86.50 210 ARG A CA 1
ATOM 1605 C C . ARG A 1 210 ? -9.364 8.622 44.578 1.00 86.50 210 ARG A C 1
ATOM 1607 O O . ARG A 1 210 ? -8.457 9.390 44.292 1.00 86.50 210 ARG A O 1
ATOM 1614 N N . GLU A 1 211 ? -9.175 7.388 45.026 1.00 84.75 211 GLU A N 1
ATOM 1615 C CA . GLU A 1 211 ? -7.868 6.826 45.382 1.00 84.75 211 GLU A CA 1
ATOM 1616 C C . GLU A 1 211 ? -7.879 5.306 45.176 1.00 84.75 211 GLU A C 1
ATOM 1618 O O . GLU A 1 211 ? -8.932 4.669 45.327 1.00 84.75 211 GLU A O 1
ATOM 1623 N N . ARG A 1 212 ? -6.730 4.710 44.833 1.00 81.81 212 ARG A N 1
ATOM 1624 C CA . ARG A 1 212 ? -6.572 3.256 44.745 1.00 81.81 212 ARG A CA 1
ATOM 1625 C C . ARG A 1 212 ? -5.814 2.729 45.964 1.00 81.81 212 ARG A C 1
ATOM 1627 O O . ARG A 1 212 ? -4.643 3.023 46.167 1.00 81.81 212 ARG A O 1
ATOM 1634 N N . SER A 1 213 ? -6.464 1.870 46.747 1.00 79.50 213 SER A N 1
ATOM 1635 C CA . SER A 1 213 ? -5.840 1.166 47.872 1.00 79.50 213 SER A CA 1
ATOM 1636 C C . SER A 1 213 ? -5.574 -0.290 47.473 1.00 79.50 213 SER A C 1
ATOM 1638 O O . SER A 1 213 ? -6.414 -1.176 47.647 1.00 79.50 213 SER A O 1
ATOM 1640 N N . GLY A 1 214 ? -4.412 -0.534 46.858 1.00 79.56 214 GLY A N 1
ATOM 1641 C CA . GLY A 1 214 ? -4.033 -1.848 46.326 1.00 79.56 214 GLY A CA 1
ATOM 1642 C C . GLY A 1 214 ? -4.904 -2.284 45.139 1.00 79.56 214 GLY A C 1
ATOM 1643 O O . GLY A 1 214 ? -4.849 -1.687 44.063 1.00 79.56 214 GLY A O 1
ATOM 1644 N N . ASP A 1 215 ? -5.698 -3.339 45.334 1.00 73.50 215 ASP A N 1
ATOM 1645 C CA . ASP A 1 215 ? -6.637 -3.877 44.332 1.00 73.50 215 ASP A CA 1
ATOM 1646 C C . ASP A 1 215 ? -8.067 -3.311 44.479 1.00 73.50 215 ASP A C 1
ATOM 1648 O O . ASP A 1 215 ? -8.952 -3.605 43.679 1.00 73.50 215 ASP A O 1
ATOM 1652 N N . ALA A 1 216 ? -8.312 -2.487 45.507 1.00 83.00 216 ALA A N 1
ATOM 1653 C CA . ALA A 1 216 ? -9.602 -1.852 45.752 1.00 83.00 216 ALA A CA 1
ATOM 1654 C C . ALA A 1 216 ? -9.585 -0.369 45.346 1.00 83.00 216 ALA A C 1
ATOM 1656 O O . ALA A 1 216 ? -8.690 0.395 45.710 1.00 83.00 216 ALA A O 1
ATOM 1657 N N . LEU A 1 217 ? -10.615 0.049 44.620 1.00 85.94 217 LEU A N 1
ATOM 1658 C CA . LEU A 1 217 ? -10.902 1.434 44.258 1.00 85.94 217 LEU A CA 1
ATOM 1659 C C . LEU A 1 217 ? -11.766 2.059 45.358 1.00 85.94 217 LEU A C 1
ATOM 1661 O O . LEU A 1 217 ? -12.756 1.453 45.769 1.00 85.94 217 LEU A O 1
ATOM 1665 N N . VAL A 1 218 ? -11.415 3.255 45.833 1.00 89.06 218 VAL A N 1
ATOM 1666 C CA . VAL A 1 218 ? -12.137 3.951 46.910 1.00 89.06 218 VAL A CA 1
ATOM 1667 C C . VAL A 1 218 ? -12.827 5.204 46.377 1.00 89.06 218 VAL A C 1
ATOM 1669 O O . VAL A 1 218 ? -12.240 5.992 45.633 1.00 89.06 218 VAL A O 1
ATOM 1672 N N . GLY A 1 219 ? -14.080 5.410 46.789 1.00 88.94 219 GLY A N 1
ATOM 1673 C CA . GLY A 1 219 ? -14.875 6.582 46.426 1.00 88.94 219 GLY A CA 1
ATOM 1674 C C . GLY A 1 219 ? -15.194 6.617 44.935 1.00 88.94 219 GLY A C 1
ATOM 1675 O O . GLY A 1 219 ? -14.757 7.525 44.228 1.00 88.94 219 GLY A O 1
ATOM 1676 N N . ILE A 1 220 ? -15.935 5.611 44.475 1.00 89.88 220 ILE A N 1
ATOM 1677 C CA . ILE A 1 220 ? -16.315 5.430 43.076 1.00 89.88 220 ILE A CA 1
ATOM 1678 C C . ILE A 1 220 ? -17.537 6.287 42.765 1.00 89.88 220 ILE A C 1
ATOM 1680 O O . ILE A 1 220 ? -18.532 6.273 43.490 1.00 89.88 220 ILE A O 1
ATOM 1684 N N . PHE A 1 221 ? -17.459 6.995 41.648 1.00 91.19 221 PHE A N 1
ATOM 1685 C CA . PHE A 1 221 ? -18.553 7.712 41.021 1.00 91.19 221 PHE A CA 1
ATOM 1686 C C . PHE A 1 221 ? -18.635 7.282 39.559 1.00 91.19 221 PHE A C 1
ATOM 1688 O O . PHE A 1 221 ? -17.658 7.383 38.816 1.00 91.19 221 PHE A O 1
ATOM 1695 N N . MET A 1 222 ? -19.801 6.822 39.127 1.00 88.31 222 MET A N 1
ATOM 1696 C CA . MET A 1 222 ? -20.043 6.476 37.735 1.00 88.31 222 MET A CA 1
ATOM 1697 C C . MET A 1 222 ? -21.385 7.031 37.282 1.00 88.31 222 MET A C 1
ATOM 1699 O O 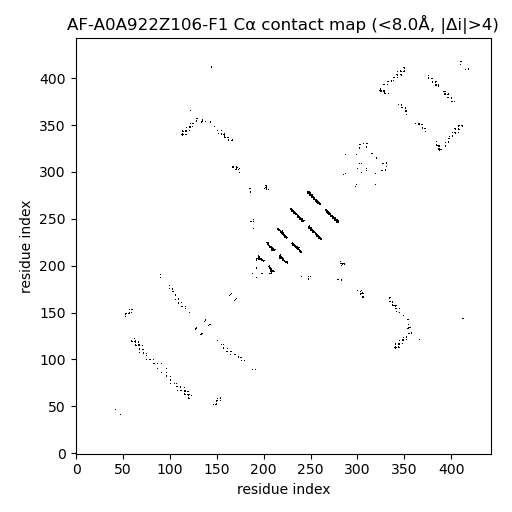. MET A 1 222 ? -22.395 6.851 37.950 1.00 88.31 222 MET A O 1
ATOM 1703 N N . GLN A 1 223 ? -21.409 7.672 36.125 1.00 88.81 223 GLN A N 1
ATOM 1704 C CA . GLN A 1 223 ? -22.625 8.137 35.480 1.00 88.81 223 GLN A CA 1
ATOM 1705 C C . GLN A 1 223 ? -22.829 7.353 34.189 1.00 88.81 223 GLN A C 1
ATOM 1707 O O . GLN A 1 223 ? -21.975 7.384 33.308 1.00 88.81 223 GLN A O 1
ATOM 1712 N N . ASP A 1 224 ? -23.965 6.680 34.066 1.00 86.38 224 ASP A N 1
ATOM 1713 C CA . ASP A 1 224 ? -24.378 5.955 32.872 1.00 86.38 224 ASP A CA 1
ATOM 1714 C C . ASP A 1 224 ? -25.487 6.733 32.156 1.00 86.38 224 ASP A C 1
ATOM 1716 O O . ASP A 1 224 ? -26.581 6.925 32.693 1.00 86.38 224 ASP A O 1
ATOM 1720 N N . ARG A 1 225 ? -25.188 7.215 30.945 1.00 83.69 225 ARG A N 1
ATOM 1721 C CA . ARG A 1 225 ? -26.131 7.945 30.083 1.00 83.69 225 ARG A CA 1
ATOM 1722 C C . ARG A 1 225 ? -26.502 7.158 28.825 1.00 83.69 225 ARG A C 1
ATOM 1724 O O . ARG A 1 225 ? -26.979 7.760 27.864 1.00 83.69 225 ARG A O 1
ATOM 1731 N N . ARG A 1 226 ? -26.273 5.838 28.809 1.00 77.38 226 ARG A N 1
ATOM 1732 C CA . ARG A 1 226 ? -26.610 4.972 27.666 1.00 77.38 226 ARG A CA 1
ATOM 1733 C C . ARG A 1 226 ? -28.103 4.958 27.361 1.00 77.38 226 ARG A C 1
ATOM 1735 O O . ARG A 1 226 ? -28.465 4.942 26.189 1.00 77.38 226 ARG A O 1
ATOM 1742 N N . ASP A 1 227 ? -28.948 5.006 28.391 1.00 76.75 227 ASP A N 1
ATOM 1743 C CA . ASP A 1 227 ? -30.387 5.232 28.244 1.00 76.75 227 ASP A CA 1
ATOM 1744 C C . ASP A 1 227 ? -30.693 6.740 28.375 1.00 76.75 227 ASP A C 1
ATOM 1746 O O . ASP A 1 227 ? -30.574 7.302 29.470 1.00 76.75 227 ASP A O 1
ATOM 1750 N N . PRO A 1 228 ? -31.102 7.429 27.289 1.00 75.56 228 PRO A N 1
ATOM 1751 C CA . PRO A 1 228 ? -31.427 8.854 27.328 1.00 75.56 228 PRO A CA 1
ATOM 1752 C C . PRO A 1 228 ? -32.654 9.198 28.180 1.00 75.56 228 PRO A C 1
ATOM 1754 O O . PRO A 1 228 ? -32.861 10.384 28.466 1.00 75.56 228 PRO A O 1
ATOM 1757 N N . ASN A 1 229 ? -33.488 8.206 28.509 1.00 78.25 229 ASN A N 1
ATOM 1758 C CA . ASN A 1 229 ? -34.723 8.364 29.273 1.00 78.25 229 ASN A CA 1
ATOM 1759 C C . ASN A 1 229 ? -34.538 8.044 30.762 1.00 78.25 229 ASN A C 1
ATOM 1761 O O . ASN A 1 229 ? -35.337 8.519 31.570 1.00 78.25 229 ASN A O 1
ATOM 1765 N N . GLN A 1 230 ? -33.502 7.277 31.118 1.00 82.38 230 GLN A N 1
ATOM 1766 C CA . GLN A 1 230 ? -33.206 6.867 32.495 1.00 82.38 230 GLN A CA 1
ATOM 1767 C C . GLN A 1 230 ? -31.698 6.925 32.812 1.00 82.38 230 GLN A C 1
ATOM 1769 O O . GLN A 1 230 ? -31.067 5.881 33.025 1.00 82.38 230 GLN A O 1
ATOM 1774 N N . PRO A 1 231 ? -31.078 8.123 32.851 1.00 84.06 231 PRO A N 1
ATOM 1775 C CA . PRO A 1 231 ? -29.700 8.242 33.310 1.00 84.06 231 PRO A CA 1
ATOM 1776 C C . PRO A 1 231 ? -29.564 7.705 34.741 1.00 84.06 231 PRO A C 1
ATOM 1778 O O . PRO A 1 231 ? -30.391 7.972 35.616 1.00 84.06 231 PRO A O 1
ATOM 1781 N N . SER A 1 232 ? -28.507 6.926 34.964 1.00 88.81 232 SER A N 1
ATOM 1782 C CA . SER A 1 232 ? -28.226 6.283 36.249 1.00 88.81 232 SER A CA 1
ATOM 1783 C C . SER A 1 232 ? -26.890 6.772 36.804 1.00 88.81 232 SER A C 1
ATOM 1785 O O . SER A 1 232 ? -25.887 6.796 36.092 1.00 88.81 232 SER A O 1
ATOM 1787 N N . ILE A 1 233 ? -26.858 7.150 38.078 1.00 91.44 233 ILE A N 1
ATOM 1788 C CA . ILE A 1 233 ? -25.647 7.542 38.802 1.00 91.44 233 ILE A CA 1
ATOM 1789 C C . ILE A 1 233 ? -25.366 6.483 39.863 1.00 91.44 233 ILE A C 1
ATOM 1791 O O . ILE A 1 233 ? -26.227 6.158 40.674 1.00 91.44 233 ILE A O 1
ATOM 1795 N N . TYR A 1 234 ? -24.152 5.956 39.868 1.00 91.06 234 TYR A N 1
ATOM 1796 C CA . TYR A 1 234 ? -23.670 4.963 40.813 1.00 91.06 234 TYR A CA 1
ATOM 1797 C C . TYR A 1 234 ? -22.620 5.620 41.701 1.00 91.06 234 TYR A C 1
ATOM 1799 O O . TYR A 1 234 ? -21.628 6.160 41.210 1.00 91.06 234 TYR A O 1
ATOM 1807 N N . ILE A 1 235 ? -22.832 5.559 43.010 1.00 93.44 235 ILE A N 1
ATOM 1808 C CA . ILE A 1 235 ? -21.889 6.044 44.019 1.00 93.44 235 ILE A CA 1
ATOM 1809 C C . ILE A 1 235 ? -21.582 4.872 44.938 1.00 93.44 235 ILE A C 1
ATOM 1811 O O . ILE A 1 235 ? -22.514 4.278 45.472 1.00 93.44 235 ILE A O 1
ATOM 1815 N N . ALA A 1 236 ? -20.311 4.533 45.132 1.00 94.56 236 ALA A N 1
ATOM 1816 C CA . ALA A 1 236 ? -19.911 3.437 46.014 1.00 94.56 236 ALA A CA 1
ATOM 1817 C C . ALA A 1 236 ? -18.661 3.785 46.825 1.00 94.56 236 ALA A C 1
ATOM 1819 O O . ALA A 1 236 ? -17.767 4.492 46.352 1.00 94.56 236 ALA A O 1
ATOM 1820 N N . GLU A 1 237 ? -18.584 3.272 48.052 1.00 92.31 237 GLU A N 1
ATOM 1821 C CA . GLU A 1 237 ? -17.424 3.479 48.921 1.00 92.31 237 GLU A CA 1
ATOM 1822 C C . GLU A 1 237 ? -16.203 2.709 48.429 1.00 92.31 237 GLU A C 1
ATOM 1824 O O . GLU A 1 237 ? -15.092 3.244 48.429 1.00 92.31 237 GLU A O 1
ATOM 1829 N N . ARG A 1 238 ? -16.411 1.458 48.008 1.00 90.12 238 ARG A N 1
ATOM 1830 C CA . ARG A 1 238 ? -15.359 0.567 47.523 1.00 90.12 238 ARG A CA 1
ATOM 1831 C C . ARG A 1 238 ? -15.789 -0.130 46.247 1.00 90.12 238 ARG A C 1
ATOM 1833 O O . ARG A 1 238 ? -16.971 -0.373 46.027 1.00 90.12 238 ARG A O 1
ATOM 1840 N N . GLY A 1 239 ? -14.824 -0.507 45.424 1.00 88.69 239 GLY A N 1
ATOM 1841 C CA . GLY A 1 239 ? -15.070 -1.446 44.345 1.00 88.69 239 GLY A CA 1
ATOM 1842 C C . GLY A 1 239 ? -13.826 -2.212 43.955 1.00 88.69 239 GLY A C 1
ATOM 1843 O O . GLY A 1 239 ? -12.706 -1.730 44.111 1.00 88.69 239 GLY A O 1
ATOM 1844 N N . ARG A 1 240 ? -14.037 -3.430 43.476 1.00 86.00 240 ARG A N 1
ATOM 1845 C CA . ARG A 1 240 ? -12.978 -4.344 43.066 1.00 86.00 240 ARG A CA 1
ATOM 1846 C C . ARG A 1 240 ? -13.319 -4.940 41.714 1.00 86.00 240 ARG A C 1
ATOM 1848 O O . ARG A 1 240 ? -14.468 -5.317 41.483 1.00 86.00 240 ARG A O 1
ATOM 1855 N N . THR A 1 241 ? -12.329 -5.042 40.841 1.00 79.19 241 THR A N 1
ATOM 1856 C CA . THR A 1 241 ? -12.491 -5.749 39.571 1.00 79.19 241 THR A CA 1
ATOM 1857 C C . THR A 1 241 ? -12.291 -7.244 39.803 1.00 79.19 241 THR A C 1
ATOM 1859 O O . THR A 1 241 ? -11.318 -7.651 40.433 1.00 79.19 241 THR A O 1
ATOM 1862 N N . VAL A 1 242 ? -13.220 -8.063 39.320 1.00 79.94 242 VAL A N 1
ATOM 1863 C CA . VAL A 1 242 ? -13.151 -9.523 39.368 1.00 79.94 242 VAL A CA 1
ATOM 1864 C C . VAL A 1 242 ? -13.434 -10.057 37.971 1.00 79.94 242 VAL A C 1
ATOM 1866 O O . VAL A 1 242 ? -14.484 -9.766 37.401 1.00 79.94 242 VAL A O 1
ATOM 1869 N N . ASP A 1 243 ? -12.514 -10.854 37.436 1.00 72.25 243 ASP A N 1
ATOM 1870 C CA . ASP A 1 243 ? -12.705 -11.553 36.167 1.00 72.25 243 ASP A CA 1
ATOM 1871 C C . ASP A 1 243 ? -13.290 -12.945 36.421 1.00 72.25 243 ASP A C 1
ATOM 1873 O O . ASP A 1 243 ? -12.725 -13.742 37.174 1.00 72.25 243 ASP A O 1
ATOM 1877 N N . VAL A 1 244 ? -14.431 -13.239 35.795 1.00 74.06 244 VAL A N 1
ATOM 1878 C CA . VAL A 1 244 ? -15.104 -14.544 35.866 1.00 74.06 244 VAL A CA 1
ATOM 1879 C C . VAL A 1 244 ? -15.461 -14.971 34.445 1.00 74.06 244 VAL A C 1
ATOM 1881 O O . VAL A 1 244 ? -16.137 -14.232 33.731 1.00 74.06 244 VAL A O 1
ATOM 1884 N N . ASP A 1 245 ? -14.988 -16.144 34.017 1.00 67.69 245 ASP A N 1
ATOM 1885 C CA . ASP A 1 245 ? -15.282 -16.735 32.699 1.00 67.69 245 ASP A CA 1
ATOM 1886 C C . ASP A 1 245 ? -15.010 -15.800 31.498 1.00 67.69 245 ASP A C 1
ATOM 1888 O O . ASP A 1 245 ? -15.758 -15.772 30.523 1.00 67.69 245 ASP A O 1
ATOM 1892 N N . GLY A 1 246 ? -13.941 -14.998 31.571 1.00 59.91 246 GLY A N 1
ATOM 1893 C CA . GLY A 1 246 ? -13.560 -14.048 30.514 1.00 59.91 246 GLY A CA 1
ATOM 1894 C C . GLY A 1 246 ? -14.387 -12.756 30.475 1.00 59.91 246 GLY A C 1
ATOM 1895 O O . GLY A 1 246 ? -14.169 -11.924 29.598 1.00 59.91 246 GLY A O 1
ATOM 1896 N N . ASN A 1 247 ? -15.305 -12.564 31.427 1.00 61.44 247 ASN A N 1
ATOM 1897 C CA . ASN A 1 247 ? -16.031 -11.316 31.629 1.00 61.44 247 ASN A CA 1
ATOM 1898 C C . ASN A 1 247 ? -15.491 -10.574 32.855 1.00 61.44 247 ASN A C 1
ATOM 1900 O O . ASN A 1 247 ? -15.454 -11.123 33.958 1.00 61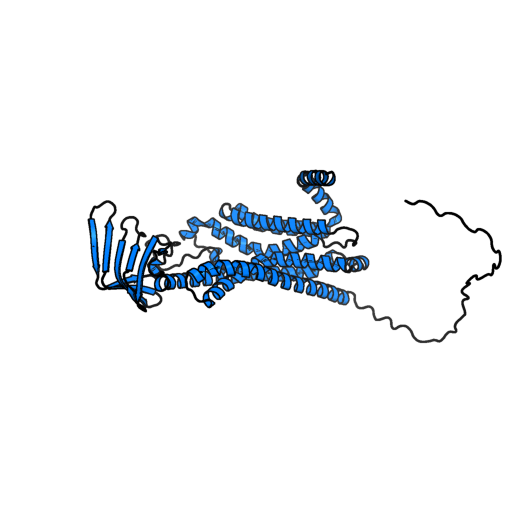.44 247 ASN A O 1
ATOM 1904 N N . SER A 1 248 ? -15.132 -9.304 32.669 1.00 69.38 248 SER A N 1
ATOM 1905 C CA . SER A 1 248 ? -14.687 -8.436 33.758 1.00 69.38 248 SER A CA 1
ATOM 1906 C C . SER A 1 248 ? -15.880 -7.795 34.459 1.00 69.38 248 SER A C 1
ATOM 1908 O O . SER A 1 248 ? -16.683 -7.091 33.840 1.00 69.38 248 SER A O 1
ATOM 1910 N N . PHE A 1 249 ? -15.994 -8.002 35.768 1.00 80.75 249 PHE A N 1
ATOM 1911 C CA . PHE A 1 249 ? -17.016 -7.392 36.613 1.00 80.75 249 PHE A CA 1
ATOM 1912 C C . PHE A 1 249 ? -16.386 -6.390 37.575 1.00 80.75 249 PHE A C 1
ATOM 1914 O O . PHE A 1 249 ? -15.408 -6.688 38.250 1.00 80.75 249 PHE A O 1
ATOM 1921 N N . LEU A 1 250 ? -16.987 -5.212 37.697 1.00 83.81 250 LEU A N 1
ATOM 1922 C CA . LEU A 1 250 ? -16.711 -4.276 38.775 1.00 83.81 250 LEU A CA 1
ATOM 1923 C C . LEU A 1 250 ? -17.703 -4.538 39.905 1.00 83.81 250 LEU A C 1
ATOM 1925 O O . LEU A 1 250 ? -18.882 -4.194 39.813 1.00 83.81 250 LEU A O 1
ATOM 1929 N N . MET A 1 251 ? -17.229 -5.173 40.970 1.00 88.69 251 MET A N 1
ATOM 1930 C CA . MET A 1 251 ? -18.011 -5.399 42.176 1.00 88.69 251 MET A CA 1
ATOM 1931 C C . MET A 1 251 ? -17.918 -4.160 43.062 1.00 88.69 251 MET A C 1
ATOM 1933 O O . MET A 1 251 ? -16.883 -3.897 43.665 1.00 88.69 251 MET A O 1
ATOM 1937 N N . LEU A 1 252 ? -18.998 -3.387 43.102 1.00 91.00 252 LEU A N 1
ATOM 1938 C CA . LEU A 1 252 ? -19.170 -2.219 43.955 1.00 91.00 252 LEU A CA 1
ATOM 1939 C C . LEU A 1 252 ? -19.689 -2.662 45.323 1.00 91.00 252 LEU A C 1
ATOM 1941 O O . LEU A 1 252 ? -20.611 -3.472 45.401 1.00 91.00 252 LEU A O 1
ATOM 1945 N N . GLU A 1 253 ? -19.138 -2.100 46.391 1.00 92.94 253 GLU A N 1
ATOM 1946 C CA . GLU A 1 253 ? -19.548 -2.358 47.767 1.00 92.94 253 GLU A CA 1
ATOM 1947 C C . GLU A 1 253 ? -20.011 -1.068 48.442 1.00 92.94 253 GLU A C 1
ATOM 1949 O O . GLU A 1 253 ? -19.376 -0.020 48.291 1.00 92.94 253 GLU A O 1
ATOM 1954 N N . LYS A 1 254 ? -21.097 -1.177 49.218 1.00 93.19 254 LYS A N 1
ATOM 1955 C CA . LYS A 1 254 ? -21.721 -0.089 49.987 1.00 93.19 254 LYS A CA 1
ATOM 1956 C C . LYS A 1 254 ? -21.943 1.157 49.135 1.00 93.19 254 LYS A C 1
ATOM 1958 O O . LYS A 1 254 ? -21.177 2.122 49.182 1.00 93.19 254 LYS A O 1
ATOM 1963 N N . GLY A 1 255 ? -22.997 1.122 48.332 1.00 93.94 255 GLY A N 1
ATOM 1964 C CA . GLY A 1 255 ? -23.288 2.197 47.400 1.00 93.94 255 GLY A CA 1
ATOM 1965 C C . GLY A 1 255 ? -24.767 2.469 47.199 1.00 93.94 255 GLY A C 1
ATOM 1966 O O . GLY A 1 255 ? -25.641 1.816 47.769 1.00 93.94 255 GLY A O 1
ATOM 1967 N N . THR A 1 256 ? -25.035 3.472 46.372 1.00 94.25 256 THR A N 1
ATOM 1968 C CA . THR A 1 256 ? -26.375 3.855 45.940 1.00 94.25 256 THR A CA 1
ATOM 1969 C C . THR A 1 256 ? -26.415 3.992 44.425 1.00 94.25 256 THR A C 1
ATOM 1971 O O . THR A 1 256 ? -25.457 4.452 43.799 1.00 94.25 256 THR A O 1
ATOM 1974 N N . ILE A 1 257 ? -27.526 3.565 43.834 1.00 92.31 257 ILE A N 1
ATOM 1975 C CA . ILE A 1 257 ? -27.872 3.813 42.437 1.00 92.31 257 ILE A CA 1
ATOM 1976 C C . ILE A 1 257 ? -28.987 4.843 42.449 1.00 92.31 257 ILE A C 1
ATOM 1978 O O . ILE A 1 257 ? -30.055 4.586 43.000 1.00 92.31 257 ILE A O 1
ATOM 1982 N N . GLN A 1 258 ? -28.749 5.996 41.847 1.00 90.50 258 GLN A N 1
ATOM 1983 C CA . GLN A 1 258 ? -29.753 7.029 41.648 1.00 90.50 258 GLN A CA 1
ATOM 1984 C C . GLN A 1 258 ? -30.206 6.968 40.196 1.00 90.50 258 GLN A C 1
ATOM 1986 O O . GLN A 1 258 ? -29.385 7.063 39.285 1.00 90.50 258 GLN A O 1
ATOM 1991 N N . ARG A 1 259 ? -31.503 6.767 39.979 1.00 88.00 259 ARG A N 1
ATOM 1992 C CA . ARG A 1 259 ? -32.120 6.764 38.652 1.00 88.00 259 ARG A CA 1
ATOM 1993 C C . ARG A 1 259 ? -33.036 7.962 38.531 1.00 88.00 259 ARG A C 1
ATOM 1995 O O . ARG A 1 259 ? -33.953 8.115 39.337 1.00 88.00 259 ARG A O 1
ATOM 2002 N N . GLU A 1 260 ? -32.802 8.769 37.507 1.00 79.00 260 GLU A N 1
ATOM 2003 C CA . GLU A 1 260 ? -33.684 9.878 37.162 1.00 79.00 260 GLU A CA 1
ATOM 2004 C C . GLU A 1 260 ? -34.543 9.468 35.971 1.00 79.00 260 GLU A C 1
ATOM 2006 O O . GLU A 1 260 ? -34.021 9.088 34.926 1.00 79.00 260 GLU A O 1
ATOM 2011 N N . THR A 1 261 ? -35.866 9.521 36.119 1.00 76.06 261 THR A N 1
ATOM 2012 C CA . THR A 1 261 ? -36.780 9.287 34.995 1.00 76.06 261 THR A CA 1
ATOM 2013 C C . THR A 1 261 ? -37.080 10.615 34.319 1.00 76.06 261 THR A C 1
ATOM 2015 O O . THR A 1 261 ? -37.566 11.554 34.945 1.00 76.06 261 THR A O 1
ATOM 2018 N N . LYS A 1 262 ? -36.813 10.709 33.018 1.00 65.12 262 LYS A N 1
ATOM 2019 C CA . LYS A 1 262 ? -37.131 11.913 32.246 1.00 65.12 262 LYS A CA 1
ATOM 2020 C C . LYS A 1 262 ? -38.655 12.130 32.230 1.00 65.12 262 LYS A C 1
ATOM 2022 O O . LYS A 1 262 ? -39.386 11.207 31.890 1.00 65.12 262 LYS A O 1
ATOM 2027 N N . ASN A 1 263 ? -39.109 13.349 32.541 1.00 64.38 263 ASN A N 1
ATOM 2028 C CA . ASN A 1 263 ? -40.519 13.791 32.644 1.00 64.38 263 ASN A CA 1
ATOM 2029 C C . ASN A 1 263 ? -41.291 13.452 33.931 1.00 64.38 263 ASN A C 1
ATOM 2031 O O . ASN A 1 263 ? -42.466 13.810 34.016 1.00 64.38 263 ASN A O 1
ATOM 2035 N N . THR A 1 264 ? -40.659 12.870 34.949 1.00 62.09 264 THR A N 1
ATOM 2036 C CA . THR A 1 264 ? -41.297 12.696 36.262 1.00 62.09 264 THR A CA 1
ATOM 2037 C C . THR A 1 264 ? -40.325 13.153 37.343 1.00 62.09 264 THR A C 1
ATOM 2039 O O . THR A 1 264 ? -39.171 12.743 37.328 1.00 62.09 264 THR A O 1
ATOM 2042 N N . ASP A 1 265 ? -40.773 13.956 38.312 1.00 64.62 265 ASP A N 1
ATOM 2043 C CA . ASP A 1 265 ? -39.953 14.433 39.450 1.00 64.62 265 ASP A CA 1
ATOM 2044 C C . ASP A 1 265 ? -39.633 13.310 40.470 1.00 64.62 265 ASP A C 1
ATOM 2046 O O . ASP A 1 265 ? -39.387 13.527 41.653 1.00 64.62 265 ASP A O 1
ATOM 2050 N N . THR A 1 266 ? -39.699 12.056 40.021 1.00 69.25 266 THR A N 1
ATOM 2051 C CA . THR A 1 266 ? -39.468 10.855 40.815 1.00 69.25 266 THR A CA 1
ATOM 2052 C C . THR A 1 266 ? -38.047 10.368 40.574 1.00 69.25 266 THR A C 1
ATOM 2054 O O . THR A 1 266 ? -37.751 9.756 39.544 1.00 69.25 266 THR A O 1
ATOM 2057 N N . SER A 1 267 ? -37.176 10.619 41.549 1.00 75.19 267 SER A N 1
ATOM 2058 C CA . SER A 1 267 ? -35.856 9.998 41.640 1.00 75.19 267 SER A CA 1
ATOM 2059 C C . SER A 1 267 ? -35.955 8.714 42.461 1.00 75.19 267 SER A C 1
ATOM 2061 O O . SER A 1 267 ? -36.483 8.723 43.575 1.00 75.19 267 SER A O 1
ATOM 2063 N N . SER A 1 268 ? -35.474 7.595 41.917 1.00 83.44 268 SER A N 1
ATOM 2064 C CA . SER A 1 268 ? -35.381 6.338 42.665 1.00 83.44 268 SER A CA 1
ATOM 2065 C C . SER A 1 268 ? -33.951 6.141 43.152 1.00 83.44 268 SER A C 1
ATOM 2067 O O . SER A 1 268 ? -33.034 6.050 42.333 1.00 83.44 268 SER A O 1
ATOM 2069 N N . ILE A 1 269 ? -33.770 6.038 44.469 1.00 88.25 269 ILE A N 1
ATOM 2070 C CA . ILE A 1 269 ? -32.478 5.746 45.095 1.00 88.25 269 ILE A CA 1
ATOM 2071 C C . ILE A 1 269 ? -32.506 4.301 45.593 1.00 88.25 269 ILE A C 1
ATOM 2073 O O . ILE A 1 269 ? -33.308 3.950 46.455 1.00 88.25 269 ILE A O 1
ATOM 2077 N N . ILE A 1 270 ? -31.634 3.460 45.043 1.00 91.06 270 ILE A N 1
ATOM 2078 C CA . ILE A 1 270 ? -31.480 2.054 45.424 1.00 91.06 270 ILE A CA 1
ATOM 2079 C C . ILE A 1 270 ? -30.163 1.912 46.178 1.00 91.06 270 ILE A C 1
ATOM 2081 O O . ILE A 1 270 ? -29.094 2.029 45.579 1.00 91.06 270 ILE A O 1
ATOM 2085 N N . SER A 1 271 ? -30.228 1.645 47.478 1.00 92.75 271 SER A N 1
ATOM 2086 C CA . SER A 1 271 ? -29.048 1.314 48.283 1.00 92.75 271 SER A CA 1
ATOM 2087 C C . SER A 1 271 ? -28.691 -0.161 48.112 1.00 92.75 271 SER A C 1
ATOM 2089 O O . SER A 1 271 ? -29.568 -1.021 48.183 1.00 92.75 271 SER A O 1
ATOM 2091 N N . PHE A 1 272 ? -27.411 -0.463 47.906 1.00 92.62 272 PHE A N 1
ATOM 2092 C CA . PHE A 1 272 ? -26.916 -1.830 47.758 1.00 92.62 272 PHE A CA 1
ATOM 2093 C C . PHE A 1 272 ? -25.698 -2.082 48.646 1.00 92.62 272 PHE A C 1
ATOM 2095 O O . PHE A 1 272 ? -24.817 -1.232 48.793 1.00 92.62 272 PHE A O 1
ATOM 2102 N N . GLU A 1 273 ? -25.617 -3.289 49.207 1.00 93.00 273 GLU A N 1
ATOM 2103 C CA . GLU A 1 273 ? -24.410 -3.740 49.904 1.00 93.00 273 GLU A CA 1
ATOM 2104 C C . GLU A 1 273 ? -23.335 -4.196 48.924 1.00 93.00 273 GLU A C 1
ATOM 2106 O O . GLU A 1 273 ? -22.171 -3.835 49.078 1.00 93.00 273 GLU A O 1
ATOM 2111 N N . ARG A 1 274 ? -23.729 -4.962 47.901 1.00 90.94 274 ARG A N 1
ATOM 2112 C CA . ARG A 1 274 ? -22.866 -5.412 46.808 1.00 90.94 274 ARG A CA 1
ATOM 2113 C C . ARG A 1 274 ? -23.613 -5.311 45.489 1.00 90.94 274 ARG A C 1
ATOM 2115 O O . ARG A 1 274 ? -24.755 -5.752 45.394 1.00 90.94 274 ARG A O 1
ATOM 2122 N N . TYR A 1 275 ? -22.962 -4.763 44.474 1.00 90.31 275 TYR A N 1
ATOM 2123 C CA . TYR A 1 275 ? -23.504 -4.666 43.126 1.00 90.31 275 TYR A CA 1
ATOM 2124 C C . TYR A 1 275 ? -22.428 -5.040 42.114 1.00 90.31 275 TYR A C 1
ATOM 2126 O O . TYR A 1 275 ? -21.380 -4.404 42.049 1.00 90.31 275 TYR A O 1
ATOM 2134 N N . ALA A 1 276 ? -22.678 -6.090 41.336 1.00 87.81 276 ALA A N 1
ATOM 2135 C CA . ALA A 1 276 ? -21.773 -6.530 40.286 1.00 87.81 276 ALA A CA 1
ATOM 2136 C C . ALA A 1 276 ? -22.164 -5.864 38.966 1.00 87.81 276 ALA A C 1
ATOM 2138 O O . ALA A 1 276 ? -23.245 -6.095 38.428 1.00 87.81 276 ALA A O 1
ATOM 2139 N N . LEU A 1 277 ? -21.270 -5.034 38.446 1.00 82.62 277 LEU A N 1
ATOM 2140 C CA . LEU A 1 277 ? -21.451 -4.315 37.199 1.00 82.62 277 LEU A CA 1
ATOM 2141 C C . LEU A 1 277 ? -20.557 -4.931 36.124 1.00 82.62 277 LEU A C 1
ATOM 2143 O O . LEU A 1 277 ? -19.341 -4.962 36.271 1.00 82.62 277 LEU A O 1
ATOM 2147 N N . ASN A 1 278 ? -21.142 -5.410 35.031 1.00 76.00 278 ASN A N 1
ATOM 2148 C CA . ASN A 1 278 ? -20.368 -5.986 33.936 1.00 76.00 278 ASN A CA 1
ATOM 2149 C C . ASN A 1 278 ? -19.648 -4.872 33.143 1.00 76.00 278 ASN A C 1
ATOM 2151 O O . ASN A 1 278 ? -20.295 -4.027 32.517 1.00 76.00 278 ASN A O 1
ATOM 2155 N N . LEU A 1 279 ? -18.312 -4.872 33.167 1.00 69.94 279 LEU A N 1
ATOM 2156 C CA . LEU A 1 279 ? -17.473 -3.897 32.465 1.00 69.94 279 LEU A CA 1
ATOM 2157 C C . LEU A 1 279 ? -17.455 -4.128 30.952 1.00 69.94 279 LEU A C 1
ATOM 2159 O O . LEU A 1 279 ? -17.380 -3.158 30.198 1.00 69.94 279 LEU A O 1
ATOM 2163 N N . SER A 1 280 ? -17.609 -5.371 30.492 1.00 62.31 280 SER A N 1
ATOM 2164 C CA . SER A 1 280 ? -17.753 -5.710 29.070 1.00 62.31 280 SER A CA 1
ATOM 2165 C C . SER A 1 280 ? -19.014 -5.086 28.460 1.00 62.31 280 SER A C 1
ATOM 2167 O O . SER A 1 280 ? -19.014 -4.683 27.301 1.00 62.31 280 SER A O 1
ATOM 2169 N N . ALA A 1 281 ? -20.081 -4.919 29.249 1.00 61.22 281 ALA A N 1
ATOM 2170 C CA . ALA A 1 281 ? -21.279 -4.204 28.806 1.00 61.22 281 ALA A CA 1
ATOM 2171 C C . ALA A 1 281 ? -21.050 -2.681 28.698 1.00 61.22 281 ALA A C 1
ATOM 2173 O O . ALA A 1 281 ? -21.696 -2.008 27.893 1.00 61.22 281 ALA A O 1
ATOM 2174 N N . LEU A 1 282 ? -20.143 -2.122 29.509 1.00 58.00 282 LEU A N 1
ATOM 2175 C CA . LEU A 1 282 ? -19.814 -0.688 29.549 1.00 58.00 282 LEU A CA 1
ATOM 2176 C C . LEU A 1 282 ? -18.742 -0.294 28.536 1.00 58.00 282 LEU A C 1
ATOM 2178 O O . LEU A 1 282 ? -18.733 0.850 28.080 1.00 58.00 282 LEU A O 1
ATOM 2182 N N . SER A 1 283 ? -17.865 -1.229 28.159 1.00 55.44 283 SER A N 1
ATOM 2183 C CA . SER A 1 283 ? -16.855 -1.034 27.115 1.00 55.44 283 SER A CA 1
ATOM 2184 C C . SER A 1 283 ? -17.475 -0.815 25.732 1.00 55.44 283 SER A C 1
ATOM 2186 O O . SER A 1 283 ? -16.771 -0.365 24.827 1.00 55.44 283 SER A O 1
ATOM 2188 N N . GLY A 1 284 ? -18.794 -1.033 25.616 1.00 48.47 284 GLY A N 1
ATOM 2189 C CA . GLY A 1 284 ? -19.650 -0.548 24.550 1.00 48.47 284 GLY A CA 1
ATOM 2190 C C . GLY A 1 284 ? -19.147 -0.980 23.187 1.00 48.47 284 GLY A C 1
ATOM 2191 O O . GLY A 1 284 ? -18.388 -0.252 22.539 1.00 48.47 284 GLY A O 1
ATOM 2192 N N . ASP A 1 285 ? -19.661 -2.110 22.704 1.00 45.38 285 ASP A N 1
ATOM 2193 C CA . ASP A 1 285 ? -19.743 -2.377 21.272 1.00 45.38 285 ASP A CA 1
ATOM 2194 C C . ASP A 1 285 ? -20.669 -1.332 20.623 1.00 45.38 285 ASP A C 1
ATOM 2196 O O . ASP A 1 285 ? -21.793 -1.589 20.219 1.00 45.38 285 ASP A O 1
ATOM 2200 N N . THR A 1 286 ? -20.191 -0.094 20.538 1.00 41.94 286 THR A N 1
ATOM 2201 C CA . THR A 1 286 ? -20.867 1.073 19.955 1.00 41.94 286 THR A CA 1
ATOM 2202 C C . THR A 1 286 ? -20.948 0.984 18.426 1.00 41.94 286 THR A C 1
ATOM 2204 O O . THR A 1 286 ? -21.319 1.941 17.750 1.00 41.94 286 THR A O 1
ATOM 2207 N N . THR A 1 287 ? -20.623 -0.181 17.860 1.00 41.34 287 THR A N 1
ATOM 2208 C CA . THR A 1 287 ? -20.915 -0.550 16.473 1.00 41.34 287 THR A CA 1
ATOM 2209 C C . THR A 1 287 ? -22.140 -1.458 16.323 1.00 41.34 287 THR A C 1
ATOM 2211 O O . THR A 1 287 ? -22.633 -1.583 15.201 1.00 41.34 287 THR A O 1
ATOM 2214 N N . GLY A 1 288 ? -22.675 -2.011 17.416 1.00 40.44 288 GLY A N 1
ATOM 2215 C CA . GLY A 1 288 ? -23.968 -2.690 17.466 1.00 40.44 288 GLY A CA 1
ATOM 2216 C C . GLY A 1 288 ? -25.009 -1.772 18.102 1.00 40.44 288 GLY A C 1
ATOM 2217 O O . GLY A 1 288 ? -24.862 -1.353 19.246 1.00 40.44 288 GLY A O 1
ATOM 2218 N N . GLY A 1 289 ? -26.046 -1.400 17.351 1.00 31.41 289 GLY A N 1
ATOM 2219 C CA . GLY A 1 289 ? -27.170 -0.651 17.913 1.00 31.41 289 GLY A CA 1
ATOM 2220 C C . GLY A 1 289 ? -27.826 -1.416 19.065 1.00 31.41 289 GLY A C 1
ATOM 2221 O O . GLY A 1 289 ? -27.786 -2.644 19.092 1.00 31.41 289 GLY A O 1
ATOM 2222 N N . ALA A 1 290 ? -28.454 -0.685 19.988 1.00 33.41 290 ALA A N 1
ATOM 2223 C CA . ALA A 1 290 ? -29.367 -1.253 20.973 1.00 33.41 290 ALA A CA 1
ATOM 2224 C C . ALA A 1 290 ? -30.495 -1.987 20.230 1.00 33.41 290 ALA A C 1
ATOM 2226 O O . ALA A 1 290 ? -31.415 -1.368 19.697 1.00 33.41 290 ALA A O 1
ATOM 2227 N N . GLY A 1 291 ? -30.358 -3.301 20.111 1.00 32.09 291 GLY A N 1
ATOM 2228 C CA . GLY A 1 291 ? -31.274 -4.168 19.398 1.00 32.09 291 GLY A CA 1
ATOM 2229 C C . GLY A 1 291 ? -31.381 -5.473 20.157 1.00 32.09 291 GLY A C 1
ATOM 2230 O O . GLY A 1 291 ? -30.479 -6.301 20.102 1.00 32.09 291 GLY A O 1
ATOM 2231 N N . GLU A 1 292 ? -32.487 -5.609 20.875 1.00 35.19 292 GLU A N 1
ATOM 2232 C CA . GLU A 1 292 ? -33.028 -6.870 21.364 1.00 35.19 292 GLU A CA 1
ATOM 2233 C C . GLU A 1 292 ? -33.087 -7.868 20.189 1.00 35.19 292 GLU A C 1
ATOM 2235 O O . GLU A 1 292 ? -33.858 -7.673 19.245 1.00 35.19 292 GLU A O 1
ATOM 2240 N N . GLY A 1 293 ? -32.234 -8.894 20.193 1.00 30.33 293 GLY A N 1
ATOM 2241 C CA . GLY A 1 293 ? -32.226 -9.924 19.154 1.00 30.33 293 GLY A CA 1
ATOM 2242 C C . GLY A 1 293 ? -30.914 -10.700 19.051 1.00 30.33 293 GLY A C 1
ATOM 2243 O O . GLY A 1 293 ? -29.948 -10.201 18.490 1.00 30.33 293 GLY A O 1
ATOM 2244 N N . ASP A 1 294 ? -30.940 -11.934 19.560 1.00 31.36 294 ASP A N 1
ATOM 2245 C CA . ASP A 1 294 ? -30.052 -13.067 19.253 1.00 31.36 294 ASP A CA 1
ATOM 2246 C C . ASP A 1 294 ? -28.529 -12.800 19.250 1.00 31.36 294 ASP A C 1
ATOM 2248 O O . ASP A 1 294 ? -27.921 -12.515 18.223 1.00 31.36 294 ASP A O 1
ATOM 2252 N N . GLY A 1 295 ? -27.920 -12.962 20.431 1.00 35.75 295 GLY A N 1
ATOM 2253 C CA . GLY A 1 295 ? -26.579 -13.533 20.617 1.00 35.75 295 GLY A CA 1
ATOM 2254 C C . GLY A 1 295 ? -25.398 -12.923 19.848 1.00 35.75 295 GLY A C 1
ATOM 2255 O O . GLY A 1 295 ? -25.143 -13.254 18.694 1.00 35.75 295 GLY A O 1
ATOM 2256 N N . ASP A 1 296 ? -24.577 -12.158 20.571 1.00 40.78 296 ASP A N 1
ATOM 2257 C CA . ASP A 1 296 ? -23.110 -12.297 20.560 1.00 40.78 296 ASP A CA 1
ATOM 2258 C C . ASP A 1 296 ? -22.414 -12.404 19.184 1.00 40.78 296 ASP A C 1
ATOM 2260 O O . ASP A 1 296 ? -21.656 -13.332 18.901 1.00 40.78 296 ASP A O 1
ATOM 2264 N N . LYS A 1 297 ? -22.655 -11.448 18.282 1.00 49.56 297 LYS A N 1
ATOM 2265 C CA . LYS A 1 297 ? -21.849 -11.317 17.059 1.00 49.56 297 LYS A CA 1
ATOM 2266 C C . LYS A 1 297 ? -21.183 -9.956 17.029 1.00 49.56 297 LYS A C 1
ATOM 2268 O O . LYS A 1 297 ? -21.789 -8.973 16.613 1.00 49.56 297 LYS A O 1
ATOM 2273 N N . ALA A 1 298 ? -19.908 -9.926 17.420 1.00 59.03 298 ALA A N 1
ATOM 2274 C CA . ALA A 1 298 ? -19.040 -8.770 17.240 1.00 59.03 298 ALA A CA 1
ATOM 2275 C C . ALA A 1 298 ? -19.124 -8.271 15.784 1.00 59.03 298 ALA A C 1
ATOM 2277 O O . ALA A 1 298 ? -18.735 -8.963 14.832 1.00 59.03 298 ALA A O 1
ATOM 2278 N N . VAL A 1 299 ? -19.658 -7.065 15.586 1.00 64.62 299 VAL A N 1
ATOM 2279 C CA . VAL A 1 299 ? -19.845 -6.492 14.249 1.00 64.62 299 VAL A CA 1
ATOM 2280 C C . VAL A 1 299 ? -18.496 -5.996 13.719 1.00 64.62 299 VAL A C 1
ATOM 2282 O O . VAL A 1 299 ? -18.068 -4.869 13.969 1.00 64.62 299 VAL A O 1
ATOM 2285 N N . TYR A 1 300 ? -17.801 -6.854 12.970 1.00 69.62 300 TYR A N 1
ATOM 2286 C CA . TYR A 1 300 ? -16.506 -6.520 12.367 1.00 69.62 300 TYR A CA 1
ATOM 2287 C C . TYR A 1 300 ? -16.609 -5.460 11.262 1.00 69.62 300 TYR A C 1
ATOM 2289 O O . TYR A 1 300 ? -17.464 -5.540 10.374 1.00 69.62 300 TYR A O 1
ATOM 2297 N N . LYS A 1 301 ? -15.664 -4.510 11.247 1.00 81.62 301 LYS A N 1
ATOM 2298 C CA . LYS A 1 301 ? -15.531 -3.504 10.179 1.00 81.62 301 LYS A CA 1
ATOM 2299 C C . LYS A 1 301 ? -15.139 -4.161 8.847 1.00 81.62 301 LYS A C 1
ATOM 2301 O O . LYS A 1 301 ? -14.526 -5.230 8.839 1.00 81.62 301 LYS A O 1
ATOM 2306 N N . PRO A 1 302 ? -15.346 -3.487 7.695 1.00 82.50 302 PRO A N 1
ATOM 2307 C CA . PRO A 1 302 ? -14.962 -4.031 6.388 1.00 82.50 302 PRO A CA 1
ATOM 2308 C C . PRO A 1 302 ? -13.498 -4.494 6.309 1.00 82.50 302 PRO A C 1
ATOM 2310 O O . PRO A 1 302 ? -13.209 -5.538 5.734 1.00 82.50 302 PRO A O 1
ATOM 2313 N N . ARG A 1 303 ? -12.569 -3.754 6.932 1.00 85.00 303 ARG A N 1
ATOM 2314 C CA . ARG A 1 303 ? -11.131 -4.085 6.937 1.00 85.00 303 ARG A CA 1
ATOM 2315 C C . ARG A 1 303 ? -10.791 -5.334 7.759 1.00 85.00 303 ARG A C 1
ATOM 2317 O O . ARG A 1 303 ? -9.796 -5.986 7.471 1.00 85.00 303 ARG A O 1
ATOM 2324 N N . GLU A 1 304 ? -11.630 -5.671 8.733 1.00 84.12 304 GLU A N 1
ATOM 2325 C CA . GLU A 1 304 ? -11.465 -6.806 9.647 1.00 84.12 304 GLU A CA 1
ATOM 2326 C C . GLU A 1 304 ? -12.082 -8.084 9.046 1.00 84.12 304 GLU A C 1
ATOM 2328 O O . GLU A 1 304 ? -11.621 -9.194 9.294 1.00 84.12 304 GLU A O 1
ATOM 2333 N N . ARG A 1 305 ? -13.082 -7.969 8.164 1.00 84.81 305 ARG A N 1
ATOM 2334 C CA . ARG A 1 305 ? -13.660 -9.145 7.496 1.00 84.81 305 ARG A CA 1
ATOM 2335 C C . ARG A 1 305 ? -12.702 -9.770 6.487 1.00 84.81 305 ARG A C 1
ATOM 2337 O O . ARG A 1 305 ? -11.922 -9.103 5.805 1.00 84.81 305 ARG A O 1
ATOM 2344 N N . SER A 1 306 ? -12.772 -11.094 6.387 1.00 88.12 306 SER A N 1
ATOM 2345 C CA . SER A 1 306 ? -11.997 -11.885 5.435 1.00 88.12 306 SER A CA 1
ATOM 2346 C C . SER A 1 306 ? -12.576 -11.647 4.061 1.00 88.12 306 SER A C 1
ATOM 2348 O O . SER A 1 306 ? -13.757 -11.336 3.909 1.00 88.12 306 SER A O 1
ATOM 2350 N N . THR A 1 307 ? -11.742 -11.805 3.046 1.00 88.00 307 THR A N 1
ATOM 2351 C CA . THR A 1 307 ? -12.165 -11.558 1.669 1.00 88.00 307 THR A CA 1
ATOM 2352 C C . THR A 1 307 ? -13.346 -12.450 1.269 1.00 88.00 307 THR A C 1
ATOM 2354 O O . THR A 1 307 ? -14.239 -11.992 0.567 1.00 88.00 307 THR A O 1
ATOM 2357 N N . TRP A 1 308 ? -13.413 -13.677 1.800 1.00 85.56 308 TRP A N 1
ATOM 2358 C CA . TRP A 1 308 ? -14.557 -14.569 1.602 1.00 85.56 308 TRP A CA 1
ATOM 2359 C C . TRP A 1 308 ? -15.844 -14.055 2.262 1.00 85.56 308 TRP A C 1
ATOM 2361 O O . TRP A 1 308 ? -16.899 -14.054 1.637 1.00 85.56 308 TRP A O 1
ATOM 2371 N N . GLN A 1 309 ? -15.755 -13.546 3.495 1.00 84.75 309 GLN A N 1
ATOM 2372 C CA . GLN A 1 309 ? -16.904 -12.949 4.189 1.00 84.75 309 GLN A CA 1
ATOM 2373 C C . GLN A 1 309 ? -17.378 -11.649 3.522 1.00 84.75 309 GLN A C 1
ATOM 2375 O O . GLN A 1 309 ? -18.568 -11.372 3.511 1.00 84.75 309 GLN A O 1
ATOM 2380 N N . LEU A 1 310 ? -16.465 -10.870 2.931 1.00 85.25 310 LEU A N 1
ATOM 2381 C CA . LEU A 1 310 ? -16.808 -9.685 2.132 1.00 85.25 310 LEU A CA 1
ATOM 2382 C C . LEU A 1 310 ? -17.519 -10.033 0.821 1.00 85.25 310 LEU A C 1
ATOM 2384 O O . LEU A 1 310 ? -18.304 -9.223 0.333 1.00 85.25 310 LEU A O 1
ATOM 2388 N N . LEU A 1 311 ? -17.217 -11.196 0.237 1.00 87.12 311 LEU A N 1
ATOM 2389 C CA . LEU A 1 311 ? -17.840 -11.660 -1.000 1.00 87.12 311 LEU A CA 1
ATOM 2390 C C . LEU A 1 311 ? -19.250 -12.208 -0.743 1.00 87.12 311 LEU A C 1
ATOM 2392 O O . LEU A 1 311 ? -20.179 -11.858 -1.464 1.00 87.12 311 LEU A O 1
ATOM 2396 N N . ASN A 1 312 ? -19.410 -13.003 0.320 1.00 85.25 312 ASN A N 1
ATOM 2397 C CA . ASN A 1 312 ? -20.677 -13.619 0.720 1.00 85.25 312 ASN A CA 1
ATOM 2398 C C . ASN A 1 312 ? -21.268 -12.913 1.946 1.00 85.25 312 ASN A C 1
ATOM 2400 O O . ASN A 1 312 ? -21.506 -13.523 2.988 1.00 85.25 312 ASN A O 1
ATOM 2404 N N . GLN A 1 313 ? -21.447 -11.601 1.829 1.00 80.88 313 GLN A N 1
ATOM 2405 C CA . GLN A 1 313 ? -21.952 -10.768 2.909 1.00 80.88 313 GLN A CA 1
ATOM 2406 C C . GLN A 1 313 ? -23.472 -10.927 3.052 1.00 80.88 313 GLN A C 1
ATOM 2408 O O . GLN A 1 313 ? -24.191 -10.809 2.061 1.00 80.88 313 GLN A O 1
ATOM 2413 N N . ASP A 1 314 ? -23.960 -11.155 4.276 1.00 78.56 314 ASP A N 1
ATOM 2414 C CA . ASP A 1 314 ? -25.398 -11.281 4.544 1.00 78.56 314 ASP A CA 1
ATOM 2415 C C . ASP A 1 314 ? -26.114 -9.940 4.271 1.00 78.56 314 ASP A C 1
ATOM 2417 O O . ASP A 1 314 ? -25.799 -8.937 4.930 1.00 78.56 314 ASP A O 1
ATOM 2421 N N . PRO A 1 315 ? -27.071 -9.889 3.321 1.00 78.94 315 PRO A N 1
ATOM 2422 C CA . PRO A 1 315 ? -27.842 -8.683 3.023 1.00 78.94 315 PRO A CA 1
ATOM 2423 C C . PRO A 1 315 ? -28.744 -8.221 4.176 1.00 78.94 315 PRO A C 1
ATOM 2425 O O . PRO A 1 315 ? -29.172 -7.063 4.194 1.00 78.94 315 PRO A O 1
ATOM 2428 N N . ASN A 1 316 ? -29.060 -9.105 5.127 1.00 79.12 316 ASN A N 1
ATOM 2429 C CA . ASN A 1 316 ? -29.974 -8.817 6.227 1.00 79.12 316 ASN A CA 1
ATOM 2430 C C . ASN A 1 316 ? -29.299 -8.133 7.422 1.00 79.12 316 ASN A C 1
ATOM 2432 O O . ASN A 1 316 ? -30.006 -7.569 8.257 1.00 79.12 316 ASN A O 1
ATOM 2436 N N . GLU A 1 317 ? -27.965 -8.091 7.471 1.00 78.38 317 GLU A N 1
ATOM 2437 C CA . GLU A 1 317 ? -27.217 -7.450 8.554 1.00 78.38 317 GLU A CA 1
ATOM 2438 C C . GLU A 1 317 ? -27.451 -5.923 8.581 1.00 78.38 317 GLU A C 1
ATOM 2440 O O . GLU A 1 317 ? -27.163 -5.207 7.616 1.00 78.38 317 GLU A O 1
ATOM 2445 N N . THR A 1 318 ? -27.928 -5.393 9.713 1.00 75.12 318 THR A N 1
ATOM 2446 C CA . THR A 1 318 ? -28.242 -3.961 9.890 1.00 75.12 318 THR A CA 1
ATOM 2447 C C . THR A 1 318 ? -27.043 -3.061 9.577 1.00 75.12 318 THR A C 1
ATOM 2449 O O . THR A 1 318 ? -27.178 -2.076 8.850 1.00 75.12 318 THR A O 1
ATOM 2452 N N . TYR A 1 319 ? -25.843 -3.425 10.042 1.00 75.00 319 TYR A N 1
ATOM 2453 C CA . TYR A 1 319 ? -24.619 -2.657 9.788 1.00 75.00 319 TYR A CA 1
ATOM 2454 C C . TYR A 1 319 ? -24.247 -2.610 8.298 1.00 75.00 319 TYR A C 1
ATOM 2456 O O . TYR A 1 319 ? -23.802 -1.575 7.789 1.00 75.00 319 TYR A O 1
ATOM 2464 N N . TYR A 1 320 ? -24.480 -3.706 7.572 1.00 80.25 320 TYR A N 1
ATOM 2465 C CA . TYR A 1 320 ? -24.257 -3.760 6.132 1.00 80.25 320 TYR A CA 1
ATOM 2466 C C . TYR A 1 320 ? -25.217 -2.834 5.380 1.00 80.25 320 TYR A C 1
ATOM 2468 O O . TYR A 1 320 ? -24.767 -2.071 4.526 1.00 80.25 320 TYR A O 1
ATOM 2476 N N . LYS A 1 321 ? -26.507 -2.808 5.743 1.00 80.94 321 LYS A N 1
ATOM 2477 C CA . LYS A 1 321 ? -27.504 -1.925 5.107 1.00 80.94 321 LYS A CA 1
ATOM 2478 C C . LYS A 1 321 ? -27.120 -0.445 5.194 1.00 80.94 321 LYS A C 1
ATOM 2480 O O . LYS A 1 321 ? -27.261 0.279 4.212 1.00 80.94 321 LYS A O 1
ATOM 2485 N N . PHE A 1 322 ? -26.560 -0.006 6.324 1.00 79.38 322 PHE A N 1
ATOM 2486 C CA . PHE A 1 322 ? -26.112 1.381 6.499 1.00 79.38 322 PHE A CA 1
ATOM 2487 C C . PHE A 1 322 ? -24.790 1.710 5.787 1.00 79.38 322 PHE A C 1
ATOM 2489 O O . PHE A 1 322 ? -24.553 2.869 5.445 1.00 79.38 322 PHE A O 1
ATOM 2496 N N . GLN A 1 323 ? -23.902 0.731 5.573 1.00 83.00 323 GLN A N 1
ATOM 2497 C CA . GLN A 1 323 ? -22.538 0.978 5.079 1.00 83.00 323 GLN A CA 1
ATOM 2498 C C . GLN A 1 323 ? -22.127 0.117 3.874 1.00 83.00 323 GLN A C 1
ATOM 2500 O O . GLN A 1 323 ? -20.930 -0.035 3.617 1.00 83.00 323 GLN A O 1
ATOM 2505 N N . ALA A 1 324 ? -23.080 -0.385 3.083 1.00 84.38 324 ALA A N 1
ATOM 2506 C CA . ALA A 1 324 ? -22.839 -1.295 1.955 1.00 84.38 324 ALA A CA 1
ATOM 2507 C C . ALA A 1 324 ? -21.738 -0.802 0.994 1.00 84.38 324 ALA A C 1
ATOM 2509 O O . ALA A 1 324 ? -20.888 -1.570 0.536 1.00 84.38 324 ALA A O 1
ATOM 2510 N N . GLY A 1 325 ? -21.683 0.512 0.755 1.00 86.44 325 GLY A N 1
ATOM 2511 C CA . GLY A 1 325 ? -20.655 1.138 -0.073 1.00 86.44 325 GLY A CA 1
ATOM 2512 C C . GLY A 1 325 ? -19.220 0.927 0.427 1.00 86.44 325 GLY A C 1
ATOM 2513 O O . GLY A 1 325 ? -18.315 0.732 -0.385 1.00 86.44 325 GLY A O 1
ATOM 2514 N N . ARG A 1 326 ? -18.993 0.905 1.748 1.00 87.50 326 ARG A N 1
ATOM 2515 C CA . ARG A 1 326 ? -17.660 0.679 2.334 1.00 87.50 326 ARG A CA 1
ATOM 2516 C C . ARG A 1 326 ? -17.190 -0.764 2.170 1.00 87.50 326 ARG A C 1
ATOM 2518 O O . ARG A 1 326 ? -16.017 -0.972 1.879 1.00 87.50 326 ARG A O 1
ATOM 2525 N N . PHE A 1 327 ? -18.092 -1.737 2.300 1.00 89.00 327 PHE A N 1
ATOM 2526 C CA . PHE A 1 327 ? -17.784 -3.154 2.062 1.00 89.00 327 PHE A CA 1
ATOM 2527 C C . PHE A 1 327 ? -17.337 -3.388 0.623 1.00 89.00 327 PHE A C 1
ATOM 2529 O O . PHE A 1 327 ? -16.295 -3.987 0.365 1.00 89.00 327 PHE A O 1
ATOM 2536 N N . ARG A 1 328 ? -18.085 -2.818 -0.319 1.00 88.38 328 ARG A N 1
ATOM 2537 C CA . ARG A 1 328 ? -17.772 -2.905 -1.741 1.00 88.38 328 ARG A CA 1
ATOM 2538 C C . ARG A 1 328 ? -16.457 -2.208 -2.094 1.00 88.38 328 ARG A C 1
ATOM 2540 O O . ARG A 1 328 ? -15.642 -2.769 -2.822 1.00 88.38 328 ARG A O 1
ATOM 2547 N N . ALA A 1 329 ? -16.228 -1.004 -1.564 1.00 91.88 329 ALA A N 1
ATOM 2548 C CA . ALA A 1 329 ? -14.981 -0.270 -1.776 1.00 91.88 329 ALA A CA 1
ATOM 2549 C C . ALA A 1 329 ? -13.762 -1.048 -1.260 1.00 91.88 329 ALA A C 1
ATOM 2551 O O . ALA A 1 329 ? -12.743 -1.112 -1.944 1.00 91.88 329 ALA A O 1
ATOM 2552 N N . GLU A 1 330 ? -13.871 -1.668 -0.085 1.00 91.38 330 GLU A N 1
ATOM 2553 C CA . GLU A 1 330 ? -12.810 -2.495 0.489 1.00 91.38 330 GLU A CA 1
ATOM 2554 C C . GLU A 1 330 ? -12.529 -3.743 -0.362 1.00 91.38 330 GLU A C 1
ATOM 2556 O O . GLU A 1 330 ? -11.371 -4.017 -0.679 1.00 91.38 330 GLU A O 1
ATOM 2561 N N . LEU A 1 331 ? -13.573 -4.456 -0.799 1.00 92.56 331 LEU A N 1
ATOM 2562 C CA . LEU A 1 331 ? -13.440 -5.641 -1.649 1.00 92.56 331 LEU A CA 1
ATOM 2563 C C . LEU A 1 331 ? -12.695 -5.320 -2.955 1.00 92.56 331 LEU A C 1
ATOM 2565 O O . LEU A 1 331 ? -11.697 -5.967 -3.284 1.00 92.56 331 LEU A O 1
ATOM 2569 N N . HIS A 1 332 ? -13.134 -4.289 -3.681 1.00 93.31 332 HIS A N 1
ATOM 2570 C CA . HIS A 1 332 ? -12.501 -3.911 -4.946 1.00 93.31 332 HIS A CA 1
ATOM 2571 C C . HIS A 1 332 ? -11.094 -3.337 -4.759 1.00 93.31 332 HIS A C 1
ATOM 2573 O O . HIS A 1 332 ? -10.224 -3.559 -5.604 1.00 93.31 332 HIS A O 1
ATOM 2579 N N . ASN A 1 333 ? -10.823 -2.647 -3.649 1.00 93.25 333 ASN A N 1
ATOM 2580 C CA . ASN A 1 333 ? -9.477 -2.176 -3.328 1.00 93.25 333 ASN A CA 1
ATOM 2581 C C . ASN A 1 333 ? -8.506 -3.351 -3.108 1.00 93.25 333 ASN A C 1
ATOM 2583 O O . ASN A 1 333 ? -7.399 -3.340 -3.642 1.00 93.25 333 ASN A O 1
ATOM 2587 N N . ARG A 1 334 ? -8.930 -4.414 -2.408 1.00 94.00 334 ARG A N 1
ATOM 2588 C CA . ARG A 1 334 ? -8.104 -5.623 -2.210 1.00 94.00 334 ARG A CA 1
ATOM 2589 C C . ARG A 1 334 ? -7.820 -6.360 -3.513 1.00 94.00 334 ARG A C 1
ATOM 2591 O O . ARG A 1 334 ? -6.681 -6.756 -3.745 1.00 94.00 334 ARG A O 1
ATOM 2598 N N . LEU A 1 335 ? -8.842 -6.512 -4.356 1.00 93.44 335 LEU A N 1
ATOM 2599 C CA . LEU A 1 335 ? -8.739 -7.214 -5.638 1.00 93.44 335 LEU A CA 1
ATOM 2600 C C . LEU A 1 335 ? -7.916 -6.442 -6.677 1.00 93.44 335 LEU A C 1
ATOM 2602 O O . LEU A 1 335 ? -7.246 -7.056 -7.501 1.00 93.44 335 LEU A O 1
ATOM 2606 N N . SER A 1 336 ? -7.957 -5.109 -6.652 1.00 95.25 336 SER A N 1
ATOM 2607 C CA . SER A 1 336 ? -7.184 -4.271 -7.580 1.00 95.25 336 SER A CA 1
ATOM 2608 C C . SER A 1 336 ? -5.736 -4.040 -7.130 1.00 95.25 336 SER A C 1
ATOM 2610 O O . SER A 1 336 ? -4.883 -3.764 -7.973 1.00 95.25 336 SER A O 1
ATOM 2612 N N . ALA A 1 337 ? -5.416 -4.197 -5.838 1.00 94.62 337 ALA A N 1
ATOM 2613 C CA . ALA A 1 337 ? -4.076 -3.951 -5.292 1.00 94.62 337 ALA A CA 1
ATOM 2614 C C . ALA A 1 337 ? -2.916 -4.650 -6.047 1.00 94.62 337 ALA A C 1
ATOM 2616 O O . ALA A 1 337 ? -1.916 -3.977 -6.317 1.00 94.62 337 ALA A O 1
ATOM 2617 N N . PRO A 1 338 ? -3.020 -5.929 -6.473 1.00 96.38 338 PRO A N 1
ATOM 2618 C CA . PRO A 1 338 ? -1.949 -6.625 -7.201 1.00 96.38 338 PRO A CA 1
ATOM 2619 C C . PRO A 1 338 ? -1.645 -6.054 -8.592 1.00 96.38 338 PRO A C 1
ATOM 2621 O O . PRO A 1 338 ? -0.589 -6.350 -9.154 1.00 96.38 338 PRO A O 1
ATOM 2624 N N . LEU A 1 339 ? -2.537 -5.238 -9.163 1.00 96.69 339 LEU A N 1
ATOM 2625 C CA . LEU A 1 339 ? -2.350 -4.632 -10.485 1.00 96.69 339 LEU A CA 1
ATOM 2626 C C . LEU A 1 339 ? -1.407 -3.419 -10.445 1.00 96.69 339 LEU A C 1
ATOM 2628 O O . LEU A 1 339 ? -0.761 -3.100 -11.444 1.00 96.69 339 LEU A O 1
ATOM 2632 N N . TYR A 1 340 ? -1.295 -2.747 -9.297 1.00 96.12 340 TYR A N 1
ATOM 2633 C CA . TYR A 1 340 ? -0.504 -1.520 -9.163 1.00 96.12 340 TYR A CA 1
ATOM 2634 C C . TYR A 1 340 ? 1.017 -1.718 -9.285 1.00 96.12 340 TYR A C 1
ATOM 2636 O O . TYR A 1 340 ? 1.637 -0.891 -9.955 1.00 96.12 340 TYR A O 1
ATOM 2644 N N . PRO A 1 341 ? 1.648 -2.779 -8.730 1.00 97.31 341 PRO A N 1
ATOM 2645 C CA . PRO A 1 341 ? 3.062 -3.060 -8.993 1.00 97.31 341 PRO A CA 1
ATOM 2646 C C . PRO A 1 341 ? 3.368 -3.183 -10.491 1.00 97.31 341 PRO A C 1
ATOM 2648 O O . PRO A 1 341 ? 4.340 -2.600 -10.970 1.00 97.31 341 PRO A O 1
ATOM 2651 N N . MET A 1 342 ? 2.492 -3.868 -11.237 1.00 96.75 342 MET A N 1
ATOM 2652 C CA . MET A 1 342 ? 2.608 -4.026 -12.688 1.00 96.75 342 MET A CA 1
ATOM 2653 C C . MET A 1 342 ? 2.501 -2.695 -13.424 1.00 96.75 342 MET A C 1
ATOM 2655 O O . MET A 1 342 ? 3.362 -2.374 -14.244 1.00 96.75 342 MET A O 1
ATOM 2659 N N . ALA A 1 343 ? 1.494 -1.888 -13.087 1.00 97.00 343 ALA A N 1
ATOM 2660 C CA . ALA A 1 343 ? 1.337 -0.557 -13.657 1.00 97.00 343 ALA A CA 1
ATOM 2661 C C . ALA A 1 343 ? 2.572 0.322 -13.403 1.00 97.00 343 ALA A C 1
ATOM 2663 O O . ALA A 1 343 ? 3.099 0.925 -14.335 1.00 97.00 343 ALA A O 1
ATOM 2664 N N . PHE A 1 344 ? 3.072 0.377 -12.166 1.00 97.44 344 PHE A N 1
ATOM 2665 C CA . PHE A 1 344 ? 4.164 1.287 -11.819 1.00 97.44 344 PHE A CA 1
ATOM 2666 C C . PHE A 1 344 ? 5.502 0.866 -12.433 1.00 97.44 344 PHE A C 1
ATOM 2668 O O . PHE A 1 344 ? 6.226 1.724 -12.938 1.00 97.44 344 PHE A O 1
ATOM 2675 N N . MET A 1 345 ? 5.821 -0.433 -12.454 1.00 96.94 345 MET A N 1
ATOM 2676 C CA . MET A 1 345 ? 7.032 -0.915 -13.125 1.00 96.94 345 MET A CA 1
ATOM 2677 C C . MET A 1 345 ? 7.002 -0.589 -14.624 1.00 96.94 345 MET A C 1
ATOM 2679 O O . MET A 1 345 ? 7.981 -0.060 -15.157 1.00 96.94 345 MET A O 1
ATOM 2683 N N . LEU A 1 346 ? 5.870 -0.824 -15.298 1.00 95.44 346 LEU A N 1
ATOM 2684 C CA . LEU A 1 346 ? 5.746 -0.528 -16.726 1.00 95.44 346 LEU A CA 1
ATOM 2685 C C . LEU A 1 346 ? 5.818 0.972 -17.020 1.00 95.44 346 LEU A C 1
ATOM 2687 O O . LEU A 1 346 ? 6.446 1.344 -18.008 1.00 95.44 346 LEU A O 1
ATOM 2691 N N . ILE A 1 347 ? 5.262 1.835 -16.161 1.00 95.00 347 ILE A N 1
ATOM 2692 C CA . ILE A 1 347 ? 5.427 3.293 -16.284 1.00 95.00 347 ILE A CA 1
ATOM 2693 C C . ILE A 1 347 ? 6.914 3.674 -16.190 1.00 95.00 347 ILE A C 1
ATOM 2695 O O . ILE A 1 347 ? 7.410 4.416 -17.040 1.00 95.00 347 ILE A O 1
ATOM 2699 N N . ALA A 1 348 ? 7.652 3.143 -15.204 1.00 94.12 348 ALA A N 1
ATOM 2700 C CA . ALA A 1 348 ? 9.093 3.395 -15.086 1.00 94.12 348 ALA A CA 1
ATOM 2701 C C . ALA A 1 348 ? 9.846 2.979 -16.355 1.00 94.12 348 ALA A C 1
ATOM 2703 O O . ALA A 1 348 ? 10.652 3.749 -16.888 1.00 94.12 348 ALA A O 1
ATOM 2704 N N . PHE A 1 349 ? 9.562 1.777 -16.861 1.00 92.69 349 PHE A N 1
ATOM 2705 C CA . PHE A 1 349 ? 10.219 1.254 -18.052 1.00 92.69 349 PHE A CA 1
ATOM 2706 C C . PHE A 1 349 ? 9.826 2.029 -19.322 1.00 92.69 349 PHE A C 1
ATOM 2708 O O . PHE A 1 349 ? 10.684 2.310 -20.152 1.00 92.69 349 PHE A O 1
ATOM 2715 N N . ALA A 1 350 ? 8.572 2.457 -19.471 1.00 91.12 350 ALA A N 1
ATOM 2716 C CA . ALA A 1 350 ? 8.123 3.248 -20.619 1.00 91.12 350 ALA A CA 1
ATOM 2717 C C . ALA A 1 350 ? 8.822 4.619 -20.704 1.00 91.12 350 ALA A C 1
ATOM 2719 O O . ALA A 1 350 ? 9.149 5.092 -21.800 1.00 91.12 350 ALA A O 1
ATOM 2720 N N . CYS A 1 351 ? 9.089 5.244 -19.553 1.00 88.38 351 CYS A N 1
ATOM 2721 C CA . CYS A 1 351 ? 9.768 6.537 -19.476 1.00 88.38 351 CYS A CA 1
ATOM 2722 C C . CYS A 1 351 ? 11.298 6.436 -19.628 1.00 88.38 351 CYS A C 1
ATOM 2724 O O . CYS A 1 351 ? 11.902 7.337 -20.213 1.00 88.38 351 CYS A O 1
ATOM 2726 N N . ILE A 1 352 ? 11.936 5.382 -19.093 1.00 87.75 352 ILE A N 1
ATOM 2727 C CA . ILE A 1 352 ? 13.407 5.324 -18.913 1.00 87.75 352 ILE A CA 1
ATOM 2728 C C . ILE A 1 352 ? 14.071 4.110 -19.584 1.00 87.75 352 ILE A C 1
ATOM 2730 O O . ILE A 1 352 ? 15.293 4.062 -19.698 1.00 87.75 352 ILE A O 1
ATOM 2734 N N . GLY A 1 353 ? 13.307 3.142 -20.085 1.00 82.12 353 GLY A N 1
ATOM 2735 C CA . GLY A 1 353 ? 13.834 1.891 -20.645 1.00 82.12 353 GLY A CA 1
ATOM 2736 C C . GLY A 1 353 ? 14.702 2.053 -21.898 1.00 82.12 353 GLY A C 1
ATOM 2737 O O . GLY A 1 353 ? 15.469 1.156 -22.229 1.00 82.12 353 GLY A O 1
ATOM 2738 N N . GLU A 1 354 ? 14.634 3.195 -22.584 1.00 82.00 354 GLU A N 1
ATOM 2739 C CA . GLU A 1 354 ? 15.493 3.477 -23.736 1.00 82.00 354 GLU A CA 1
ATOM 2740 C C . GLU A 1 354 ? 16.893 3.946 -23.321 1.00 82.00 354 GLU A C 1
ATOM 2742 O O . GLU A 1 354 ? 17.055 4.858 -22.496 1.00 82.00 354 GLU A O 1
ATOM 2747 N N . ALA A 1 355 ? 17.910 3.369 -23.966 1.00 76.50 355 ALA A N 1
ATOM 2748 C CA . ALA A 1 355 ? 19.291 3.815 -23.850 1.00 76.50 355 ALA A CA 1
ATOM 2749 C C . ALA A 1 355 ? 19.415 5.261 -24.355 1.00 76.50 355 ALA A C 1
ATOM 2751 O O . ALA A 1 355 ? 19.064 5.568 -25.495 1.00 76.50 355 ALA A O 1
ATOM 2752 N N . ARG A 1 356 ? 19.914 6.159 -23.500 1.00 78.88 356 ARG A N 1
ATOM 2753 C CA . ARG A 1 356 ? 20.179 7.561 -23.858 1.00 78.88 356 ARG A CA 1
ATOM 2754 C C . ARG A 1 356 ? 21.617 7.910 -23.524 1.00 78.88 356 ARG A C 1
ATOM 2756 O O . ARG A 1 356 ? 22.133 7.481 -22.495 1.00 78.88 356 ARG A O 1
ATOM 2763 N N . THR A 1 357 ? 22.242 8.719 -24.375 1.00 72.69 357 THR A N 1
ATOM 2764 C CA . THR A 1 357 ? 23.616 9.179 -24.154 1.00 72.69 357 THR A CA 1
ATOM 2765 C C . THR A 1 357 ? 23.691 10.079 -22.922 1.00 72.69 357 THR A C 1
ATOM 2767 O O . THR A 1 357 ? 22.763 10.833 -22.630 1.00 72.69 357 THR A O 1
ATOM 2770 N N . THR A 1 358 ? 24.822 10.049 -22.217 1.00 66.06 358 THR A N 1
ATOM 2771 C CA . THR A 1 358 ? 25.070 10.824 -20.984 1.00 66.06 358 THR A CA 1
ATOM 2772 C C . THR A 1 358 ? 24.927 12.341 -21.181 1.00 66.06 358 THR A C 1
ATOM 2774 O O . THR A 1 358 ? 24.724 13.078 -20.223 1.00 66.06 358 THR A O 1
ATOM 2777 N N . ARG A 1 359 ? 24.981 12.818 -22.436 1.00 61.19 359 ARG A N 1
ATOM 2778 C CA . ARG A 1 359 ? 24.784 14.228 -22.817 1.00 61.19 359 ARG A CA 1
ATOM 2779 C C . ARG A 1 359 ? 23.310 14.660 -22.871 1.00 61.19 359 ARG A C 1
ATOM 2781 O O . ARG A 1 359 ? 23.039 15.854 -22.910 1.00 61.19 359 ARG A O 1
ATOM 2788 N N . GLN A 1 360 ? 22.356 13.726 -22.875 1.00 67.75 360 GLN A N 1
ATOM 2789 C CA . GLN A 1 360 ? 20.924 14.025 -22.815 1.00 67.75 360 GLN A CA 1
ATOM 2790 C C . GLN A 1 360 ? 20.437 13.944 -21.361 1.00 67.75 360 GLN A C 1
ATOM 2792 O O . GLN A 1 360 ? 20.448 12.877 -20.750 1.00 67.75 360 GLN A O 1
ATOM 2797 N N . GLY A 1 361 ? 19.975 15.062 -20.794 1.00 68.06 361 GLY A N 1
ATOM 2798 C CA . GLY A 1 361 ? 19.478 15.103 -19.415 1.00 68.06 361 GLY A CA 1
ATOM 2799 C C . GLY A 1 361 ? 18.290 14.157 -19.183 1.00 68.06 361 GLY A C 1
ATOM 2800 O O . GLY A 1 361 ? 17.204 14.366 -19.722 1.00 68.06 361 GLY A O 1
ATOM 2801 N N . ARG A 1 362 ? 18.471 13.129 -18.341 1.00 78.69 362 ARG A N 1
ATOM 2802 C CA . ARG A 1 362 ? 17.412 12.176 -17.938 1.00 78.69 362 ARG A CA 1
ATOM 2803 C C . ARG A 1 362 ? 16.493 12.688 -16.826 1.00 78.69 362 ARG A C 1
ATOM 2805 O O . ARG A 1 362 ? 15.459 12.075 -16.569 1.00 78.69 362 ARG A O 1
ATOM 2812 N N . ALA A 1 363 ? 16.829 13.822 -16.213 1.00 82.75 363 ALA A N 1
ATOM 2813 C CA . ALA A 1 363 ? 16.062 14.409 -15.116 1.00 82.75 363 ALA A CA 1
ATOM 2814 C C . ALA A 1 363 ? 14.581 14.610 -15.476 1.00 82.75 363 ALA A C 1
ATOM 2816 O O . ALA A 1 363 ? 13.710 14.234 -14.698 1.00 82.75 363 ALA A O 1
ATOM 2817 N N . PHE A 1 364 ? 14.289 15.096 -16.687 1.00 83.06 364 PHE A N 1
ATOM 2818 C CA . PHE A 1 364 ? 12.910 15.296 -17.141 1.00 83.06 364 PHE A CA 1
ATOM 2819 C C . PHE A 1 364 ? 12.134 13.975 -17.282 1.00 83.06 364 PHE A C 1
ATOM 2821 O O . PHE A 1 364 ? 10.972 13.891 -16.890 1.00 83.06 364 PHE A O 1
ATOM 2828 N N . ALA A 1 365 ? 12.780 12.913 -17.780 1.00 85.81 365 ALA A N 1
ATOM 2829 C CA . ALA A 1 365 ? 12.155 11.595 -17.895 1.00 85.81 365 ALA A CA 1
ATOM 2830 C C . ALA A 1 365 ? 11.838 11.004 -16.510 1.00 85.81 365 ALA A C 1
ATOM 2832 O O . ALA A 1 365 ? 10.724 10.531 -16.291 1.00 85.81 365 ALA A O 1
ATOM 2833 N N . ILE A 1 366 ? 12.774 11.110 -15.559 1.00 88.88 366 ILE A N 1
ATOM 2834 C CA . ILE A 1 366 ? 12.581 10.673 -14.166 1.00 88.88 366 ILE A CA 1
ATOM 2835 C C . ILE A 1 366 ? 11.438 11.453 -13.505 1.00 88.88 366 ILE A C 1
ATOM 2837 O O . ILE A 1 366 ? 10.537 10.847 -12.930 1.00 88.88 366 ILE A O 1
ATOM 2841 N N . GLN A 1 367 ? 11.427 12.783 -13.635 1.00 89.50 367 GLN A N 1
ATOM 2842 C CA . GLN A 1 367 ? 10.367 13.635 -13.087 1.00 89.50 367 GLN A CA 1
ATOM 2843 C C . GLN A 1 367 ? 8.995 13.288 -13.674 1.00 89.50 367 GLN A C 1
ATOM 2845 O O . GLN A 1 367 ? 8.028 13.158 -12.925 1.00 89.50 367 GLN A O 1
ATOM 2850 N N . SER A 1 368 ? 8.908 13.070 -14.991 1.00 88.69 368 SER A N 1
ATOM 2851 C CA . SER A 1 368 ? 7.654 12.667 -15.637 1.00 88.69 368 SER A CA 1
ATOM 2852 C C . SER A 1 368 ? 7.152 11.308 -15.138 1.00 88.69 368 SER A C 1
ATOM 2854 O O . SER A 1 368 ? 5.967 11.176 -14.841 1.00 88.69 368 SER A O 1
ATOM 2856 N N . ALA A 1 369 ? 8.043 10.326 -14.953 1.00 92.06 369 ALA A N 1
ATOM 2857 C CA . ALA A 1 369 ? 7.682 9.010 -14.430 1.00 92.06 369 ALA A CA 1
ATOM 2858 C C . ALA A 1 369 ? 7.129 9.108 -13.001 1.00 92.06 369 ALA A C 1
ATOM 2860 O O . ALA A 1 369 ? 6.086 8.531 -12.699 1.00 92.06 369 ALA A O 1
ATOM 2861 N N . ILE A 1 370 ? 7.799 9.881 -12.137 1.00 94.88 370 ILE A N 1
ATOM 2862 C CA . ILE A 1 370 ? 7.358 10.119 -10.756 1.00 94.88 370 ILE A CA 1
ATOM 2863 C C . ILE A 1 370 ? 5.984 10.796 -10.744 1.00 94.88 370 ILE A C 1
ATOM 2865 O O . ILE A 1 370 ? 5.105 10.361 -10.005 1.00 94.88 370 ILE A O 1
ATOM 2869 N N . LEU A 1 371 ? 5.771 11.815 -11.583 1.00 94.44 371 LEU A N 1
ATOM 2870 C CA . LEU A 1 371 ? 4.496 12.529 -11.658 1.00 94.44 371 LEU A CA 1
ATOM 2871 C C . LEU A 1 371 ? 3.355 11.617 -12.127 1.00 94.44 371 LEU A C 1
ATOM 2873 O O . LEU A 1 371 ? 2.278 11.642 -11.537 1.00 94.44 371 LEU A O 1
ATOM 2877 N N . ILE A 1 372 ? 3.588 10.783 -13.146 1.00 94.50 372 ILE A N 1
ATOM 2878 C CA . ILE A 1 372 ? 2.585 9.839 -13.659 1.00 94.50 372 ILE A CA 1
ATOM 2879 C C . ILE A 1 372 ? 2.232 8.798 -12.590 1.00 94.50 372 ILE A C 1
ATOM 2881 O O . ILE A 1 372 ? 1.051 8.528 -12.364 1.00 94.50 372 ILE A O 1
ATOM 2885 N N . VAL A 1 373 ? 3.225 8.237 -11.892 1.00 96.25 373 VAL A N 1
ATOM 2886 C CA . VAL A 1 373 ? 2.978 7.280 -10.801 1.00 96.25 373 VAL A CA 1
ATOM 2887 C C . VAL A 1 373 ? 2.253 7.944 -9.633 1.00 96.25 373 VAL A C 1
ATOM 2889 O O . VAL A 1 373 ? 1.284 7.379 -9.126 1.00 96.25 373 VAL A O 1
ATOM 2892 N N . ALA A 1 374 ? 2.654 9.154 -9.239 1.00 96.19 374 ALA A N 1
ATOM 2893 C CA . ALA A 1 374 ? 1.982 9.913 -8.190 1.00 96.19 374 ALA A CA 1
ATOM 2894 C C . ALA A 1 374 ? 0.521 10.211 -8.560 1.00 96.19 374 ALA A C 1
ATOM 2896 O O . ALA A 1 374 ? -0.373 9.938 -7.762 1.00 96.19 374 ALA A O 1
ATOM 2897 N N . ALA A 1 375 ? 0.257 10.676 -9.784 1.00 95.25 375 ALA A N 1
ATOM 2898 C CA . ALA A 1 375 ? -1.095 10.922 -10.283 1.00 95.25 375 ALA A CA 1
ATOM 2899 C C . ALA A 1 375 ? -1.936 9.636 -10.306 1.00 95.25 375 ALA A C 1
ATOM 2901 O O . ALA A 1 375 ? -3.069 9.629 -9.827 1.00 95.25 375 ALA A O 1
ATOM 2902 N N . THR A 1 376 ? -1.361 8.525 -10.776 1.00 94.69 376 THR A N 1
ATOM 2903 C CA . THR A 1 376 ? -2.022 7.211 -10.775 1.00 94.69 376 THR A CA 1
ATOM 2904 C C . THR A 1 376 ? -2.331 6.752 -9.347 1.00 94.69 376 THR A C 1
ATOM 2906 O O . THR A 1 376 ? -3.412 6.231 -9.076 1.00 94.69 376 THR A O 1
ATOM 2909 N N . ARG A 1 377 ? -1.420 6.976 -8.389 1.00 95.06 377 ARG A N 1
ATOM 2910 C CA . ARG A 1 377 ? -1.628 6.585 -6.989 1.00 95.06 377 ARG A CA 1
ATOM 2911 C C . ARG A 1 377 ? -2.669 7.453 -6.285 1.00 95.06 377 ARG A C 1
ATOM 2913 O O . ARG A 1 377 ? -3.498 6.921 -5.551 1.00 95.06 377 ARG A O 1
ATOM 2920 N N . ILE A 1 378 ? -2.646 8.762 -6.514 1.00 95.38 378 ILE A N 1
ATOM 2921 C CA . ILE A 1 378 ? -3.650 9.693 -5.985 1.00 95.38 378 ILE A CA 1
ATOM 2922 C C . ILE A 1 378 ? -5.025 9.350 -6.567 1.00 95.38 378 ILE A C 1
ATOM 2924 O O . ILE A 1 378 ? -5.987 9.208 -5.813 1.00 95.38 378 ILE A O 1
ATOM 2928 N N . GLY A 1 379 ? -5.101 9.111 -7.880 1.00 94.50 379 GLY A N 1
ATOM 2929 C CA . GLY A 1 379 ? -6.318 8.664 -8.555 1.00 94.50 379 GLY A CA 1
ATOM 2930 C C . GLY A 1 379 ? -6.877 7.364 -7.971 1.00 94.50 379 GLY A C 1
ATOM 2931 O O . GLY A 1 379 ? -8.083 7.257 -7.771 1.00 94.50 379 GLY A O 1
ATOM 2932 N N . ALA A 1 380 ? -6.014 6.412 -7.603 1.00 93.44 380 ALA A N 1
ATOM 2933 C CA . ALA A 1 380 ? -6.425 5.172 -6.944 1.00 93.44 380 ALA A CA 1
ATOM 2934 C C . ALA A 1 380 ? -7.085 5.415 -5.576 1.00 93.44 380 ALA A C 1
ATOM 2936 O O . ALA A 1 380 ? -8.154 4.870 -5.300 1.00 93.44 380 ALA A O 1
ATOM 2937 N N . TYR A 1 381 ? -6.490 6.260 -4.726 1.00 93.44 381 TYR A N 1
ATOM 2938 C CA . TYR A 1 381 ? -7.080 6.606 -3.426 1.00 93.44 381 TYR A CA 1
ATOM 2939 C C . TYR A 1 381 ? -8.394 7.387 -3.574 1.00 93.44 381 TYR A C 1
ATOM 2941 O O . TYR A 1 381 ? -9.344 7.159 -2.818 1.00 93.44 381 TYR A O 1
ATOM 2949 N N . MET A 1 382 ? -8.479 8.271 -4.572 1.00 94.12 382 MET A N 1
ATOM 2950 C CA . MET A 1 382 ? -9.718 8.975 -4.910 1.00 94.12 382 MET A CA 1
ATOM 2951 C C . MET A 1 382 ? -10.805 8.004 -5.377 1.00 94.12 382 MET A C 1
ATOM 2953 O O . MET A 1 382 ? -11.929 8.076 -4.885 1.00 94.12 382 MET A O 1
ATOM 2957 N N . ALA A 1 383 ? -10.475 7.056 -6.259 1.00 93.06 383 ALA A N 1
ATOM 2958 C CA . ALA A 1 383 ? -11.398 6.023 -6.721 1.00 93.06 383 ALA A CA 1
ATOM 2959 C C . ALA A 1 383 ? -11.874 5.128 -5.566 1.00 93.06 383 ALA A C 1
ATOM 2961 O O . ALA A 1 383 ? -13.066 4.841 -5.469 1.00 93.06 383 ALA A O 1
ATOM 2962 N N . TRP A 1 384 ? -10.982 4.758 -4.640 1.00 92.62 384 TRP A N 1
ATOM 2963 C CA . TRP A 1 384 ? -11.346 3.995 -3.441 1.00 92.62 384 TRP A CA 1
ATOM 2964 C C . TRP A 1 384 ? -12.354 4.755 -2.576 1.00 92.62 384 TRP A C 1
ATOM 2966 O O . TRP A 1 384 ? -13.401 4.217 -2.212 1.00 92.62 384 TRP A O 1
ATOM 2976 N N . THR A 1 385 ? -12.092 6.038 -2.326 1.00 92.88 385 THR A N 1
ATOM 2977 C CA . THR A 1 385 ? -12.982 6.899 -1.534 1.00 92.88 385 THR A CA 1
ATOM 2978 C C . THR A 1 385 ? -14.329 7.118 -2.238 1.00 92.88 385 THR A C 1
ATOM 2980 O O . THR A 1 385 ? -15.388 7.022 -1.617 1.00 92.88 385 THR A O 1
ATOM 2983 N N . ALA A 1 386 ? -14.319 7.351 -3.553 1.00 92.56 386 ALA A N 1
ATOM 2984 C CA . ALA A 1 386 ? -15.522 7.541 -4.365 1.00 92.56 386 ALA A CA 1
ATOM 2985 C C . ALA A 1 386 ? -16.352 6.253 -4.522 1.00 92.56 386 ALA A C 1
ATOM 2987 O O . ALA A 1 386 ? -17.583 6.314 -4.631 1.00 92.56 386 ALA A O 1
ATOM 2988 N N . SER A 1 387 ? -15.705 5.083 -4.469 1.00 91.88 387 SER A N 1
ATOM 2989 C CA . SER A 1 387 ? -16.359 3.770 -4.485 1.00 91.88 387 SER A CA 1
ATOM 2990 C C . SER A 1 387 ? -17.254 3.546 -3.264 1.00 91.88 387 SER A C 1
ATOM 2992 O O . SER A 1 387 ? -18.143 2.698 -3.308 1.00 91.88 387 SER A O 1
ATOM 2994 N N . VAL A 1 388 ? -17.093 4.310 -2.183 1.00 90.94 388 VAL A N 1
ATOM 2995 C CA . VAL A 1 388 ? -18.035 4.248 -1.057 1.00 90.94 388 VAL A CA 1
ATOM 2996 C C . VAL A 1 388 ? -19.410 4.794 -1.454 1.00 90.94 388 VAL A C 1
ATOM 2998 O O . VAL A 1 388 ? -20.421 4.309 -0.964 1.00 90.94 388 VAL A O 1
ATOM 3001 N N . ARG A 1 389 ? -19.467 5.780 -2.357 1.00 89.12 389 ARG A N 1
ATOM 3002 C CA . ARG A 1 389 ? -20.719 6.457 -2.733 1.00 89.12 389 ARG A CA 1
ATOM 3003 C C . ARG A 1 389 ? -21.343 5.919 -4.015 1.00 89.12 389 ARG A C 1
ATOM 3005 O O . ARG A 1 389 ? -22.561 5.898 -4.120 1.00 89.12 389 ARG A O 1
ATOM 3012 N N . SER A 1 390 ? -20.535 5.514 -4.998 1.00 90.44 390 SER A N 1
ATOM 3013 C CA . SER A 1 390 ? -21.037 5.216 -6.347 1.00 90.44 390 SER A CA 1
ATOM 3014 C C . SER A 1 390 ? -20.555 3.869 -6.893 1.00 90.44 390 SER A C 1
ATOM 3016 O O . SER A 1 390 ? -19.343 3.617 -6.897 1.00 90.44 390 SER A O 1
ATOM 3018 N N . PRO A 1 391 ? -21.464 3.010 -7.409 1.00 87.69 391 PRO A N 1
ATOM 3019 C CA . PRO A 1 391 ? -21.130 1.746 -8.058 1.00 87.69 391 PRO A CA 1
ATOM 3020 C C . PRO A 1 391 ? -20.013 1.850 -9.097 1.00 87.69 391 PRO A C 1
ATOM 3022 O O . PRO A 1 391 ? -19.014 1.132 -9.027 1.00 87.69 391 PRO A O 1
ATOM 3025 N N . LEU A 1 392 ? -20.140 2.836 -9.981 1.00 88.06 392 LEU A N 1
ATOM 3026 C CA . LEU A 1 392 ? -19.225 3.081 -11.092 1.00 88.06 392 LEU A CA 1
ATOM 3027 C C . LEU A 1 392 ? -17.797 3.431 -10.650 1.00 88.06 392 LEU A C 1
ATOM 3029 O O . LEU A 1 392 ? -16.845 3.028 -11.314 1.00 88.06 392 LEU A O 1
ATOM 3033 N N . ALA A 1 393 ? -17.604 4.103 -9.510 1.00 89.31 393 ALA A N 1
ATOM 3034 C CA . ALA A 1 393 ? -16.257 4.420 -9.029 1.00 89.31 393 ALA A CA 1
ATOM 3035 C C . ALA A 1 393 ? -15.439 3.176 -8.635 1.00 89.31 393 ALA A C 1
ATOM 3037 O O . ALA A 1 393 ? -14.212 3.229 -8.662 1.00 89.31 393 ALA A O 1
ATOM 3038 N N . ALA A 1 394 ? -16.080 2.036 -8.349 1.00 89.44 394 ALA A N 1
ATOM 3039 C CA . ALA A 1 394 ? -15.342 0.786 -8.167 1.00 89.44 394 ALA A CA 1
ATOM 3040 C C . ALA A 1 394 ? -14.695 0.297 -9.466 1.00 89.44 394 ALA A C 1
ATOM 3042 O O . ALA A 1 394 ? -13.607 -0.266 -9.424 1.00 89.44 394 ALA A O 1
ATOM 3043 N N . ALA A 1 395 ? -15.321 0.538 -10.624 1.00 92.00 395 ALA A N 1
ATOM 3044 C CA . ALA A 1 395 ? -14.727 0.179 -11.909 1.00 92.00 395 ALA A CA 1
ATOM 3045 C C . ALA A 1 395 ? -13.432 0.971 -12.157 1.00 92.00 395 ALA A C 1
ATOM 3047 O O . ALA A 1 395 ? -12.462 0.420 -12.675 1.00 92.00 395 ALA A O 1
ATOM 3048 N N . MET A 1 396 ? -13.367 2.229 -11.698 1.00 91.50 396 MET A N 1
ATOM 3049 C CA . MET A 1 396 ? -12.168 3.070 -11.819 1.00 91.50 396 MET A CA 1
ATOM 3050 C C . MET A 1 396 ? -10.944 2.493 -11.096 1.00 91.50 396 MET A C 1
ATOM 3052 O O . MET A 1 396 ? -9.825 2.701 -11.559 1.00 91.50 396 MET A O 1
ATOM 3056 N N . LEU A 1 397 ? -11.136 1.708 -10.027 1.00 92.12 397 LEU A N 1
ATOM 3057 C CA . LEU A 1 397 ? -10.038 1.019 -9.333 1.00 92.12 397 LEU A CA 1
ATOM 3058 C C . LEU A 1 397 ? -9.308 0.005 -10.223 1.00 92.12 397 LEU A C 1
ATOM 3060 O O . LEU A 1 397 ? -8.127 -0.251 -9.995 1.00 92.12 397 LEU A O 1
ATOM 3064 N N . TYR A 1 398 ? -9.991 -0.545 -11.231 1.00 95.25 398 TYR A N 1
ATOM 3065 C CA . TYR A 1 398 ? -9.423 -1.480 -12.205 1.00 95.25 398 TYR A CA 1
ATOM 3066 C C . TYR A 1 398 ? -9.022 -0.777 -13.499 1.00 95.25 398 TYR A C 1
ATOM 3068 O O . TYR A 1 398 ? -7.945 -1.039 -14.029 1.00 95.25 398 TYR A O 1
ATOM 3076 N N . ILE A 1 399 ? -9.859 0.144 -13.990 1.00 94.88 399 ILE A N 1
ATOM 3077 C CA . ILE A 1 399 ? -9.601 0.880 -15.233 1.00 94.88 399 ILE A CA 1
ATOM 3078 C C . ILE A 1 399 ? -8.286 1.650 -15.130 1.00 94.88 399 ILE A C 1
ATOM 3080 O O . ILE A 1 399 ? -7.501 1.618 -16.069 1.00 94.88 399 ILE A O 1
ATOM 3084 N N . LEU A 1 400 ? -8.010 2.296 -13.996 1.00 94.19 400 LEU A N 1
ATOM 3085 C CA . LEU A 1 400 ? -6.820 3.125 -13.832 1.00 94.19 400 LEU A CA 1
ATOM 3086 C C . LEU A 1 400 ? -5.498 2.334 -13.976 1.00 94.19 400 LEU A C 1
ATOM 3088 O O . LEU A 1 400 ? -4.698 2.692 -14.846 1.00 94.19 400 LEU A O 1
ATOM 3092 N N . PRO A 1 401 ? -5.241 1.250 -13.211 1.00 95.81 401 PRO A N 1
ATOM 3093 C CA . PRO A 1 401 ? -4.024 0.460 -13.388 1.00 95.81 401 PRO A CA 1
ATOM 3094 C C . PRO A 1 401 ? -3.993 -0.283 -14.730 1.00 95.81 401 PRO A C 1
ATOM 3096 O O . PRO A 1 401 ? -2.931 -0.363 -15.340 1.00 95.81 401 PRO A O 1
ATOM 3099 N N . VAL A 1 402 ? -5.127 -0.781 -15.237 1.00 96.50 402 VAL A N 1
ATOM 3100 C CA . VAL A 1 402 ? -5.166 -1.473 -16.540 1.00 96.50 402 VAL A CA 1
ATOM 3101 C C . VAL A 1 402 ? -4.852 -0.511 -17.685 1.00 96.50 402 VAL A C 1
ATOM 3103 O O . VAL A 1 402 ? -4.029 -0.833 -18.538 1.00 96.50 402 VAL A O 1
ATOM 3106 N N . ALA A 1 403 ? -5.424 0.694 -17.686 1.00 95.06 403 ALA A N 1
ATOM 3107 C CA . ALA A 1 403 ? -5.111 1.722 -18.673 1.00 95.06 403 ALA A CA 1
ATOM 3108 C C . ALA A 1 403 ? -3.630 2.115 -18.611 1.00 95.06 403 ALA A C 1
ATOM 3110 O O . ALA A 1 403 ? -2.978 2.196 -19.650 1.00 95.06 403 ALA A O 1
ATOM 3111 N N . ALA A 1 404 ? -3.068 2.282 -17.409 1.00 94.81 404 ALA A N 1
ATOM 3112 C CA . ALA A 1 404 ? -1.643 2.547 -17.236 1.00 94.81 404 ALA A CA 1
ATOM 3113 C C . ALA A 1 404 ? -0.763 1.421 -17.809 1.00 94.81 404 ALA A C 1
ATOM 3115 O O . ALA A 1 404 ? 0.219 1.707 -18.496 1.00 94.81 404 ALA A O 1
ATOM 3116 N N . ILE A 1 405 ? -1.129 0.153 -17.585 1.00 95.56 405 ILE A N 1
ATOM 3117 C CA . ILE A 1 405 ? -0.442 -1.018 -18.150 1.00 95.56 405 ILE A CA 1
ATOM 3118 C C . ILE A 1 405 ? -0.517 -1.001 -19.680 1.00 95.56 405 ILE A C 1
ATOM 3120 O O . ILE A 1 405 ? 0.512 -1.144 -20.340 1.00 95.56 405 ILE A O 1
ATOM 3124 N N . VAL A 1 406 ? -1.708 -0.797 -20.250 1.00 95.31 406 VAL A N 1
ATOM 3125 C CA . VAL A 1 406 ? -1.930 -0.803 -21.704 1.00 95.31 406 VAL A CA 1
ATOM 3126 C C . VAL A 1 406 ? -1.158 0.330 -22.377 1.00 95.31 406 VAL A C 1
ATOM 3128 O O . VAL A 1 406 ? -0.405 0.077 -23.316 1.00 95.31 406 VAL A O 1
ATOM 3131 N N . VAL A 1 407 ? -1.277 1.561 -21.871 1.00 92.88 407 VAL A N 1
ATOM 3132 C CA . VAL A 1 407 ? -0.571 2.731 -22.416 1.00 92.88 407 VAL A CA 1
ATOM 3133 C C . VAL A 1 407 ? 0.941 2.549 -22.310 1.00 92.88 407 VAL A C 1
ATOM 3135 O O . VAL A 1 407 ? 1.651 2.759 -23.291 1.00 92.88 407 VAL A O 1
ATOM 3138 N N . SER A 1 408 ? 1.447 2.103 -21.158 1.00 92.25 408 SER A N 1
ATOM 3139 C CA . SER A 1 408 ? 2.888 1.893 -20.968 1.00 92.25 408 SER A CA 1
ATOM 3140 C C . SER A 1 408 ? 3.422 0.789 -21.878 1.00 92.25 408 SER A C 1
ATOM 3142 O O . SER A 1 408 ? 4.463 0.956 -22.507 1.00 92.25 408 SER A O 1
ATOM 3144 N N . THR A 1 409 ? 2.684 -0.312 -22.027 1.00 92.50 409 THR A N 1
ATOM 3145 C CA . THR A 1 409 ? 3.050 -1.405 -22.940 1.00 92.50 409 THR A CA 1
ATOM 3146 C C . THR A 1 409 ? 3.050 -0.934 -24.394 1.00 92.50 409 THR A C 1
ATOM 3148 O O . THR A 1 409 ? 3.990 -1.226 -25.133 1.00 92.50 409 THR A O 1
ATOM 3151 N N . ALA A 1 410 ? 2.052 -0.145 -24.802 1.00 90.31 410 ALA A N 1
ATOM 3152 C CA . ALA A 1 410 ? 1.996 0.442 -26.137 1.00 90.31 410 ALA A CA 1
ATOM 3153 C C . ALA A 1 410 ? 3.192 1.372 -26.404 1.00 90.31 410 ALA A C 1
ATOM 3155 O O . ALA A 1 410 ? 3.771 1.320 -27.486 1.00 90.31 410 ALA A O 1
ATOM 3156 N N . VAL A 1 411 ? 3.619 2.167 -25.416 1.00 89.38 411 VAL A N 1
ATOM 3157 C CA . VAL A 1 411 ? 4.828 3.003 -25.521 1.00 89.38 411 VAL A CA 1
ATOM 3158 C C . VAL A 1 411 ? 6.100 2.159 -25.642 1.00 89.38 411 VAL A C 1
ATOM 3160 O O . VAL A 1 411 ? 6.995 2.532 -26.396 1.00 89.38 411 VAL A O 1
ATOM 3163 N N . ILE A 1 412 ? 6.193 1.030 -24.937 1.00 88.12 412 ILE A N 1
ATOM 3164 C CA . ILE A 1 412 ? 7.371 0.148 -24.979 1.00 88.12 412 ILE A CA 1
ATOM 3165 C C . ILE A 1 412 ? 7.492 -0.563 -26.333 1.00 88.12 412 ILE A C 1
ATOM 3167 O O . ILE A 1 412 ? 8.595 -0.683 -26.863 1.00 88.12 412 ILE A O 1
ATOM 3171 N N . LEU A 1 413 ? 6.376 -1.031 -26.899 1.00 86.62 413 LEU A N 1
ATOM 3172 C CA . LEU A 1 413 ? 6.374 -1.790 -28.155 1.00 86.62 413 LEU A CA 1
ATOM 3173 C C . LEU A 1 413 ? 6.365 -0.889 -29.399 1.00 86.62 413 LEU A C 1
ATOM 3175 O O . LEU A 1 413 ? 7.055 -1.179 -30.371 1.00 86.62 413 LEU A O 1
ATOM 3179 N N . TYR A 1 414 ? 5.615 0.215 -29.360 1.00 84.44 414 TYR A N 1
ATOM 3180 C CA . TYR A 1 414 ? 5.349 1.096 -30.504 1.00 84.44 414 TYR A CA 1
ATOM 3181 C C . TYR A 1 414 ? 5.811 2.539 -30.243 1.00 84.44 414 TYR A C 1
ATOM 3183 O O . TYR A 1 414 ? 5.191 3.507 -30.687 1.00 84.44 414 TYR A O 1
ATOM 3191 N N . GLY A 1 415 ? 6.913 2.714 -29.508 1.00 75.00 415 GLY A N 1
ATOM 3192 C CA . GLY A 1 415 ? 7.380 4.023 -29.036 1.00 75.00 415 GLY A CA 1
ATOM 3193 C C . GLY A 1 415 ? 7.547 5.089 -30.127 1.00 75.00 415 GLY A C 1
ATOM 3194 O O . GLY A 1 415 ? 7.299 6.264 -29.861 1.00 75.00 415 GLY A O 1
ATOM 3195 N N . GLN A 1 416 ? 7.887 4.696 -31.361 1.00 69.38 416 GLN A N 1
ATOM 3196 C CA . GLN A 1 416 ? 8.043 5.620 -32.493 1.00 69.38 416 GLN A CA 1
ATOM 3197 C C . GLN A 1 416 ? 6.719 6.258 -32.953 1.00 69.38 416 GLN A C 1
ATOM 3199 O O . GLN A 1 416 ? 6.717 7.412 -33.374 1.00 69.38 416 GLN A O 1
ATOM 3204 N N . THR A 1 417 ? 5.587 5.558 -32.831 1.00 71.19 417 THR A N 1
ATOM 3205 C CA . THR A 1 417 ? 4.260 6.052 -33.246 1.00 71.19 417 THR A CA 1
ATOM 3206 C C . THR A 1 417 ? 3.435 6.586 -32.077 1.00 71.19 417 THR A C 1
ATOM 3208 O O . THR A 1 417 ? 2.725 7.579 -32.224 1.00 71.19 417 THR A O 1
ATOM 3211 N N . VAL A 1 418 ? 3.545 5.984 -30.890 1.00 75.94 418 VAL A N 1
ATOM 3212 C CA . VAL A 1 418 ? 2.688 6.314 -29.736 1.00 75.94 418 VAL A CA 1
ATOM 3213 C C . VAL A 1 418 ? 3.142 7.584 -29.011 1.00 75.94 418 VAL A C 1
ATOM 3215 O O . VAL A 1 418 ? 2.312 8.390 -28.588 1.00 75.94 418 VAL A O 1
ATOM 3218 N N . ARG A 1 419 ? 4.454 7.821 -28.892 1.00 75.62 419 ARG A N 1
ATOM 3219 C CA . ARG A 1 419 ? 4.991 9.017 -28.218 1.00 75.62 419 ARG A CA 1
ATOM 3220 C C . ARG A 1 419 ? 4.557 10.349 -28.847 1.00 75.62 419 ARG A C 1
ATOM 3222 O O . ARG A 1 419 ? 4.144 11.220 -28.080 1.00 75.62 419 ARG A O 1
ATOM 3229 N N . PRO A 1 420 ? 4.592 10.551 -30.182 1.00 73.31 420 PRO A N 1
ATOM 3230 C CA . PRO A 1 420 ? 4.110 11.802 -30.771 1.00 73.31 420 PRO A CA 1
ATOM 3231 C C . PRO A 1 420 ? 2.593 11.987 -30.612 1.00 73.31 420 PRO A C 1
ATOM 3233 O O . PRO A 1 420 ? 2.137 13.117 -30.448 1.00 73.31 420 PRO A O 1
ATOM 3236 N N . LEU A 1 421 ? 1.805 10.906 -30.601 1.00 71.19 421 LEU A N 1
ATOM 3237 C CA . LEU A 1 421 ? 0.359 10.971 -30.356 1.00 71.19 421 LEU A CA 1
ATOM 3238 C C . LEU A 1 421 ? 0.039 11.381 -28.914 1.00 71.19 421 LEU A C 1
ATOM 3240 O O . LEU A 1 421 ? -0.771 12.280 -28.699 1.00 71.19 421 LEU A O 1
ATOM 3244 N N . LEU A 1 422 ? 0.724 10.789 -27.932 1.00 72.56 422 LEU A N 1
ATOM 3245 C CA . LEU A 1 422 ? 0.597 11.181 -26.526 1.00 72.56 422 LEU A CA 1
ATOM 3246 C C . LEU A 1 422 ? 1.037 12.630 -26.297 1.00 72.56 422 LEU A C 1
ATOM 3248 O O . LEU A 1 422 ? 0.368 13.361 -25.572 1.00 72.56 422 LEU A O 1
ATOM 3252 N N . ALA A 1 423 ? 2.115 13.074 -26.949 1.00 72.94 423 ALA A N 1
ATOM 3253 C CA . ALA A 1 423 ? 2.564 14.462 -26.872 1.00 72.94 423 ALA A CA 1
ATOM 3254 C C . ALA A 1 423 ? 1.515 15.441 -27.427 1.00 72.94 423 ALA A C 1
ATOM 3256 O O . ALA A 1 423 ? 1.292 16.493 -26.834 1.00 72.94 423 ALA A O 1
ATOM 3257 N N . ARG A 1 424 ? 0.823 15.082 -28.519 1.00 71.81 424 ARG A N 1
ATOM 3258 C CA . ARG A 1 424 ? -0.290 15.874 -29.074 1.00 71.81 424 ARG A CA 1
ATOM 3259 C C . ARG A 1 424 ? -1.507 15.896 -28.149 1.00 71.81 424 ARG A C 1
ATOM 3261 O O . ARG A 1 424 ? -2.096 16.953 -27.961 1.00 71.81 424 ARG A O 1
ATOM 3268 N N . ALA A 1 425 ? -1.856 14.764 -27.540 1.00 69.75 425 ALA A N 1
ATOM 3269 C CA . ALA A 1 425 ? -2.976 14.673 -26.602 1.00 69.75 425 ALA A CA 1
ATOM 3270 C C . ALA A 1 425 ? -2.710 15.421 -25.279 1.00 69.75 425 ALA A C 1
ATOM 3272 O O . ALA A 1 425 ? -3.621 16.016 -24.710 1.00 69.75 425 ALA A O 1
ATOM 3273 N N . ALA A 1 426 ? -1.461 15.423 -24.803 1.00 66.38 426 ALA A N 1
ATOM 3274 C CA . ALA A 1 426 ? -1.046 16.120 -23.584 1.00 66.38 426 ALA A CA 1
ATOM 3275 C C . ALA A 1 426 ? -0.728 17.612 -23.802 1.00 66.38 426 ALA A C 1
ATOM 3277 O O . ALA A 1 426 ? -0.663 18.367 -22.831 1.00 66.38 426 ALA A O 1
ATOM 3278 N N . ALA A 1 427 ? -0.551 18.052 -25.054 1.00 66.88 427 ALA A N 1
ATOM 3279 C CA . ALA A 1 427 ? -0.273 19.442 -25.413 1.00 66.88 427 ALA A CA 1
ATOM 3280 C C . ALA A 1 427 ? -1.206 20.465 -24.729 1.00 66.88 427 ALA A C 1
ATOM 3282 O O . ALA A 1 427 ? -0.672 21.359 -24.071 1.00 66.88 427 ALA A O 1
ATOM 3283 N N . PRO A 1 428 ? -2.552 20.346 -24.769 1.00 66.81 428 PRO A N 1
ATOM 3284 C CA . PRO A 1 428 ? -3.442 21.327 -24.133 1.00 66.81 428 PRO A CA 1
ATOM 3285 C C . PRO A 1 428 ? -3.239 21.454 -22.615 1.00 66.81 428 PRO A C 1
ATOM 3287 O O . PRO A 1 428 ? -3.461 22.522 -22.052 1.00 66.81 428 PRO A O 1
ATOM 3290 N N . LEU A 1 429 ? -2.769 20.392 -21.958 1.00 62.69 429 LEU A N 1
ATOM 3291 C CA . LEU A 1 429 ? -2.556 20.344 -20.511 1.00 62.69 429 LEU A CA 1
ATOM 3292 C C . LEU A 1 429 ? -1.188 20.924 -20.093 1.00 62.69 429 LEU A C 1
ATOM 3294 O O . LEU A 1 429 ? -1.030 21.404 -18.973 1.00 62.69 429 LEU A O 1
ATOM 3298 N N . LEU A 1 430 ? -0.201 20.905 -20.998 1.00 61.06 430 LEU A N 1
ATOM 3299 C CA . LEU A 1 430 ? 1.180 21.356 -20.762 1.00 61.06 430 LEU A CA 1
ATOM 3300 C C . LEU A 1 430 ? 1.449 22.808 -21.201 1.00 61.06 430 LEU A C 1
ATOM 3302 O O . LEU A 1 430 ? 2.415 23.421 -20.733 1.00 61.06 430 LEU A O 1
ATOM 3306 N N . LEU A 1 431 ? 0.598 23.383 -22.058 1.00 60.72 431 LEU A N 1
ATOM 3307 C CA . LEU A 1 431 ? 0.676 24.787 -22.481 1.00 60.72 431 LEU A CA 1
ATOM 3308 C C . LEU A 1 431 ? 0.784 25.796 -21.315 1.00 60.72 431 LEU A C 1
ATOM 3310 O O . LEU A 1 431 ? 1.703 26.620 -21.371 1.00 60.72 431 LEU A O 1
ATOM 3314 N N . PRO A 1 432 ? -0.024 25.733 -20.231 1.00 61.44 432 PRO A N 1
ATOM 3315 C CA . PRO A 1 432 ? 0.095 26.699 -19.132 1.00 61.44 432 PRO A CA 1
ATOM 3316 C C . PRO A 1 432 ? 1.437 26.609 -18.383 1.00 61.44 432 PRO A C 1
ATOM 3318 O O . PRO A 1 432 ? 1.983 27.630 -17.967 1.00 61.44 432 PRO A O 1
ATOM 3321 N N . PHE A 1 433 ? 2.025 25.413 -18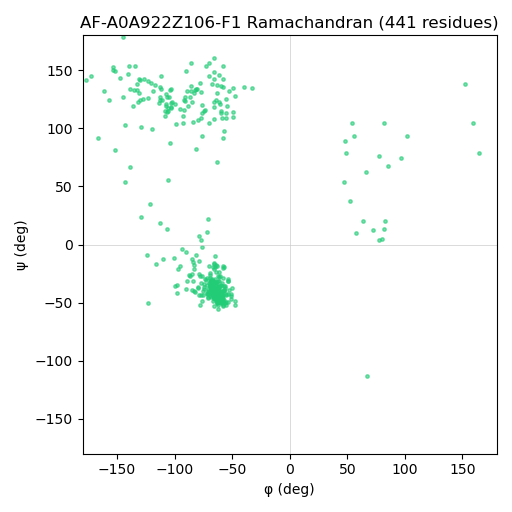.268 1.00 57.22 433 PHE A N 1
ATOM 3322 C CA . PHE A 1 433 ? 3.320 25.208 -17.604 1.00 57.22 433 PHE A CA 1
ATOM 3323 C C . PHE A 1 433 ? 4.504 25.689 -18.450 1.00 57.22 433 PHE A C 1
ATOM 3325 O O . PHE A 1 433 ? 5.450 26.282 -17.925 1.00 57.22 433 PHE A O 1
ATOM 3332 N N . SER A 1 434 ? 4.448 25.480 -19.769 1.00 57.47 434 SER A N 1
ATOM 3333 C CA . SER A 1 434 ? 5.490 25.950 -20.688 1.00 57.47 434 SER A CA 1
ATOM 3334 C C . SER A 1 434 ? 5.597 27.483 -20.700 1.00 57.47 434 SER A C 1
ATOM 3336 O O . SER A 1 434 ? 6.705 28.015 -20.605 1.00 57.47 434 SER A O 1
ATOM 3338 N N . ALA A 1 435 ? 4.461 28.190 -20.672 1.00 55.38 435 ALA A N 1
ATOM 3339 C CA . ALA A 1 435 ? 4.400 29.649 -20.575 1.00 55.38 435 ALA A CA 1
ATOM 3340 C C . ALA A 1 435 ? 4.979 30.186 -19.251 1.00 55.38 435 ALA A C 1
ATOM 3342 O O . ALA A 1 435 ? 5.691 31.193 -19.248 1.00 55.38 435 ALA A O 1
ATOM 3343 N N . LEU A 1 436 ? 4.740 29.489 -18.133 1.00 56.34 436 LEU A N 1
ATOM 3344 C CA . LEU A 1 436 ? 5.283 29.856 -16.821 1.00 56.34 436 LEU A CA 1
ATOM 3345 C C . LEU A 1 436 ? 6.809 29.673 -16.758 1.00 56.34 436 LEU A C 1
ATOM 3347 O O . LEU A 1 436 ? 7.530 30.545 -16.276 1.00 56.34 436 LEU A O 1
ATOM 3351 N N . SER A 1 437 ? 7.313 28.562 -17.306 1.00 56.62 437 SER A N 1
ATOM 3352 C CA . SER A 1 437 ? 8.753 28.270 -17.351 1.00 56.62 437 SER A CA 1
ATOM 3353 C C . SER A 1 437 ? 9.529 29.212 -18.281 1.00 56.62 437 SER A C 1
ATOM 3355 O O . SER A 1 437 ? 10.685 29.529 -18.010 1.00 56.62 437 SER A O 1
ATOM 3357 N N . ALA A 1 438 ? 8.893 29.702 -19.351 1.00 54.84 438 ALA A N 1
ATOM 3358 C CA . ALA A 1 438 ? 9.466 30.706 -20.243 1.00 54.84 438 ALA A CA 1
ATOM 3359 C C . ALA A 1 438 ? 9.520 32.099 -19.593 1.00 54.84 438 ALA A C 1
ATOM 3361 O O . ALA A 1 438 ? 10.435 32.866 -19.884 1.00 54.84 438 ALA A O 1
ATOM 3362 N N . ARG A 1 439 ? 8.581 32.412 -18.687 1.00 56.22 439 ARG A N 1
ATOM 3363 C CA . ARG A 1 439 ? 8.600 33.640 -17.876 1.00 56.22 439 ARG A CA 1
ATOM 3364 C C . ARG A 1 439 ? 9.734 33.636 -16.850 1.00 56.22 439 ARG A C 1
ATOM 3366 O O . ARG A 1 439 ? 10.456 34.617 -16.764 1.00 56.22 439 ARG A O 1
ATOM 3373 N N . PHE A 1 440 ? 9.944 32.521 -16.152 1.00 54.66 440 PHE A N 1
ATOM 3374 C CA . PHE A 1 440 ? 11.029 32.374 -15.168 1.00 54.66 440 PHE A CA 1
ATOM 3375 C C . PHE A 1 440 ? 12.434 32.308 -15.772 1.00 54.66 440 PHE A C 1
ATOM 3377 O O . PHE A 1 440 ? 13.408 32.488 -15.061 1.00 54.66 440 PHE A O 1
ATOM 3384 N N . ARG A 1 441 ? 12.554 32.016 -17.071 1.00 52.19 441 ARG A N 1
ATOM 3385 C CA . ARG A 1 441 ? 13.845 31.996 -17.774 1.00 52.19 441 ARG A CA 1
ATOM 3386 C C . ARG A 1 441 ? 14.217 33.357 -18.385 1.00 52.19 441 ARG A C 1
ATOM 3388 O O . ARG A 1 441 ? 15.295 33.476 -18.955 1.00 52.19 441 ARG A O 1
ATOM 3395 N N . ARG A 1 442 ? 13.301 34.336 -18.341 1.00 52.25 442 ARG A N 1
ATOM 3396 C CA . ARG A 1 442 ? 13.489 35.714 -18.838 1.00 52.25 442 ARG A CA 1
ATOM 3397 C C . ARG A 1 442 ? 13.572 36.764 -17.721 1.00 52.25 442 ARG A C 1
ATOM 3399 O O . ARG A 1 442 ? 13.907 37.902 -18.032 1.00 52.25 442 ARG A O 1
ATOM 3406 N N . ALA A 1 443 ? 13.227 36.400 -16.487 1.00 47.34 443 ALA A N 1
ATOM 3407 C CA . ALA A 1 443 ? 13.518 37.162 -15.273 1.00 47.34 443 ALA A CA 1
ATOM 3408 C C . ALA A 1 443 ? 14.816 36.622 -14.669 1.00 47.34 443 ALA A C 1
ATOM 3410 O O . ALA A 1 443 ? 15.563 37.435 -14.089 1.00 47.34 443 ALA A O 1
#

Solvent-accessible surface area (backbone atoms only — not comparable to full-atom values): 24595 Å² total; per-residue (Å²): 141,86,87,86,91,80,89,84,83,84,91,84,77,95,79,79,90,75,88,80,83,87,74,87,77,88,73,90,78,78,91,76,85,87,78,79,79,84,72,74,76,81,74,58,68,71,59,60,52,52,50,52,41,49,50,54,32,52,52,32,50,52,39,21,52,53,41,33,50,53,55,44,51,57,54,47,52,60,49,45,56,61,50,45,58,64,39,57,77,54,76,56,57,71,67,56,54,52,50,55,50,56,45,48,42,54,56,50,48,47,67,42,43,31,57,18,43,23,53,12,48,46,50,43,52,48,48,39,39,75,72,39,47,40,48,52,41,48,74,72,68,49,58,62,73,62,68,47,50,34,55,50,57,54,31,52,54,51,18,51,52,30,34,50,30,48,52,53,50,32,15,53,28,40,36,55,46,49,54,50,51,52,53,49,48,46,52,32,72,70,70,54,67,55,71,71,38,80,44,74,44,97,46,44,35,35,41,33,35,53,44,73,61,86,77,34,39,30,48,35,40,34,39,40,47,70,46,89,55,50,36,35,38,39,39,22,52,34,31,33,70,46,78,54,96,93,41,46,26,40,36,32,30,53,30,38,39,39,36,44,41,70,96,48,100,54,69,51,76,47,77,40,66,68,47,79,40,59,40,63,72,59,62,34,69,81,76,57,73,98,61,96,71,84,76,95,70,84,75,70,53,62,69,31,41,41,56,68,52,64,72,67,56,65,81,82,42,68,69,43,70,78,41,49,30,49,44,53,20,49,52,46,50,40,71,33,52,30,44,43,25,48,18,33,37,36,37,36,42,48,54,50,55,69,69,64,59,92,88,56,80,57,64,64,40,54,52,50,34,52,50,52,49,49,51,53,52,53,50,42,55,49,22,43,60,43,13,36,81,34,80,70,30,45,53,45,43,48,49,52,34,50,49,41,35,51,54,20,50,44,36,60,77,40,41,87,64,42,49,63,51,53,51,60,70,44,39,82,75,44,50,69,55,54,57,52,55,57,50,66,74,74,108

Radius of gyration: 36.67 Å; Cα contacts (8 Å, |Δi|>4): 515; chains: 1; bounding box: 113×73×93 Å

Secondary structure (DSSP, 8-state):
--------------------------------------------HHHHHHHHHHHHHHHHHHHHHHHHHHHHHHHHHHHHHHHHHHHHTTT--HHHHHHHHHHHHHHHHHHHHHHHHHHHHHHHHHHHHHTTHHHHHHHTT--HHHHHHHHHHHHHHHHHHHHHIIIIIHHHHHHHHHHHHHHHHHHHHHH-PPTT--EE-TTSEEEEEEEEETTEEEEEEEEE-SSTTS-EEEEEEEEEEEEETTEEEEEEEEEEEEEEPTTSS-EEEEEEEEEEEEHHHHS--TTS-S---SS------TTTS-HHHHHS--TT-HHHHHHHHHHHHHHHHHHHTTHHHHHHHHHHHHHH-S---TTS--HHHHHHHHHHHHHHHHHHHHHHHHTTT-HHHHHHHHHHHHHHHHHHHHHHHSHHHHHHHHHHHHHHHHHHHHHHHHHHTT-